Protein AF-A0A957TJF6-F1 (afdb_monomer)

Solvent-accessible surface area (backbone atoms only — not comparable to full-atom values): 23519 Å² total; per-residue (Å²): 133,83,86,75,73,80,84,75,69,76,79,88,81,85,84,75,92,87,77,94,77,68,100,72,81,91,83,87,74,95,51,61,73,60,54,48,29,37,73,72,65,77,35,87,83,84,80,86,85,70,67,63,93,74,73,89,81,64,52,61,76,82,64,78,47,99,86,59,90,54,90,77,88,86,82,89,82,79,79,76,86,76,82,63,62,46,22,22,39,26,22,47,29,30,62,87,41,94,77,83,53,68,22,58,54,36,74,93,80,65,28,49,10,58,31,30,16,44,34,97,56,64,94,92,58,68,7,4,36,34,18,37,18,65,65,37,48,30,36,46,18,89,48,82,47,39,31,92,40,22,67,53,80,65,27,79,92,51,39,20,21,24,40,29,36,93,92,59,44,78,42,72,43,47,68,54,61,85,28,78,52,17,69,67,53,67,67,62,75,64,49,56,56,33,64,50,74,44,37,36,28,34,22,27,33,67,81,38,78,56,57,57,33,20,36,32,29,37,32,22,26,76,61,71,24,46,28,54,54,70,40,84,28,73,57,54,99,90,41,74,61,43,67,7,25,10,54,22,30,74,56,39,78,42,62,39,72,75,31,45,71,57,33,61,37,75,42,82,43,67,38,43,31,22,29,33,80,44,64,84,51,66,30,54,29,40,41,36,38,23,71,54,69,76,45,66,49,72,97,78,49,59,50,40,72,25,22,44,34,65,86,45,96,70,33,39,38,66,26,26,29,32,36,39,43,76,43,52,45,63,77,86,44,47,78,36,45,77,43,79,46,78,46,79,67,47,91,57,83,82,70,58,92,95,53,86,82,45,65,48,77,46,80,44,70,58,60,51,70,39,91,75,92,81,85,88,82,88,86,76,80,78,88,65,100,62,82,89,77,87,82,84,82,80,132

Sequence (395 aa):
ELSLNWNNKPGVTWGGPVTTVAAVGDVGWPAKPLVSAWHEGTMPNYGLVLRGTSGNGAGVRADSKEWGVAPKLVITYSTPAQEGPRPDLGDAPDSTNHHSQNNTAYPGSGTLGQFPTVWEVPAGQAAGPRHRNATLEGWLGDYISPETEADQGPDLDGANNILRGAGGAVGDVADKDRGDDGWRNRTVKFFDCQRATLDIRVSKDVAATRNFMYLNVWFDGNRDGDWQDLSQCQASDDEPAQAGYEWIVQNYIIDMTAVPAGGSYDFAVNTQKVFNGTPNAPHWMRFMLSEEPATQPAEGGLPDGRGPHPTSTQQFYQFGETEDVIQKPPPAGEDGQLVLEKRVITPTSPVPYAGTVTYEIRLRNNGGSQPIQAQLRDLLDYPQHVLPHVENGTV

Foldseek 3Di:
DPPPPLPDQDDDDDDADDDDDDPDDDDDGPCVVVVVCCVVVVDPDPDDFAADPDDPDPGPPQPPPVPDDGDDDDDDDDDPPDAFWQKAWEWQFDDQCPPVAFAANDPVVSQTAHFQTWQPHPPPHFHTFIEGRGAQLKEWADDGFGDDTQQDDATPVGEHQAQADDVRHGHRDHDPSVGPGQFDCLQDFADAQDKDKTWGKMAGALPRDDQKWFKWKFKPQVSNNWRQDKDWDPDDPVGHIDIAGRRFGFRDIDGSVVHDHRGMDIDTDMTGRHHHPPRQAKIKMKIWIARDGFDADPPPGGRTNGHDHCPHPCNHGHYYHMYIDTRHHDHQKFQFDWDKDKDFPPPDPPADVVGDTDIDIDTDGHDIPDDDDDDDDDDDDDDDPDDDDDDDDDD

pLDDT: mean 82.38, std 15.99, range [28.92, 98.88]

Radius of gyration: 27.0 Å; Cα contacts (8 Å, |Δi|>4): 839; chains: 1; bounding box: 55×76×78 Å

Secondary structure (DSSP, 8-state):
-----GGGPPP--------PPPSSS------HHHHHHHHTTSS---------SSSSS--------TTS---------------S---B---S--S--TTS---EEETTTTEEP-----SS--TTSPPP--B--SS---EESS-----S-SSSS--TTSS-TTTB-TTS-B-S----S----SB--TT----TT---EEEEEEE--TT---SEEEEEEEE-SS-SS-S--EEEEPP-SSS--EEEESEEEEEEEEETTSSPTTSEEEEEEE--PBP-S-TTS-EEEEEEEESSPPPPPGGGPPP-S----TTSSS-SBSSEEEEEEEE-PPP--PPPEEEEEEEE--SSSSPPTT----EEEEEEEES-SS--------PPPSPPSS----SS---

Structure (mmCIF, N/CA/C/O backbone):
data_AF-A0A957TJF6-F1
#
_entry.id   AF-A0A957TJF6-F1
#
loop_
_atom_site.group_PDB
_atom_site.id
_atom_site.type_symbol
_atom_site.label_atom_id
_atom_site.label_alt_id
_atom_site.label_comp_id
_atom_site.label_asym_id
_atom_site.label_entity_id
_atom_site.label_seq_id
_atom_site.pdbx_PDB_ins_code
_atom_site.Cartn_x
_atom_site.Cartn_y
_atom_site.Cartn_z
_atom_site.occupancy
_atom_site.B_iso_or_equiv
_atom_site.auth_seq_id
_atom_site.auth_comp_id
_atom_site.auth_asym_id
_atom_site.auth_atom_id
_atom_site.pdbx_PDB_model_num
ATOM 1 N N . GLU A 1 1 ? -5.351 -17.019 -18.295 1.00 32.59 1 GLU A N 1
ATOM 2 C CA . GLU A 1 1 ? -5.226 -18.475 -18.070 1.00 32.59 1 GLU A CA 1
ATOM 3 C C . GLU A 1 1 ? -5.494 -19.239 -19.357 1.00 32.59 1 GLU A C 1
ATOM 5 O O . GLU A 1 1 ? -6.559 -19.083 -19.941 1.00 32.59 1 GLU A O 1
ATOM 10 N N . LEU A 1 2 ? -4.546 -20.061 -19.814 1.00 28.92 2 LEU A N 1
ATOM 11 C CA . LEU A 1 2 ? -4.870 -21.124 -20.765 1.00 28.92 2 LEU A CA 1
ATOM 12 C C . LEU A 1 2 ? -5.653 -22.179 -19.989 1.00 28.92 2 LEU A C 1
ATOM 14 O O . LEU A 1 2 ? -5.114 -22.783 -19.064 1.00 28.92 2 LEU A O 1
ATOM 18 N N . SER A 1 3 ? -6.919 -22.388 -20.344 1.00 33.62 3 SER A N 1
ATOM 19 C CA . SER A 1 3 ? -7.726 -23.479 -19.805 1.00 33.62 3 SER A CA 1
ATOM 20 C C . SER A 1 3 ? -7.056 -24.804 -20.173 1.00 33.62 3 SER A C 1
ATOM 22 O O . SER A 1 3 ? -7.211 -25.316 -21.283 1.00 33.62 3 SER A O 1
ATOM 24 N N . LEU A 1 4 ? -6.248 -25.345 -19.262 1.00 35.91 4 LEU A N 1
ATOM 25 C CA . LEU A 1 4 ? -5.581 -26.618 -19.476 1.00 35.91 4 LEU A CA 1
ATOM 26 C C . LEU A 1 4 ? -6.620 -27.719 -19.253 1.00 35.91 4 LEU A C 1
ATOM 28 O O . LEU A 1 4 ? -6.945 -28.079 -18.122 1.00 35.91 4 LEU A O 1
ATOM 32 N N . ASN A 1 5 ? -7.182 -28.244 -20.341 1.00 42.78 5 ASN A N 1
ATOM 33 C CA . ASN A 1 5 ? -8.010 -29.442 -20.266 1.00 42.78 5 ASN A CA 1
ATOM 34 C C . ASN A 1 5 ? -7.128 -30.610 -19.801 1.00 42.78 5 ASN A C 1
ATOM 36 O O . ASN A 1 5 ? -6.299 -31.118 -20.555 1.00 42.78 5 ASN A O 1
ATOM 40 N N . TRP A 1 6 ? -7.334 -31.057 -18.560 1.00 48.69 6 TRP A N 1
ATOM 41 C CA . TRP A 1 6 ? -6.608 -32.133 -17.862 1.00 48.69 6 TRP A CA 1
ATOM 42 C C . TRP A 1 6 ? -6.726 -33.538 -18.499 1.00 48.69 6 TRP A C 1
ATOM 44 O O . TRP A 1 6 ? -6.350 -34.543 -17.894 1.00 48.69 6 TRP A O 1
ATOM 54 N N . ASN A 1 7 ? -7.229 -33.632 -19.729 1.00 58.19 7 ASN A N 1
ATOM 55 C CA . ASN A 1 7 ? -7.625 -34.882 -20.376 1.00 58.19 7 ASN A CA 1
ATOM 56 C C . ASN A 1 7 ? -6.450 -35.623 -21.046 1.00 58.19 7 ASN A C 1
ATOM 58 O O . ASN A 1 7 ? -6.589 -36.801 -21.355 1.00 58.19 7 ASN A O 1
ATOM 62 N N . ASN A 1 8 ? -5.294 -34.966 -21.222 1.00 57.91 8 ASN A N 1
ATOM 63 C CA . ASN A 1 8 ? -4.116 -35.510 -21.920 1.00 57.91 8 ASN A CA 1
ATOM 64 C C . ASN A 1 8 ? -2.853 -35.582 -21.039 1.00 57.91 8 ASN A C 1
ATOM 66 O O . ASN A 1 8 ? -1.736 -35.492 -21.551 1.00 57.91 8 ASN A O 1
ATOM 70 N N . LYS A 1 9 ? -2.991 -35.715 -19.713 1.00 60.56 9 LYS A N 1
ATOM 71 C CA . LYS A 1 9 ? -1.807 -35.873 -18.853 1.00 60.56 9 LYS A CA 1
ATOM 72 C C . LYS A 1 9 ? -1.043 -37.155 -19.224 1.00 60.56 9 LYS A C 1
ATOM 74 O O . LYS A 1 9 ? -1.684 -38.178 -19.487 1.00 60.56 9 LYS A O 1
ATOM 79 N N . PRO A 1 10 ? 0.300 -37.145 -19.223 1.00 65.12 10 PRO A N 1
ATOM 80 C CA . PRO A 1 10 ? 1.053 -38.381 -19.366 1.00 65.12 10 PRO A CA 1
ATOM 81 C C . PRO A 1 10 ? 0.697 -39.351 -18.234 1.00 65.12 10 PRO A C 1
ATOM 83 O O . PRO A 1 10 ? 0.263 -38.952 -17.147 1.00 65.12 10 PRO A O 1
ATOM 86 N N . GLY A 1 11 ? 0.875 -40.646 -18.496 1.00 69.81 11 GLY A N 1
ATOM 87 C CA . GLY A 1 11 ? 0.770 -41.659 -17.451 1.00 69.81 11 GLY A CA 1
ATOM 88 C C . GLY A 1 11 ? 1.691 -41.309 -16.281 1.00 69.81 11 GLY A C 1
ATOM 89 O O . GLY A 1 11 ? 2.774 -40.762 -16.477 1.00 69.81 11 GLY A O 1
ATOM 90 N N . VAL A 1 12 ? 1.254 -41.603 -15.055 1.00 68.44 12 VAL A N 1
ATOM 91 C CA . VAL A 1 12 ? 2.081 -41.355 -13.870 1.00 68.44 12 VAL A CA 1
ATOM 92 C C . VAL A 1 12 ? 3.320 -42.245 -13.946 1.00 68.44 12 VAL A C 1
ATOM 94 O O . VAL A 1 12 ? 3.212 -43.470 -13.854 1.00 68.44 12 VAL A O 1
ATOM 97 N N . THR A 1 13 ? 4.490 -41.633 -14.110 1.00 68.25 13 THR A N 1
ATOM 98 C CA . THR A 1 13 ? 5.771 -42.337 -14.052 1.00 68.25 13 THR A CA 1
ATOM 99 C C . THR A 1 13 ? 6.161 -42.535 -12.594 1.00 68.25 13 THR A C 1
ATOM 101 O O . THR A 1 13 ? 6.355 -41.577 -11.848 1.00 68.25 13 THR A O 1
ATOM 104 N N . TRP A 1 14 ? 6.269 -43.792 -12.174 1.00 71.38 14 TRP A N 1
ATOM 105 C CA . TRP A 1 14 ? 6.708 -44.150 -10.826 1.00 71.38 14 TRP A CA 1
ATOM 106 C C . TRP A 1 14 ? 8.238 -44.247 -10.773 1.00 71.38 14 TRP A C 1
ATOM 108 O O . TRP A 1 14 ? 8.855 -44.720 -11.723 1.00 71.38 14 TRP A O 1
ATOM 118 N N . GLY A 1 15 ? 8.846 -43.826 -9.660 1.00 68.31 15 GLY A N 1
ATOM 119 C CA . GLY A 1 15 ? 10.309 -43.845 -9.494 1.00 68.31 15 GLY A CA 1
ATOM 120 C C . GLY A 1 15 ? 10.896 -42.723 -8.630 1.00 68.31 15 GLY A C 1
ATOM 121 O O . GLY A 1 15 ? 12.113 -42.616 -8.533 1.00 68.31 15 GLY A O 1
ATOM 122 N N . GLY A 1 16 ? 10.054 -41.882 -8.019 1.00 71.94 16 GLY A N 1
ATOM 123 C CA . GLY A 1 16 ? 10.491 -40.837 -7.090 1.00 71.94 16 GLY A CA 1
ATOM 124 C C . GLY A 1 16 ? 10.998 -41.369 -5.737 1.00 71.94 16 GLY A C 1
ATOM 125 O O . GLY A 1 16 ? 10.853 -42.559 -5.443 1.00 71.94 16 GLY A O 1
ATOM 126 N N . PRO A 1 17 ? 11.581 -40.490 -4.900 1.00 71.69 17 PRO A N 1
ATOM 127 C CA . PRO A 1 17 ? 12.091 -40.850 -3.579 1.00 71.69 17 PRO A CA 1
ATOM 128 C C . PRO A 1 17 ? 10.992 -41.433 -2.680 1.00 71.69 17 PRO A C 1
ATOM 130 O O . PRO A 1 17 ? 9.866 -40.935 -2.643 1.00 71.69 17 PRO A O 1
ATOM 133 N N . VAL A 1 18 ? 11.337 -42.483 -1.932 1.00 74.56 18 VAL A N 1
ATOM 134 C CA . VAL A 1 18 ? 10.442 -43.155 -0.980 1.00 74.56 18 VAL A CA 1
ATOM 135 C C . VAL A 1 18 ? 10.869 -42.795 0.438 1.00 74.56 18 VAL A C 1
ATOM 137 O O . VAL A 1 18 ? 12.027 -42.988 0.801 1.00 74.56 18 VAL A O 1
ATOM 140 N N . THR A 1 19 ? 9.920 -42.325 1.245 1.00 75.06 19 THR A N 1
ATOM 141 C CA . THR A 1 19 ? 10.135 -41.973 2.654 1.00 75.06 19 THR A CA 1
ATOM 142 C C . THR A 1 19 ? 9.130 -42.725 3.517 1.00 75.06 19 THR A C 1
ATOM 144 O O . THR A 1 19 ? 7.942 -42.764 3.193 1.00 75.06 19 THR A O 1
ATOM 147 N N . THR A 1 20 ? 9.591 -43.313 4.622 1.00 74.94 20 THR A N 1
ATOM 148 C CA . THR A 1 20 ? 8.703 -43.878 5.645 1.00 74.94 20 THR A CA 1
ATOM 149 C C . THR A 1 20 ? 8.064 -42.738 6.430 1.00 74.94 20 THR A C 1
ATOM 151 O O . THR A 1 20 ? 8.760 -41.955 7.071 1.00 74.94 20 THR A O 1
ATOM 154 N N . VAL A 1 21 ? 6.739 -42.649 6.371 1.00 68.44 21 VAL A N 1
ATOM 155 C CA . VAL A 1 21 ? 5.940 -41.620 7.048 1.00 68.44 21 VAL A CA 1
ATOM 156 C C . VAL A 1 21 ? 5.519 -42.151 8.422 1.00 68.44 21 VAL A C 1
ATOM 158 O O . VAL A 1 21 ? 5.038 -43.281 8.526 1.00 68.44 21 VAL A O 1
ATOM 161 N N . ALA A 1 22 ? 5.721 -41.364 9.481 1.00 69.31 22 ALA A N 1
ATOM 162 C CA . ALA A 1 22 ? 5.219 -41.686 10.818 1.00 69.31 22 ALA A CA 1
ATOM 163 C C . ALA A 1 22 ? 3.685 -41.547 10.884 1.00 69.31 22 ALA A C 1
ATOM 165 O O . ALA A 1 22 ? 3.072 -40.929 10.021 1.00 69.31 22 ALA A O 1
ATOM 166 N N . ALA A 1 23 ? 3.051 -42.096 11.925 1.00 60.78 23 ALA A N 1
ATOM 167 C CA . ALA A 1 23 ? 1.591 -42.036 12.076 1.00 60.78 23 ALA A CA 1
ATOM 168 C C . ALA A 1 23 ? 1.035 -40.602 12.241 1.00 60.78 23 ALA A C 1
ATOM 170 O O . ALA A 1 23 ? -0.146 -40.384 11.985 1.00 60.78 23 ALA A O 1
ATOM 171 N N . VAL A 1 24 ? 1.868 -39.644 12.673 1.00 66.44 24 VAL A N 1
ATOM 172 C CA . VAL A 1 24 ? 1.528 -38.224 12.873 1.00 66.44 24 VAL A CA 1
ATOM 173 C C . VAL A 1 24 ? 2.749 -37.362 12.527 1.00 66.44 24 VAL A C 1
ATOM 175 O O . VAL A 1 24 ? 3.867 -37.728 12.893 1.00 66.44 24 VAL A O 1
ATOM 178 N N . GLY A 1 25 ? 2.531 -36.218 11.870 1.00 70.81 25 GLY A N 1
ATOM 179 C CA . GLY A 1 25 ? 3.547 -35.193 11.594 1.00 70.81 25 GLY A CA 1
ATOM 180 C C . GLY A 1 25 ? 3.699 -34.847 10.110 1.00 70.81 25 GLY A C 1
ATOM 181 O O . GLY A 1 25 ? 3.215 -35.572 9.239 1.00 70.81 25 GLY A O 1
ATOM 182 N N . ASP A 1 26 ? 4.389 -33.739 9.838 1.00 74.88 26 ASP A N 1
ATOM 183 C CA . ASP A 1 26 ? 4.707 -33.302 8.479 1.00 74.88 26 ASP A CA 1
ATOM 184 C C . ASP A 1 26 ? 5.833 -34.149 7.883 1.00 74.88 26 ASP A C 1
ATOM 186 O O . ASP A 1 26 ? 6.818 -34.481 8.549 1.00 74.88 26 ASP A O 1
ATOM 190 N N . VAL A 1 27 ? 5.707 -34.475 6.597 1.00 77.00 27 VAL A N 1
ATOM 191 C CA . VAL A 1 27 ? 6.745 -35.175 5.838 1.00 77.00 27 VAL A CA 1
ATOM 192 C C . VAL A 1 27 ? 7.069 -34.386 4.582 1.00 77.00 27 VAL A C 1
ATOM 194 O O . VAL A 1 27 ? 6.180 -33.990 3.831 1.00 77.00 27 VAL A O 1
ATOM 197 N N . GLY A 1 28 ? 8.363 -34.165 4.359 1.00 83.25 28 GLY A N 1
ATOM 198 C CA . GLY A 1 28 ? 8.888 -33.541 3.153 1.00 83.25 28 GLY A CA 1
ATOM 199 C C . GLY A 1 28 ? 9.494 -34.568 2.200 1.00 83.25 28 GLY A C 1
ATOM 200 O O . GLY A 1 28 ? 10.088 -35.561 2.625 1.00 83.25 28 GLY A O 1
ATOM 201 N N . TRP A 1 29 ? 9.398 -34.288 0.902 1.00 84.06 29 TRP A N 1
ATOM 202 C CA . TRP A 1 29 ? 10.133 -35.004 -0.140 1.00 84.06 29 TRP A CA 1
ATOM 203 C C . TRP A 1 29 ? 11.056 -34.023 -0.863 1.00 84.06 29 TRP A C 1
ATOM 205 O O . TRP A 1 29 ? 10.594 -32.958 -1.280 1.00 84.06 29 TRP A O 1
ATOM 215 N N . PRO A 1 30 ? 12.348 -34.349 -1.046 1.00 83.06 30 PRO A N 1
ATOM 216 C CA . PRO A 1 30 ? 13.243 -33.494 -1.808 1.00 83.06 30 PRO A CA 1
ATOM 217 C C . PRO A 1 30 ? 12.815 -33.492 -3.280 1.00 83.06 30 PRO A C 1
ATOM 219 O O . PRO A 1 30 ? 12.955 -34.493 -3.980 1.00 83.06 30 PRO A O 1
ATOM 222 N N . ALA A 1 31 ? 12.306 -32.355 -3.753 1.00 85.88 31 ALA A N 1
ATOM 223 C CA . ALA A 1 31 ? 11.864 -32.175 -5.138 1.00 85.88 31 ALA A CA 1
ATOM 224 C C . ALA A 1 31 ? 12.868 -31.391 -6.004 1.00 85.88 31 ALA A C 1
ATOM 226 O O . ALA A 1 31 ? 12.611 -31.180 -7.185 1.00 85.88 31 ALA A O 1
ATOM 227 N N . LYS A 1 32 ? 14.021 -30.978 -5.449 1.00 85.00 32 LYS A N 1
ATOM 228 C CA . LYS A 1 32 ? 14.979 -30.082 -6.123 1.00 85.00 32 LYS A CA 1
ATOM 229 C C . LYS A 1 32 ? 15.366 -30.530 -7.542 1.00 85.00 32 LYS A C 1
ATOM 231 O O . LYS A 1 32 ? 15.212 -29.710 -8.434 1.00 85.00 32 LYS A O 1
ATOM 236 N N . PRO A 1 33 ? 15.794 -31.782 -7.808 1.00 87.19 33 PRO A N 1
ATOM 237 C CA . PRO A 1 33 ? 16.194 -32.176 -9.165 1.00 87.19 33 PRO A CA 1
ATOM 238 C C . PRO A 1 33 ? 15.061 -32.054 -10.189 1.00 87.19 33 PRO A C 1
ATOM 240 O O . PRO A 1 33 ? 15.291 -31.674 -11.331 1.00 87.19 33 PRO A O 1
ATOM 243 N N . LEU A 1 34 ? 13.831 -32.358 -9.767 1.00 84.44 34 LEU A N 1
ATOM 244 C CA . LEU A 1 34 ? 12.651 -32.303 -10.621 1.00 84.44 34 LEU A CA 1
ATOM 245 C C . LEU A 1 34 ? 12.246 -30.853 -10.908 1.00 84.44 34 LEU A C 1
ATOM 247 O O . LEU A 1 34 ? 12.017 -30.498 -12.057 1.00 84.44 34 LEU A O 1
ATOM 251 N N . VAL A 1 35 ? 12.239 -30.010 -9.872 1.00 84.56 35 VAL A N 1
ATOM 252 C CA . VAL A 1 35 ? 11.972 -28.572 -9.999 1.00 84.56 35 VAL A CA 1
ATOM 253 C C . VAL A 1 35 ? 13.046 -27.885 -10.852 1.00 84.56 35 VAL A C 1
ATOM 255 O O . VAL A 1 35 ? 12.704 -27.069 -11.701 1.00 84.56 35 VAL A O 1
ATOM 258 N N . SER A 1 36 ? 14.324 -28.249 -10.695 1.00 84.62 36 SER A N 1
ATOM 259 C CA . SER A 1 36 ? 15.413 -27.760 -11.551 1.00 84.62 36 SER A CA 1
ATOM 260 C C . SER A 1 36 ? 15.211 -28.167 -13.010 1.00 84.62 36 SER A C 1
ATOM 262 O O . SER A 1 36 ? 15.295 -27.314 -13.884 1.00 84.62 36 SER A O 1
ATOM 264 N N . ALA A 1 37 ? 14.852 -29.424 -13.286 1.00 82.94 37 ALA A N 1
ATOM 265 C CA . ALA A 1 37 ? 14.592 -29.877 -14.65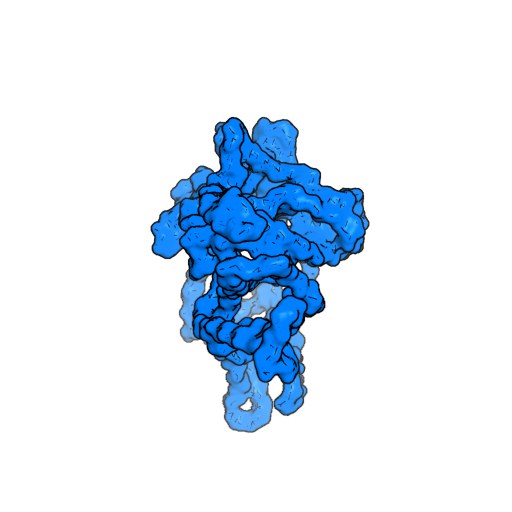2 1.00 82.94 37 ALA A CA 1
ATOM 266 C C . ALA A 1 37 ? 13.381 -29.176 -15.299 1.00 82.94 37 ALA A C 1
ATOM 268 O O . ALA A 1 37 ? 13.397 -28.887 -16.497 1.00 82.94 37 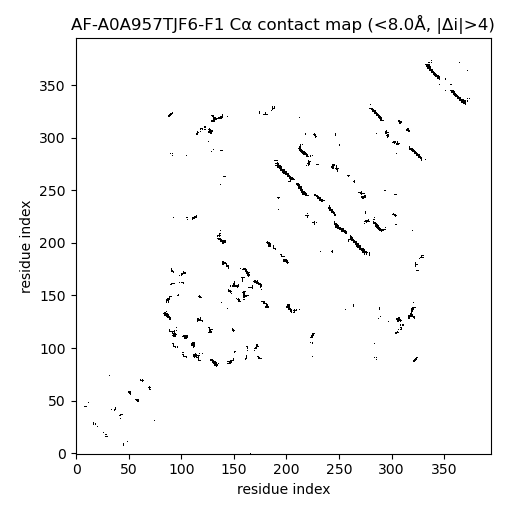ALA A O 1
ATOM 269 N N . TRP A 1 38 ? 12.342 -28.870 -14.511 1.00 87.00 38 TRP A N 1
ATOM 270 C CA . TRP A 1 38 ? 11.218 -28.043 -14.962 1.00 87.00 38 TRP A CA 1
ATOM 271 C C . TRP A 1 38 ? 11.653 -26.622 -15.304 1.00 87.00 38 TRP A C 1
ATOM 273 O O . TRP A 1 38 ? 11.283 -26.108 -16.356 1.00 87.00 38 TRP A O 1
ATOM 283 N N . HIS A 1 39 ? 12.448 -26.002 -14.431 1.00 81.31 39 HIS A N 1
ATOM 284 C CA . HIS A 1 39 ? 12.949 -24.644 -14.620 1.00 81.31 39 HIS A CA 1
ATOM 285 C C . HIS A 1 39 ? 13.881 -24.528 -15.835 1.00 81.31 39 HIS A C 1
ATOM 287 O O . HIS A 1 39 ? 13.751 -23.604 -16.629 1.00 81.31 39 HIS A O 1
ATOM 293 N N . GLU A 1 40 ? 14.773 -25.500 -16.027 1.00 85.50 40 GLU A N 1
ATOM 294 C CA . GLU A 1 40 ? 15.712 -25.560 -17.156 1.00 85.50 40 GLU A CA 1
ATOM 295 C C . GLU A 1 40 ? 15.038 -25.962 -18.481 1.00 85.50 40 GLU A C 1
ATOM 297 O O . GLU A 1 40 ? 15.697 -26.033 -19.518 1.00 85.50 40 GLU A O 1
ATOM 302 N N . GLY A 1 41 ? 13.739 -26.286 -18.465 1.00 84.06 41 GLY A N 1
ATOM 303 C CA . GLY A 1 41 ? 13.005 -26.763 -19.639 1.00 84.06 41 GLY A CA 1
ATOM 304 C C . GLY A 1 41 ? 13.446 -28.146 -20.133 1.00 84.06 41 GLY A C 1
ATOM 305 O O . GLY A 1 41 ? 13.025 -28.581 -21.205 1.00 84.06 41 GLY A O 1
ATOM 306 N N . THR A 1 42 ? 14.272 -28.863 -19.366 1.00 88.06 42 THR A N 1
ATOM 307 C CA . THR A 1 42 ? 14.723 -30.225 -19.695 1.00 88.06 42 THR A CA 1
ATOM 308 C C . THR A 1 42 ? 13.651 -31.271 -19.396 1.00 88.06 42 THR A C 1
ATOM 310 O O . THR A 1 42 ? 13.710 -32.388 -19.916 1.00 88.06 42 THR A O 1
ATOM 313 N N . MET A 1 43 ? 12.634 -30.908 -18.606 1.00 80.44 43 MET A N 1
ATOM 314 C CA . MET A 1 43 ? 11.448 -31.718 -18.371 1.00 80.44 43 MET A CA 1
ATOM 315 C C . MET A 1 43 ? 10.178 -30.850 -18.342 1.00 80.44 43 MET A C 1
ATOM 317 O O . MET A 1 43 ? 10.141 -29.850 -17.633 1.00 80.44 43 MET A O 1
ATOM 321 N N . PRO A 1 44 ? 9.100 -31.226 -19.045 1.00 76.88 44 PRO A N 1
ATOM 322 C CA . PRO A 1 44 ? 7.806 -30.560 -18.897 1.00 76.88 44 PRO A CA 1
ATOM 323 C C . PRO A 1 44 ? 7.217 -30.756 -17.487 1.00 76.88 44 PRO A C 1
ATOM 325 O O . PRO A 1 44 ? 7.281 -31.848 -16.916 1.00 76.88 44 PRO A O 1
ATOM 328 N N . ASN A 1 45 ? 6.608 -29.705 -16.934 1.00 80.94 45 ASN A N 1
ATOM 329 C CA . ASN A 1 45 ? 5.928 -29.765 -15.641 1.00 80.94 45 ASN A CA 1
ATOM 330 C C . ASN A 1 45 ? 4.495 -30.302 -15.798 1.00 80.94 45 ASN A C 1
ATOM 332 O O . ASN A 1 45 ? 3.633 -29.642 -16.375 1.00 80.94 45 ASN A O 1
ATOM 336 N N . TYR A 1 46 ? 4.238 -31.487 -15.243 1.00 75.94 46 TYR A N 1
ATOM 337 C CA . TYR A 1 46 ? 2.909 -32.111 -15.188 1.00 75.94 46 TYR A CA 1
ATOM 338 C C . TYR A 1 46 ? 2.397 -32.312 -13.750 1.00 75.94 46 TYR A C 1
ATOM 340 O O . TYR A 1 46 ? 1.426 -33.040 -13.532 1.00 75.94 46 TYR A O 1
ATOM 348 N N . GLY A 1 47 ? 3.051 -31.684 -12.768 1.00 75.25 47 GLY A N 1
ATOM 349 C CA . GLY A 1 47 ? 2.749 -31.818 -11.344 1.00 75.25 47 GLY A CA 1
ATOM 350 C C . GLY A 1 47 ? 3.437 -32.999 -10.648 1.00 75.25 47 GLY A C 1
ATOM 351 O O . GLY A 1 47 ? 4.277 -33.699 -11.214 1.00 75.25 47 GLY A O 1
ATOM 352 N N . LEU A 1 48 ? 3.076 -33.203 -9.376 1.00 75.94 48 LEU A N 1
ATOM 353 C CA . LEU A 1 48 ? 3.591 -34.260 -8.497 1.00 75.94 48 LEU A CA 1
ATOM 354 C C . LEU A 1 48 ? 2.464 -35.210 -8.090 1.00 75.94 48 LEU A C 1
ATOM 356 O O . LEU A 1 48 ? 1.329 -34.788 -7.881 1.00 75.94 48 LEU A O 1
ATOM 360 N N . VAL A 1 49 ? 2.790 -36.492 -7.914 1.00 72.75 49 VAL A N 1
ATOM 361 C CA . VAL A 1 49 ? 1.872 -37.490 -7.350 1.00 72.75 49 VAL A CA 1
ATOM 362 C C . VAL A 1 49 ? 2.562 -38.204 -6.195 1.00 72.75 49 VAL A C 1
ATOM 364 O O . VAL A 1 49 ? 3.658 -38.737 -6.357 1.00 72.75 49 VAL A O 1
ATOM 367 N N . LEU A 1 50 ? 1.898 -38.251 -5.040 1.00 73.50 50 LEU A N 1
ATOM 368 C CA . LEU A 1 50 ? 2.330 -39.026 -3.879 1.00 73.50 50 LEU A CA 1
ATOM 369 C C . LEU A 1 50 ? 1.552 -40.345 -3.808 1.00 73.50 50 LEU A C 1
ATOM 371 O O . LEU A 1 50 ? 0.349 -40.396 -4.070 1.00 73.50 50 LEU A O 1
ATOM 375 N N . ARG A 1 51 ? 2.238 -41.432 -3.448 1.00 71.25 51 ARG A N 1
ATOM 376 C CA . ARG A 1 51 ? 1.640 -42.767 -3.320 1.00 71.25 51 ARG A CA 1
ATOM 377 C C . ARG A 1 51 ? 2.232 -43.515 -2.126 1.00 71.25 51 ARG A C 1
ATOM 379 O O . ARG A 1 51 ? 3.445 -43.546 -1.956 1.00 71.25 51 ARG A O 1
ATOM 386 N N . GLY A 1 52 ? 1.369 -44.186 -1.361 1.00 69.12 52 GLY A N 1
ATOM 387 C CA . GLY A 1 52 ? 1.781 -45.155 -0.344 1.00 69.12 52 GLY A CA 1
ATOM 388 C C . GLY A 1 52 ? 2.275 -46.470 -0.961 1.00 69.12 52 GLY A C 1
ATOM 389 O O . GLY A 1 52 ? 1.723 -46.950 -1.955 1.00 69.12 52 GLY A O 1
ATOM 390 N N . THR A 1 53 ? 3.325 -47.053 -0.381 1.00 66.25 53 THR A N 1
ATOM 391 C CA . THR A 1 53 ? 3.983 -48.276 -0.881 1.00 66.25 53 THR A CA 1
ATOM 392 C C . THR A 1 53 ? 3.467 -49.574 -0.246 1.00 66.25 53 THR A C 1
ATOM 394 O O . THR A 1 53 ? 3.775 -50.648 -0.758 1.00 66.25 53 THR A O 1
ATOM 397 N N . SER A 1 54 ? 2.652 -49.509 0.814 1.00 59.34 54 SER A N 1
ATOM 398 C CA . SER A 1 54 ? 2.077 -50.672 1.508 1.00 59.34 54 SER A CA 1
ATOM 399 C C . SER A 1 54 ? 0.541 -50.605 1.579 1.00 59.34 54 SER A C 1
ATOM 401 O O . SER A 1 54 ? -0.036 -49.574 1.910 1.00 59.34 54 SER A O 1
ATOM 403 N N . GLY A 1 55 ? -0.128 -51.724 1.269 1.00 51.19 55 GLY A N 1
ATOM 404 C CA . GLY A 1 55 ? -1.595 -51.848 1.267 1.00 51.19 55 GLY A CA 1
ATOM 405 C C . GLY A 1 55 ? -2.246 -51.502 -0.080 1.00 51.19 55 GLY A C 1
ATOM 406 O O . GLY A 1 55 ? -1.715 -50.709 -0.851 1.00 51.19 55 GLY A O 1
ATOM 407 N N . ASN A 1 56 ? -3.374 -52.149 -0.394 1.00 49.59 56 ASN A N 1
ATOM 408 C CA . ASN A 1 56 ? -4.107 -52.061 -1.667 1.00 49.59 56 ASN A CA 1
ATOM 409 C C . ASN A 1 56 ? -4.326 -50.621 -2.166 1.00 49.59 56 ASN A C 1
ATOM 411 O O . ASN A 1 56 ? -5.351 -50.022 -1.865 1.00 49.59 56 ASN A O 1
ATOM 415 N N . GLY A 1 57 ? -3.397 -50.107 -2.978 1.00 46.78 57 GLY A N 1
ATOM 416 C CA . GLY A 1 57 ? -3.621 -49.146 -4.066 1.00 46.78 57 GLY A CA 1
ATOM 417 C C . GLY A 1 57 ? -4.263 -47.791 -3.750 1.00 46.78 57 GLY A C 1
ATOM 418 O O . GLY A 1 57 ? -4.372 -46.976 -4.664 1.00 46.78 57 GLY A O 1
ATOM 419 N N . ALA A 1 58 ? -4.673 -47.509 -2.517 1.00 45.22 58 ALA A N 1
ATOM 420 C CA . ALA A 1 58 ? -5.214 -46.219 -2.139 1.00 45.22 58 ALA A CA 1
ATOM 421 C C . ALA A 1 58 ? -4.045 -45.237 -2.079 1.00 45.22 58 ALA A C 1
ATOM 423 O O . ALA A 1 58 ? -3.304 -45.177 -1.099 1.00 45.22 58 ALA A O 1
ATOM 424 N N . GLY A 1 59 ? -3.839 -44.498 -3.173 1.00 48.56 59 GLY A N 1
ATOM 425 C CA . GLY A 1 59 ? -3.035 -43.286 -3.130 1.00 48.56 59 GLY A CA 1
ATOM 426 C C . GLY A 1 59 ? -3.473 -42.472 -1.918 1.00 48.56 59 GLY A C 1
ATOM 427 O O . GLY A 1 59 ? -4.672 -42.351 -1.658 1.00 48.56 59 GLY A O 1
ATOM 428 N N . VAL A 1 60 ? -2.509 -41.970 -1.149 1.00 49.69 60 VAL A N 1
ATOM 429 C CA . VAL A 1 60 ? -2.815 -41.001 -0.102 1.00 49.69 60 VAL A CA 1
ATOM 430 C C . VAL A 1 60 ? -3.431 -39.815 -0.834 1.00 49.69 60 VAL A C 1
ATOM 432 O O . VAL A 1 60 ? -2.739 -39.102 -1.560 1.00 49.69 60 VAL A O 1
ATOM 435 N N . ARG A 1 61 ? -4.756 -39.669 -0.737 1.00 48.88 61 ARG A N 1
ATOM 436 C CA . ARG A 1 61 ? -5.440 -38.471 -1.207 1.00 48.88 61 ARG A CA 1
ATOM 437 C C . ARG A 1 61 ? -5.011 -37.356 -0.271 1.00 48.88 61 ARG A C 1
ATOM 439 O O . ARG A 1 61 ? -5.500 -37.264 0.850 1.00 48.88 61 ARG A O 1
ATOM 446 N N . ALA A 1 62 ? -4.076 -36.536 -0.728 1.00 51.88 62 ALA A N 1
ATOM 447 C CA . ALA A 1 62 ? -3.943 -35.195 -0.201 1.00 51.88 62 ALA A CA 1
ATOM 448 C C . ALA A 1 62 ? -5.128 -34.404 -0.767 1.00 51.88 62 ALA A C 1
ATOM 450 O O . ALA A 1 62 ? -5.058 -33.853 -1.863 1.00 51.88 62 ALA A O 1
ATOM 451 N N . ASP A 1 63 ? -6.267 -34.475 -0.081 1.00 47.22 63 ASP A N 1
ATOM 452 C CA . ASP A 1 63 ? -7.416 -33.652 -0.425 1.00 47.22 63 ASP A CA 1
ATOM 453 C C . ASP A 1 63 ? -7.052 -32.199 -0.079 1.00 47.22 63 ASP A C 1
ATOM 455 O O . ASP A 1 63 ? -6.859 -31.867 1.090 1.00 47.22 63 ASP A O 1
ATOM 459 N N . SER A 1 64 ? -7.004 -31.315 -1.077 1.00 43.84 64 SER A N 1
ATOM 460 C CA . SER A 1 64 ? -7.042 -29.859 -0.889 1.00 43.84 64 SER A CA 1
ATOM 461 C C . SER A 1 64 ? -8.447 -29.422 -0.451 1.00 43.84 64 SER A C 1
ATOM 463 O O . SER A 1 64 ? -9.080 -28.589 -1.093 1.00 43.84 64 SER A O 1
ATOM 465 N N . LYS A 1 65 ? -9.008 -30.060 0.583 1.00 40.28 65 LYS A N 1
ATOM 466 C CA . LYS A 1 65 ? -10.264 -29.607 1.184 1.00 40.28 65 LYS A CA 1
ATOM 467 C C . LYS A 1 65 ? -9.987 -28.312 1.933 1.00 40.28 65 LYS A C 1
ATOM 469 O O . LYS A 1 65 ? -9.010 -28.232 2.671 1.00 40.28 65 LYS A O 1
ATOM 474 N N . GLU A 1 66 ? -10.899 -27.359 1.789 1.00 43.88 66 GLU A N 1
ATOM 475 C CA . GLU A 1 66 ? -10.853 -25.974 2.293 1.00 43.88 66 GLU A CA 1
ATOM 476 C C . GLU A 1 66 ? -10.645 -25.825 3.817 1.00 43.88 66 GLU A C 1
ATOM 478 O O . GLU A 1 66 ? -10.524 -24.715 4.317 1.00 43.88 66 GLU A O 1
ATOM 483 N N . TRP A 1 67 ? -10.560 -26.932 4.562 1.00 43.94 67 TRP A N 1
ATOM 484 C CA . TRP A 1 67 ? -10.496 -26.965 6.026 1.00 43.94 67 TRP A CA 1
ATOM 485 C C . TRP A 1 67 ? -9.282 -27.741 6.580 1.00 43.94 67 TRP A C 1
ATOM 487 O O . TRP A 1 67 ? -9.205 -27.964 7.786 1.00 43.94 67 TRP A O 1
ATOM 497 N N . GLY A 1 68 ? -8.347 -28.191 5.728 1.00 53.34 68 GLY A N 1
ATOM 498 C CA . GLY A 1 68 ? -7.130 -28.919 6.129 1.00 53.34 68 GLY A CA 1
ATOM 499 C C . GLY A 1 68 ? -5.830 -28.242 5.671 1.00 53.34 68 GLY A C 1
ATOM 500 O O . GLY A 1 68 ? -5.844 -27.378 4.798 1.00 53.34 68 GLY A O 1
ATOM 501 N N . VAL A 1 69 ? -4.683 -28.646 6.236 1.00 54.66 69 VAL A N 1
ATOM 502 C CA . VAL A 1 69 ? -3.362 -28.178 5.771 1.00 54.66 69 VAL A CA 1
ATOM 503 C C . VAL A 1 69 ? -3.094 -28.771 4.386 1.00 54.66 69 VAL A C 1
ATOM 505 O O . VAL A 1 69 ? -2.792 -29.956 4.251 1.00 54.66 69 VAL A O 1
ATOM 508 N N . ALA A 1 70 ? -3.250 -27.951 3.347 1.00 63.38 70 ALA A N 1
ATOM 509 C CA . ALA A 1 70 ? -2.993 -28.358 1.971 1.00 63.38 70 ALA A CA 1
ATOM 510 C C . ALA A 1 70 ? -1.507 -28.724 1.771 1.00 63.38 70 ALA A C 1
ATOM 512 O O . ALA A 1 70 ? -0.636 -28.086 2.372 1.00 63.38 70 ALA A O 1
ATOM 513 N N . PRO A 1 71 ? -1.186 -29.712 0.912 1.00 70.69 71 PRO A N 1
ATOM 514 C CA . PRO A 1 71 ? 0.198 -29.976 0.533 1.00 70.69 71 PRO A CA 1
ATOM 515 C C . PRO A 1 71 ? 0.807 -28.728 -0.123 1.00 70.69 71 PRO A C 1
ATOM 517 O O . PRO A 1 71 ? 0.187 -28.112 -0.988 1.00 70.69 71 PRO A O 1
ATOM 520 N N . LYS A 1 72 ? 2.033 -28.369 0.273 1.00 72.19 72 LYS A N 1
ATOM 521 C CA . LYS A 1 72 ? 2.765 -27.214 -0.266 1.00 72.19 72 LYS A CA 1
ATOM 522 C C . LYS A 1 72 ? 4.039 -27.672 -0.968 1.00 72.19 72 LYS A C 1
ATOM 524 O O . LYS A 1 72 ? 4.769 -28.513 -0.447 1.00 72.19 72 LYS A O 1
ATOM 529 N N . LEU A 1 73 ? 4.322 -27.089 -2.131 1.00 78.06 73 LEU A N 1
ATOM 530 C CA . LEU A 1 73 ? 5.645 -27.143 -2.746 1.00 78.06 73 LEU A CA 1
ATOM 531 C C . LEU A 1 73 ? 6.435 -25.928 -2.254 1.00 78.06 73 LEU A C 1
ATOM 533 O O . LEU A 1 73 ? 6.074 -24.799 -2.567 1.00 78.06 73 LEU A O 1
ATOM 537 N N . VAL A 1 74 ? 7.491 -26.163 -1.477 1.00 78.62 74 VAL A N 1
ATOM 538 C CA . VAL A 1 74 ? 8.380 -25.100 -0.991 1.00 78.62 74 VAL A CA 1
ATOM 539 C C . VAL A 1 74 ? 9.625 -25.073 -1.869 1.00 78.62 74 VAL A C 1
ATOM 541 O O . VAL A 1 74 ? 10.350 -26.067 -1.946 1.00 78.62 74 VAL A O 1
ATOM 544 N N . ILE A 1 75 ? 9.867 -23.948 -2.540 1.00 78.38 75 ILE A N 1
ATOM 545 C CA . ILE A 1 75 ? 11.052 -23.724 -3.372 1.00 78.38 75 ILE A CA 1
ATOM 546 C C . ILE A 1 75 ? 11.847 -22.590 -2.737 1.00 78.38 75 ILE A C 1
ATOM 548 O O . ILE A 1 75 ? 11.363 -21.469 -2.648 1.00 78.38 75 ILE A O 1
ATOM 552 N N . THR A 1 76 ? 13.074 -22.882 -2.316 1.00 76.50 76 THR A N 1
ATOM 553 C CA . THR A 1 76 ? 14.046 -21.853 -1.940 1.00 76.50 76 THR A CA 1
ATOM 554 C C . THR A 1 76 ? 14.985 -21.651 -3.117 1.00 76.50 76 THR A C 1
ATOM 556 O O . THR A 1 76 ? 15.689 -22.583 -3.517 1.00 76.50 76 THR A O 1
ATOM 559 N N . TYR A 1 77 ? 14.985 -20.452 -3.680 1.00 70.00 77 TYR A N 1
ATOM 560 C CA . TYR A 1 77 ? 15.892 -20.047 -4.743 1.00 70.00 77 TYR A CA 1
ATOM 561 C C . TYR A 1 77 ? 16.600 -18.757 -4.337 1.00 70.00 77 TYR A C 1
ATOM 563 O O . TYR A 1 77 ? 16.121 -18.010 -3.490 1.00 70.00 77 TYR A O 1
ATOM 571 N N . SER A 1 78 ? 17.763 -18.525 -4.930 1.00 54.50 78 SER A N 1
ATOM 572 C CA . SER A 1 78 ? 18.445 -17.239 -4.887 1.00 54.50 78 SER A CA 1
ATOM 573 C C . SER A 1 78 ? 18.467 -16.707 -6.307 1.00 54.50 78 SER A C 1
ATOM 575 O O . SER A 1 78 ? 18.961 -17.395 -7.207 1.00 54.50 78 SER A O 1
ATOM 577 N N . THR A 1 79 ? 17.956 -15.506 -6.522 1.00 51.84 79 THR A N 1
ATOM 578 C CA . THR A 1 79 ? 18.291 -14.760 -7.730 1.00 51.84 79 THR A CA 1
ATOM 579 C C . THR A 1 79 ? 19.758 -14.324 -7.633 1.00 51.84 79 THR A C 1
ATOM 581 O O . THR A 1 79 ? 20.272 -14.130 -6.524 1.00 51.84 79 THR A O 1
ATOM 584 N N . PRO A 1 80 ? 20.496 -14.235 -8.755 1.00 54.97 80 PRO A N 1
ATOM 585 C CA . PRO A 1 80 ? 21.790 -13.563 -8.750 1.00 54.97 80 PRO A CA 1
ATOM 586 C C . PRO A 1 80 ? 21.636 -12.186 -8.102 1.00 54.97 80 PRO A C 1
ATOM 588 O O . PRO A 1 80 ? 20.603 -11.543 -8.291 1.00 54.97 80 PRO A O 1
ATOM 591 N N . ALA A 1 81 ? 22.644 -11.735 -7.350 1.00 58.81 81 ALA A N 1
ATOM 592 C CA . ALA A 1 81 ? 22.645 -10.373 -6.834 1.00 58.81 81 ALA A CA 1
ATOM 593 C C . ALA A 1 81 ? 22.476 -9.419 -8.020 1.00 58.81 81 ALA A C 1
ATOM 595 O O . ALA A 1 81 ? 23.337 -9.347 -8.897 1.00 58.81 81 ALA A O 1
ATOM 596 N N . GLN A 1 82 ? 21.324 -8.758 -8.087 1.00 62.44 82 GLN A N 1
ATOM 597 C CA . GLN A 1 82 ? 21.051 -7.809 -9.147 1.00 62.44 82 GLN A CA 1
ATOM 598 C C . GLN A 1 82 ? 21.822 -6.538 -8.816 1.00 62.44 82 GLN A C 1
ATOM 600 O O . GLN A 1 82 ? 21.496 -5.846 -7.846 1.00 62.44 82 GLN A O 1
ATOM 605 N N . GLU A 1 83 ? 22.888 -6.302 -9.578 1.00 64.31 83 GLU A N 1
ATOM 606 C CA . GLU A 1 83 ? 23.684 -5.085 -9.503 1.00 64.31 83 GLU A CA 1
ATOM 607 C C . GLU A 1 83 ? 22.974 -3.954 -10.254 1.00 64.31 83 GLU A C 1
ATOM 609 O O . GLU A 1 83 ? 22.521 -4.133 -11.385 1.00 64.31 83 GLU A O 1
ATOM 614 N N . GLY A 1 84 ? 22.920 -2.774 -9.635 1.00 76.94 84 GLY A N 1
ATOM 615 C CA . GLY A 1 84 ? 22.380 -1.560 -10.242 1.00 76.94 84 GLY A CA 1
ATOM 616 C C . GLY A 1 84 ? 21.024 -1.116 -9.681 1.00 76.94 84 GLY A C 1
ATOM 617 O O . GLY A 1 84 ? 20.528 -1.703 -8.720 1.00 76.94 84 GLY A O 1
ATOM 618 N N . PRO A 1 85 ? 20.454 -0.037 -10.252 1.00 80.00 85 PRO A N 1
ATOM 619 C CA . PRO A 1 85 ? 19.173 0.517 -9.823 1.00 80.00 85 PRO A CA 1
ATOM 620 C C . PRO A 1 85 ? 18.041 -0.504 -9.915 1.00 80.00 85 PRO A C 1
ATOM 622 O O . PRO A 1 85 ? 17.963 -1.242 -10.898 1.00 80.00 85 PRO A O 1
ATOM 625 N N . ARG A 1 86 ? 17.155 -0.495 -8.916 1.00 87.12 86 ARG A N 1
ATOM 626 C CA . ARG A 1 86 ? 15.930 -1.305 -8.883 1.00 87.12 86 ARG A CA 1
ATOM 627 C C . ARG A 1 86 ? 14.704 -0.401 -8.937 1.00 87.12 86 ARG A C 1
ATOM 629 O O . ARG A 1 86 ? 14.066 -0.206 -7.905 1.00 87.12 86 ARG A O 1
ATOM 636 N N . PRO A 1 87 ? 14.471 0.259 -10.083 1.00 88.19 87 PRO A N 1
ATOM 637 C CA . PRO A 1 87 ? 13.338 1.150 -10.188 1.00 88.19 87 PRO A CA 1
ATOM 638 C C . PRO A 1 87 ? 12.047 0.384 -9.928 1.00 88.19 87 PRO A C 1
ATOM 640 O O . PRO A 1 87 ? 11.994 -0.805 -10.214 1.00 88.19 87 PRO A O 1
ATOM 643 N N . ASP A 1 88 ? 11.083 1.068 -9.343 1.00 90.25 88 ASP A N 1
ATOM 644 C CA . ASP A 1 88 ? 9.851 0.480 -8.835 1.00 90.25 88 ASP A CA 1
ATOM 645 C C . ASP A 1 88 ? 8.722 1.506 -8.972 1.00 90.25 88 ASP A C 1
ATOM 647 O O . ASP A 1 88 ? 8.974 2.713 -8.819 1.00 90.25 88 ASP A O 1
ATOM 651 N N . LEU A 1 89 ? 7.533 1.047 -9.347 1.00 90.62 89 LEU A N 1
ATOM 652 C CA . LEU A 1 89 ? 6.288 1.796 -9.420 1.00 90.62 89 LEU A CA 1
ATOM 653 C C . LEU A 1 89 ? 5.182 0.940 -8.780 1.00 90.62 89 LEU A C 1
ATOM 655 O O . LEU A 1 89 ? 5.393 -0.196 -8.395 1.00 90.62 89 LEU A O 1
ATOM 659 N N . GLY A 1 90 ? 3.983 1.505 -8.661 1.00 90.69 90 GLY A N 1
ATOM 660 C CA . GLY A 1 90 ? 2.820 0.699 -8.303 1.00 90.69 90 GLY A CA 1
ATOM 661 C C . GLY A 1 90 ? 2.297 -0.128 -9.482 1.00 90.69 90 GLY A C 1
ATOM 662 O O . GLY A 1 90 ? 2.716 0.039 -10.635 1.00 90.69 90 GLY A O 1
ATOM 663 N N . ASP A 1 91 ? 1.276 -0.936 -9.222 1.00 91.25 91 ASP A N 1
ATOM 664 C CA . ASP A 1 91 ? 0.583 -1.737 -10.229 1.00 91.25 91 ASP A CA 1
ATOM 665 C C . ASP A 1 91 ? -0.957 -1.646 -10.177 1.00 91.25 91 ASP A C 1
ATOM 667 O O . ASP A 1 91 ? -1.669 -2.413 -10.841 1.00 91.25 91 ASP A O 1
ATOM 671 N N . ALA A 1 92 ? -1.493 -0.643 -9.471 1.00 94.88 92 ALA A N 1
ATOM 672 C CA . ALA A 1 92 ? -2.922 -0.375 -9.433 1.00 94.88 92 ALA A CA 1
ATOM 673 C C . ALA A 1 92 ? -3.472 0.030 -10.822 1.00 94.88 92 ALA A C 1
ATOM 675 O O . ALA A 1 92 ? -2.784 0.679 -11.618 1.00 94.88 92 ALA A O 1
ATOM 676 N N . PRO A 1 93 ? -4.743 -0.286 -11.130 1.00 95.12 93 PRO A N 1
ATOM 677 C CA . PRO A 1 93 ? -5.383 0.066 -12.391 1.00 95.12 93 PRO A CA 1
ATOM 678 C C . PRO A 1 93 ? -5.367 1.563 -12.749 1.00 95.12 93 PRO A C 1
ATOM 680 O O . PRO A 1 93 ? -5.925 2.391 -12.038 1.00 95.12 93 PRO A O 1
ATOM 683 N N . ASP A 1 94 ? -4.823 1.901 -13.919 1.00 92.69 94 ASP A N 1
ATOM 684 C CA . ASP A 1 94 ? -4.700 3.285 -14.408 1.00 92.69 94 ASP A CA 1
ATOM 685 C C . ASP A 1 94 ? -5.439 3.534 -15.741 1.00 92.69 94 ASP A C 1
ATOM 687 O O . ASP A 1 94 ? -5.589 2.648 -16.587 1.00 92.69 94 ASP A O 1
ATOM 691 N N . SER A 1 95 ? -5.856 4.783 -15.946 1.00 87.88 95 SER A N 1
ATOM 692 C CA . SER A 1 95 ? -6.559 5.310 -17.115 1.00 87.88 95 SER A CA 1
ATOM 693 C C . SER A 1 95 ? -5.672 5.996 -18.166 1.00 87.88 95 SER A C 1
ATOM 695 O O . SER A 1 95 ? -6.189 6.286 -19.249 1.00 87.88 95 SER A O 1
ATOM 697 N N . THR A 1 96 ? -4.371 6.230 -17.914 1.00 85.19 96 THR A N 1
ATOM 698 C CA . THR A 1 96 ? -3.438 6.852 -18.891 1.00 85.19 96 THR A CA 1
ATOM 699 C C . THR A 1 96 ? -3.460 6.135 -20.242 1.00 85.19 96 THR A C 1
ATOM 701 O O . THR A 1 96 ? -3.531 6.765 -21.301 1.00 85.19 96 THR A O 1
ATOM 704 N N . ASN A 1 97 ? -3.500 4.800 -20.191 1.00 69.38 97 ASN A N 1
ATOM 705 C CA . ASN A 1 97 ? -3.877 3.941 -21.302 1.00 69.38 97 ASN A CA 1
ATOM 706 C C . ASN A 1 97 ? -2.990 4.061 -22.566 1.00 69.38 97 ASN A C 1
ATOM 708 O O . ASN A 1 97 ? -3.481 4.321 -23.672 1.00 69.38 97 ASN A O 1
ATOM 712 N N . HIS A 1 98 ? -1.686 3.774 -22.454 1.00 81.94 98 HIS A N 1
ATOM 713 C CA . HIS A 1 98 ? -0.799 3.750 -23.628 1.00 81.94 98 HIS A CA 1
ATOM 714 C C . HI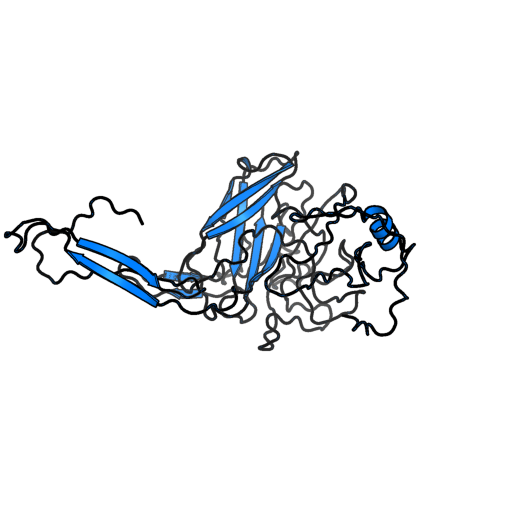S A 1 98 ? -1.149 2.662 -24.661 1.00 81.94 98 HIS A C 1
ATOM 716 O O . HIS A 1 98 ? -0.727 2.747 -25.817 1.00 81.94 98 HIS A O 1
ATOM 722 N N . HIS A 1 99 ? -1.954 1.660 -24.284 1.00 82.12 99 HIS A N 1
ATOM 723 C CA . HIS A 1 99 ? -2.347 0.538 -25.152 1.00 82.12 99 HIS A CA 1
ATOM 724 C C . HIS A 1 99 ? -3.756 0.641 -25.742 1.00 82.12 99 HIS A C 1
ATOM 726 O O . HIS A 1 99 ? -4.190 -0.279 -26.433 1.00 82.12 99 HIS A O 1
ATOM 732 N N . SER A 1 100 ? -4.481 1.738 -25.502 1.00 84.38 100 SER A N 1
ATOM 733 C CA . SER A 1 100 ? -5.905 1.875 -25.867 1.00 84.38 100 SER A CA 1
ATOM 734 C C . SER A 1 100 ? -6.810 0.741 -25.326 1.00 84.38 100 SER A C 1
ATOM 736 O O . SER A 1 100 ? -7.808 0.377 -25.947 1.00 84.38 100 SER A O 1
ATOM 738 N N . GLN A 1 101 ? -6.464 0.188 -24.164 1.00 86.94 101 GLN A N 1
ATOM 739 C CA . GLN A 1 101 ? -7.122 -0.877 -23.413 1.00 86.94 101 GLN A CA 1
ATOM 740 C C . GLN A 1 101 ? -7.639 -0.323 -22.074 1.00 86.94 101 GLN A C 1
ATOM 742 O O . GLN A 1 101 ? -6.939 0.412 -21.386 1.00 86.94 101 GLN A O 1
ATOM 747 N N . ASN A 1 102 ? -8.861 -0.683 -21.682 1.00 90.31 102 ASN A N 1
ATOM 748 C CA . ASN A 1 102 ? -9.347 -0.352 -20.340 1.00 90.31 102 ASN A CA 1
ATOM 749 C C . ASN A 1 102 ? -8.535 -1.099 -19.276 1.00 90.31 102 ASN A C 1
ATOM 751 O O . ASN A 1 102 ? -8.211 -2.270 -19.481 1.00 90.31 102 ASN A O 1
ATOM 755 N N . ASN A 1 103 ? -8.297 -0.435 -18.146 1.00 92.50 103 ASN A N 1
ATOM 756 C CA . ASN A 1 103 ? -7.799 -1.047 -16.922 1.00 92.50 103 ASN A CA 1
ATOM 757 C C . ASN A 1 103 ? -8.869 -0.903 -15.833 1.00 92.50 103 ASN A C 1
ATOM 759 O O . ASN A 1 103 ? -9.178 0.204 -15.387 1.00 92.50 103 ASN A O 1
ATOM 763 N N . THR A 1 104 ? -9.524 -1.999 -15.478 1.00 94.75 104 THR A N 1
ATOM 764 C CA . THR A 1 104 ? -10.724 -1.990 -14.640 1.00 94.75 104 THR A CA 1
ATOM 765 C C . THR A 1 104 ? -10.358 -2.215 -13.173 1.00 94.75 104 THR A C 1
ATOM 767 O O . THR A 1 104 ? -9.952 -3.313 -12.798 1.00 94.75 104 THR A O 1
ATOM 770 N N . ALA A 1 105 ? -10.589 -1.213 -12.318 1.00 95.81 105 ALA A N 1
ATOM 771 C CA . ALA A 1 105 ? -10.404 -1.315 -10.867 1.00 95.81 105 ALA A CA 1
ATOM 772 C C . ALA A 1 105 ? -11.348 -2.340 -10.230 1.00 95.81 105 ALA A C 1
ATOM 774 O O . ALA A 1 105 ? -10.921 -3.198 -9.453 1.00 95.81 105 ALA A O 1
ATOM 775 N N . TYR A 1 106 ? -12.633 -2.294 -10.600 1.00 95.81 106 TYR A N 1
ATOM 776 C CA . TYR A 1 106 ? -13.656 -3.177 -10.039 1.00 95.81 106 TYR A CA 1
ATOM 777 C C . TYR A 1 106 ? -14.518 -3.824 -11.127 1.00 95.81 106 TYR A C 1
ATOM 779 O O . TYR A 1 106 ? -15.555 -3.279 -11.520 1.00 95.81 106 TYR A O 1
ATOM 787 N N . PRO A 1 107 ? -14.166 -5.048 -11.566 1.00 91.94 107 PRO A N 1
ATOM 788 C CA . PRO A 1 107 ? -14.870 -5.736 -12.649 1.00 91.94 107 PRO A CA 1
ATOM 789 C C . PRO A 1 107 ? -16.364 -5.961 -12.399 1.00 91.94 107 PRO A C 1
ATOM 791 O O . PRO A 1 107 ? -17.159 -5.932 -13.334 1.00 91.94 107 PRO A O 1
ATOM 794 N N . GLY A 1 108 ? -16.769 -6.157 -11.139 1.00 89.62 108 GLY A N 1
ATOM 795 C CA . GLY A 1 108 ? -18.173 -6.385 -10.780 1.00 89.62 108 GLY A CA 1
ATOM 796 C C . GLY A 1 108 ? -19.093 -5.186 -11.045 1.00 89.62 108 GLY A C 1
ATOM 797 O O . GLY A 1 108 ? -20.271 -5.386 -11.334 1.00 89.62 108 GLY A O 1
ATOM 798 N N . SER A 1 109 ? -18.567 -3.962 -10.965 1.00 91.81 109 SER A N 1
ATOM 799 C CA . SER A 1 109 ? -19.289 -2.717 -11.268 1.00 91.81 109 SER A CA 1
ATOM 800 C C . SER A 1 109 ? -18.911 -2.120 -12.626 1.00 91.81 109 SER A C 1
ATOM 802 O O . SER A 1 109 ? -19.619 -1.243 -13.114 1.00 91.81 109 SER A O 1
ATOM 804 N N . GLY A 1 110 ? -17.823 -2.590 -13.245 1.00 93.69 110 GLY A N 1
ATOM 805 C CA . GLY A 1 110 ? -17.247 -1.982 -14.445 1.00 93.69 110 GLY A CA 1
ATOM 806 C C . GLY A 1 110 ? -16.532 -0.656 -14.164 1.00 93.69 110 GLY A C 1
ATOM 807 O O . GLY A 1 110 ? -16.346 0.133 -15.087 1.00 93.69 110 GLY A O 1
ATOM 808 N N . THR A 1 111 ? -16.168 -0.396 -12.904 1.00 96.56 111 THR A N 1
ATOM 809 C CA . THR A 1 111 ? -15.440 0.813 -12.504 1.00 96.56 111 THR A CA 1
ATOM 810 C C . THR A 1 111 ? -14.029 0.772 -13.082 1.00 96.56 111 THR A C 1
ATOM 812 O O . THR A 1 111 ? -13.279 -0.166 -12.802 1.00 96.56 111 THR A O 1
ATOM 815 N N . LEU A 1 112 ? -13.679 1.775 -13.886 1.00 96.56 112 LEU A N 1
ATOM 816 C CA . LEU A 1 112 ? -12.333 1.938 -14.435 1.00 96.56 112 LEU A CA 1
ATOM 817 C C . LEU A 1 112 ? -11.390 2.479 -13.364 1.00 96.56 112 LEU A C 1
ATOM 819 O O . LEU A 1 112 ? -11.815 3.273 -12.534 1.00 96.56 112 LEU A O 1
ATOM 823 N N . GLY A 1 113 ? -10.132 2.055 -13.401 1.00 95.88 113 GLY A N 1
ATOM 824 C CA . GLY A 1 113 ? -9.104 2.616 -12.537 1.00 95.88 113 GLY A CA 1
ATOM 825 C C . GLY A 1 113 ? -8.623 3.970 -13.036 1.00 95.88 113 GLY A C 1
ATOM 826 O O . GLY A 1 113 ? -8.454 4.172 -14.238 1.00 95.88 113 GLY A O 1
ATOM 827 N N . GLN A 1 114 ? -8.424 4.887 -12.101 1.00 96.19 114 GLN A N 1
ATOM 828 C CA . GLN A 1 114 ? -7.832 6.210 -12.279 1.00 96.19 114 GLN A CA 1
ATOM 829 C C . GLN A 1 114 ? -6.685 6.426 -11.279 1.00 96.19 114 GLN A C 1
ATOM 831 O O . GLN A 1 114 ? -6.312 7.562 -10.991 1.00 96.19 114 GLN A O 1
ATOM 836 N N . PHE A 1 115 ? -6.119 5.336 -10.755 1.00 96.56 115 PHE A N 1
ATOM 837 C CA . PHE A 1 115 ? -4.980 5.385 -9.852 1.00 96.56 115 PHE A CA 1
ATOM 838 C C . PHE A 1 115 ? -3.740 5.860 -10.627 1.00 96.56 115 PHE A C 1
ATOM 840 O O . PHE A 1 115 ? -3.438 5.292 -11.679 1.00 96.56 115 PHE A O 1
ATOM 847 N N . PRO A 1 116 ? -3.002 6.881 -10.151 1.00 95.81 116 PRO A N 1
ATOM 848 C CA . PRO A 1 116 ? -1.775 7.317 -10.808 1.00 95.81 116 PRO A CA 1
ATOM 849 C C . PRO A 1 116 ? -0.710 6.221 -10.708 1.00 95.81 116 PRO A C 1
ATOM 851 O O . PRO A 1 116 ? -0.027 6.114 -9.694 1.00 95.81 116 PRO A O 1
ATOM 854 N N . THR A 1 117 ? -0.567 5.392 -11.735 1.00 95.00 117 THR A N 1
ATOM 855 C CA . THR A 1 117 ? 0.358 4.244 -11.713 1.00 95.00 117 THR A CA 1
ATOM 856 C C . THR A 1 117 ? 1.429 4.371 -12.785 1.00 95.00 117 THR A C 1
ATOM 858 O O . THR A 1 117 ? 2.607 4.163 -12.507 1.00 95.00 117 THR A O 1
ATOM 861 N N 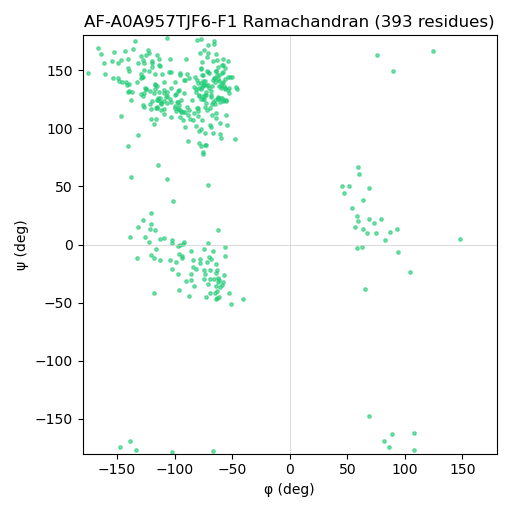. VAL A 1 118 ? 1.053 4.815 -13.984 1.00 94.50 118 VAL A N 1
ATOM 862 C CA . VAL A 1 118 ? 2.000 5.082 -15.070 1.00 94.50 118 VAL A CA 1
ATOM 863 C C . VAL A 1 118 ? 2.805 6.347 -14.772 1.00 94.50 118 VAL A C 1
ATOM 865 O O . VAL A 1 118 ? 2.245 7.387 -14.422 1.00 94.50 118 VAL A O 1
ATOM 868 N N . TRP A 1 119 ? 4.130 6.286 -14.903 1.00 95.00 119 TRP A N 1
ATOM 869 C CA . TRP A 1 119 ? 5.021 7.417 -14.624 1.00 95.00 119 TRP A CA 1
ATOM 870 C C . TRP A 1 119 ? 5.216 8.330 -15.837 1.00 95.00 119 TRP A C 1
ATOM 872 O O . TRP A 1 119 ? 5.159 9.557 -15.700 1.00 95.00 119 TRP A O 1
ATOM 882 N N . GLU A 1 120 ? 5.438 7.765 -17.025 1.00 93.81 120 GLU A N 1
ATOM 883 C CA . GLU A 1 120 ? 5.626 8.516 -18.266 1.00 93.81 120 GLU A CA 1
ATOM 884 C C . GLU A 1 120 ? 4.293 9.062 -18.795 1.00 93.81 120 GLU A C 1
ATOM 886 O O . GLU A 1 120 ? 3.703 8.549 -19.742 1.00 93.81 120 GLU A O 1
ATOM 891 N N . VAL A 1 121 ? 3.825 10.150 -18.186 1.00 93.69 121 VAL A N 1
ATOM 892 C CA . VAL A 1 121 ? 2.572 10.820 -18.554 1.00 93.69 121 VAL A CA 1
ATOM 893 C C . VAL A 1 121 ? 2.809 12.220 -19.143 1.00 93.69 121 VAL A C 1
ATOM 895 O O . VAL A 1 121 ? 3.823 12.873 -18.859 1.00 93.69 121 VAL A O 1
ATOM 898 N N . PRO A 1 122 ? 1.885 12.735 -19.980 1.00 92.00 122 PRO A N 1
ATOM 899 C CA . PRO A 1 122 ? 1.912 14.121 -20.432 1.00 92.00 122 PRO A CA 1
ATOM 900 C C . PRO A 1 122 ? 1.871 15.130 -19.278 1.00 92.00 122 PRO A C 1
ATOM 902 O O . PRO A 1 122 ? 1.192 14.934 -18.273 1.00 92.00 122 PRO A O 1
ATOM 905 N N . ALA A 1 123 ? 2.513 16.285 -19.480 1.00 88.62 123 ALA A N 1
ATOM 906 C CA . ALA A 1 123 ? 2.495 17.377 -18.509 1.00 88.62 123 ALA A CA 1
ATOM 907 C C . ALA A 1 123 ? 1.065 17.766 -18.094 1.00 88.62 123 ALA A C 1
ATOM 909 O O . ALA A 1 123 ? 0.208 18.030 -18.938 1.00 88.62 123 ALA A O 1
ATOM 910 N N . GLY A 1 124 ? 0.845 17.855 -16.781 1.00 85.69 124 GLY A N 1
ATOM 911 C CA . GLY A 1 124 ? -0.452 18.183 -16.187 1.00 85.69 124 GLY A CA 1
ATOM 912 C C . GLY A 1 124 ? -1.292 16.965 -15.797 1.00 85.69 124 GLY A C 1
ATOM 913 O O . GLY A 1 124 ? -2.323 17.152 -15.156 1.00 85.69 124 GLY A O 1
ATOM 914 N N . GLN A 1 125 ? -0.858 15.746 -16.128 1.00 91.81 125 GLN A N 1
ATOM 915 C CA . GLN A 1 125 ? -1.451 14.511 -15.609 1.00 91.81 125 GLN A CA 1
ATOM 916 C C . GLN A 1 125 ? -0.755 14.063 -14.316 1.00 91.81 125 GLN A C 1
ATOM 918 O O . GLN A 1 125 ? 0.348 14.515 -13.996 1.00 91.81 125 GLN A O 1
ATOM 923 N N . ALA A 1 126 ? -1.430 13.223 -13.534 1.00 94.00 126 ALA A N 1
ATOM 924 C CA . ALA A 1 126 ? -0.843 12.614 -12.348 1.00 94.00 126 ALA A CA 1
ATOM 925 C C . ALA A 1 126 ? 0.089 11.477 -12.788 1.00 94.00 126 ALA A C 1
ATOM 927 O O . ALA A 1 126 ? -0.327 10.606 -13.541 1.00 94.00 126 ALA A O 1
ATOM 928 N N . ALA A 1 127 ? 1.347 11.519 -12.349 1.00 96.06 127 ALA A N 1
ATOM 929 C CA . ALA A 1 127 ? 2.325 10.474 -12.631 1.00 96.06 127 ALA A CA 1
ATOM 930 C C . ALA A 1 127 ? 2.375 9.475 -11.474 1.00 96.06 127 ALA A C 1
ATOM 932 O O . ALA A 1 127 ? 2.232 9.868 -10.313 1.00 96.06 127 ALA A O 1
ATOM 933 N N . GLY A 1 128 ? 2.648 8.214 -11.785 1.00 96.06 128 GLY A N 1
ATOM 934 C CA . GLY A 1 128 ? 2.914 7.181 -10.797 1.00 96.06 128 GLY A CA 1
ATOM 935 C C . GLY A 1 128 ? 4.158 7.455 -9.940 1.00 96.06 128 GLY A C 1
ATOM 936 O O . GLY A 1 128 ? 5.082 8.162 -10.368 1.00 96.06 128 GLY A O 1
ATOM 937 N N . PRO A 1 129 ? 4.190 6.927 -8.706 1.00 96.19 129 PRO A N 1
ATOM 938 C CA . PRO A 1 129 ? 5.319 7.035 -7.788 1.00 96.19 129 PRO A CA 1
ATOM 939 C C . PRO A 1 129 ? 6.483 6.155 -8.230 1.00 96.19 129 PRO A C 1
ATOM 941 O O . PRO A 1 129 ? 6.660 5.038 -7.771 1.00 96.19 129 PRO A O 1
ATOM 944 N N . ARG A 1 130 ? 7.319 6.692 -9.119 1.00 96.06 130 ARG A N 1
ATOM 945 C CA . ARG A 1 130 ? 8.553 6.020 -9.519 1.00 96.06 130 ARG A CA 1
ATOM 946 C C . ARG A 1 130 ? 9.655 6.201 -8.479 1.00 96.06 130 ARG A C 1
ATOM 948 O O . ARG A 1 130 ? 10.038 7.334 -8.172 1.00 96.06 130 ARG A O 1
ATOM 955 N N . HIS A 1 131 ? 10.247 5.093 -8.051 1.00 96.31 131 HIS A N 1
ATOM 956 C CA . HIS A 1 131 ? 11.446 5.028 -7.219 1.00 96.31 131 HIS A CA 1
ATOM 957 C C . HIS A 1 131 ? 12.659 4.625 -8.062 1.00 96.31 131 HIS A C 1
ATOM 959 O O . HIS A 1 131 ? 12.539 3.916 -9.056 1.00 96.31 131 HIS A O 1
ATOM 965 N N . ARG A 1 132 ? 13.859 5.103 -7.710 1.00 94.38 132 ARG A N 1
ATOM 966 C CA . ARG A 1 132 ? 15.106 4.755 -8.420 1.00 94.38 132 ARG A CA 1
ATOM 967 C C . ARG A 1 132 ? 15.875 3.606 -7.767 1.00 94.38 132 ARG A C 1
ATOM 969 O O . ARG A 1 132 ? 16.507 2.824 -8.478 1.00 94.38 132 ARG A O 1
ATOM 976 N N . ASN A 1 133 ? 15.915 3.574 -6.434 1.00 93.44 133 ASN A N 1
ATOM 977 C CA . ASN A 1 133 ? 16.550 2.541 -5.606 1.00 93.44 133 ASN A CA 1
ATOM 978 C C . ASN A 1 133 ? 17.955 2.121 -6.049 1.00 93.44 133 ASN A C 1
ATOM 980 O O . ASN A 1 133 ? 18.267 0.941 -6.190 1.00 93.44 133 ASN A O 1
ATOM 984 N N . ALA A 1 134 ? 18.841 3.096 -6.259 1.00 90.44 134 ALA A N 1
ATOM 985 C CA . ALA A 1 134 ? 20.228 2.801 -6.622 1.00 90.44 134 ALA A CA 1
ATOM 986 C C . ALA A 1 134 ? 21.035 2.169 -5.471 1.00 90.44 134 ALA A C 1
ATOM 988 O O . ALA A 1 134 ? 21.973 1.420 -5.734 1.00 90.44 134 ALA A O 1
ATOM 989 N N . THR A 1 135 ? 20.695 2.488 -4.218 1.00 90.88 135 THR A N 1
ATOM 990 C CA . THR A 1 135 ? 21.407 2.015 -3.014 1.00 90.88 135 THR A CA 1
ATOM 991 C C . THR A 1 135 ? 20.519 1.261 -2.026 1.00 90.88 135 THR A C 1
ATOM 993 O O . THR A 1 135 ? 21.021 0.839 -0.992 1.00 90.88 135 THR A O 1
ATOM 996 N N . LEU A 1 136 ? 19.230 1.069 -2.342 1.00 93.12 136 LEU A N 1
ATOM 997 C CA . LEU A 1 136 ? 18.280 0.316 -1.510 1.00 93.12 136 LEU A CA 1
ATOM 998 C C . LEU A 1 136 ? 18.257 0.794 -0.042 1.00 93.12 136 LEU A C 1
ATOM 1000 O O . LEU A 1 136 ? 18.378 0.009 0.900 1.00 93.12 136 LEU A O 1
ATOM 1004 N N . GLU A 1 137 ? 18.117 2.113 0.142 1.00 96.56 137 GLU A N 1
ATOM 1005 C CA . GLU A 1 137 ? 18.083 2.753 1.469 1.00 96.56 137 GLU A CA 1
ATOM 1006 C C . GLU A 1 137 ? 16.908 2.291 2.334 1.00 96.56 137 GLU A C 1
ATOM 1008 O O . GLU A 1 137 ? 17.009 2.295 3.560 1.00 96.56 137 GLU A O 1
ATOM 1013 N N . GLY A 1 138 ? 15.808 1.906 1.694 1.00 96.81 138 GLY A N 1
ATOM 1014 C CA . GLY A 1 138 ? 14.649 1.296 2.317 1.00 96.81 138 GLY A CA 1
ATOM 1015 C C . GLY A 1 138 ? 13.634 0.884 1.261 1.00 96.81 138 GLY A C 1
ATOM 1016 O O . GLY A 1 138 ? 13.553 1.539 0.222 1.00 96.81 138 GLY A O 1
ATOM 1017 N N . TRP A 1 139 ? 12.908 -0.194 1.528 1.00 97.50 139 TRP A N 1
ATOM 1018 C CA . TRP A 1 139 ? 11.822 -0.709 0.693 1.00 97.50 139 TRP A CA 1
ATOM 1019 C C . TRP A 1 139 ? 10.815 -1.468 1.570 1.00 97.50 139 TRP A C 1
ATOM 1021 O O . TRP A 1 139 ? 11.084 -1.719 2.754 1.00 97.50 139 TRP A O 1
ATOM 1031 N N . LEU A 1 140 ? 9.636 -1.747 1.037 1.00 97.75 140 LEU A N 1
ATOM 1032 C CA . LEU A 1 140 ? 8.562 -2.463 1.705 1.00 97.75 140 LEU A CA 1
ATOM 1033 C C . LEU A 1 140 ? 8.826 -3.976 1.635 1.00 97.75 140 LEU A C 1
ATOM 1035 O O . LEU A 1 140 ? 9.382 -4.502 0.687 1.00 97.75 140 LEU A O 1
ATOM 1039 N N . GLY A 1 141 ? 8.522 -4.697 2.711 1.00 95.94 141 GLY A N 1
ATOM 1040 C CA . GLY A 1 141 ? 8.536 -6.158 2.646 1.00 95.94 141 GLY A CA 1
ATOM 1041 C C . GLY A 1 141 ? 9.920 -6.793 2.491 1.00 95.94 141 GLY A C 1
ATOM 1042 O O . GLY A 1 141 ? 10.881 -6.331 3.104 1.00 95.94 141 GLY A O 1
ATOM 1043 N N . ASP A 1 142 ? 10.015 -7.926 1.797 1.00 89.75 142 ASP A N 1
ATOM 1044 C CA . ASP A 1 142 ? 11.228 -8.742 1.648 1.00 89.75 142 ASP A CA 1
ATOM 1045 C C . ASP A 1 142 ? 11.771 -8.734 0.198 1.00 89.75 142 ASP A C 1
ATOM 1047 O O . ASP A 1 142 ? 12.922 -9.138 -0.025 1.00 89.75 142 ASP A O 1
ATOM 1051 N N . TYR A 1 143 ? 10.995 -8.259 -0.780 1.00 86.69 143 TYR A N 1
ATOM 1052 C CA . TYR A 1 143 ? 11.340 -8.284 -2.203 1.00 86.69 143 TYR A CA 1
ATOM 1053 C C . TYR A 1 143 ? 10.928 -6.986 -2.910 1.00 86.69 143 TYR A C 1
ATOM 1055 O O . TYR A 1 143 ? 9.952 -6.384 -2.522 1.00 86.69 143 TYR A O 1
ATOM 1063 N N . ILE A 1 144 ? 11.681 -6.595 -3.947 1.00 87.50 144 ILE A N 1
ATOM 1064 C CA . ILE A 1 144 ? 11.304 -5.525 -4.888 1.00 87.50 144 ILE A CA 1
ATOM 1065 C C . ILE A 1 144 ? 11.271 -6.149 -6.276 1.00 87.50 144 ILE A C 1
ATOM 1067 O O . ILE A 1 144 ? 12.247 -6.817 -6.657 1.00 87.50 144 ILE A O 1
ATOM 1071 N N . SER A 1 145 ? 10.209 -5.892 -7.031 1.00 83.19 145 SER A N 1
ATOM 1072 C CA . SER A 1 145 ? 10.034 -6.225 -8.449 1.00 83.19 145 SER A CA 1
ATOM 1073 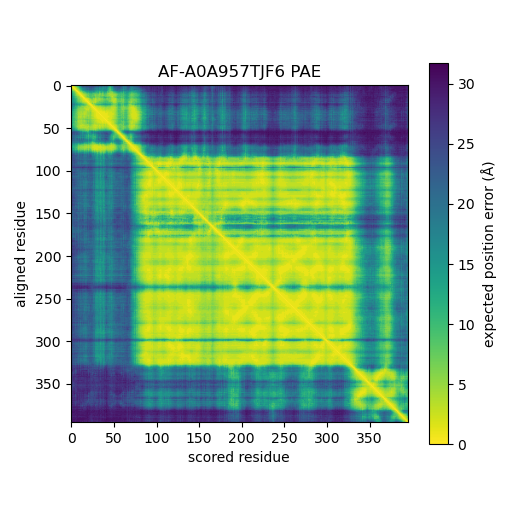C C . SER A 1 145 ? 10.508 -5.069 -9.333 1.00 83.19 145 SER A C 1
ATOM 1075 O O . SER A 1 145 ? 9.804 -4.088 -9.500 1.00 83.19 145 SER A O 1
ATOM 1077 N N . PRO A 1 146 ? 11.716 -5.127 -9.927 1.00 85.81 146 PRO A N 1
ATOM 1078 C CA . PRO A 1 146 ? 12.248 -3.974 -10.631 1.00 85.81 146 PRO A CA 1
ATOM 1079 C C . PRO A 1 146 ? 11.614 -3.782 -12.008 1.00 85.81 146 PRO A C 1
ATOM 1081 O O . PRO A 1 146 ? 11.620 -4.693 -12.844 1.00 85.81 146 PRO A O 1
ATOM 1084 N N . GLU A 1 147 ? 11.235 -2.545 -12.278 1.00 83.56 147 GLU A N 1
ATOM 1085 C CA . GLU A 1 147 ? 10.416 -2.133 -13.412 1.00 83.56 147 GLU A CA 1
ATOM 1086 C C . GLU A 1 147 ? 10.698 -0.678 -13.781 1.00 83.56 147 GLU A C 1
ATOM 1088 O O . GLU A 1 147 ? 11.022 0.179 -12.958 1.00 83.56 147 GLU A O 1
ATOM 1093 N N . THR A 1 148 ? 10.671 -0.386 -15.078 1.00 86.06 148 THR A N 1
ATOM 1094 C CA . THR A 1 148 ? 11.019 0.964 -15.555 1.00 86.06 148 THR A CA 1
ATOM 1095 C C . THR A 1 148 ? 9.785 1.827 -15.790 1.00 86.06 148 THR A C 1
ATOM 1097 O O . THR A 1 148 ? 9.910 3.052 -15.742 1.00 86.06 148 THR A O 1
ATOM 1100 N N . GLU A 1 149 ? 8.642 1.193 -16.048 1.00 88.69 149 GLU A N 1
ATOM 1101 C CA . GLU A 1 149 ? 7.346 1.807 -16.316 1.00 88.69 149 GLU A CA 1
ATOM 1102 C C . GLU A 1 149 ? 6.236 0.774 -16.073 1.00 88.69 149 GLU A C 1
ATOM 1104 O O . GLU A 1 149 ? 6.430 -0.396 -16.379 1.00 88.69 149 GLU A O 1
ATOM 1109 N N . ALA A 1 150 ? 5.065 1.205 -15.603 1.00 84.62 150 ALA A N 1
ATOM 1110 C CA . ALA A 1 150 ? 3.994 0.289 -15.213 1.00 84.62 150 ALA A CA 1
ATOM 1111 C C . ALA A 1 150 ? 3.271 -0.354 -16.411 1.00 84.62 150 ALA A C 1
ATOM 1113 O O . ALA A 1 150 ? 2.750 -1.466 -16.317 1.00 84.62 150 ALA A O 1
ATOM 1114 N N . ASP A 1 151 ? 3.194 0.336 -17.558 1.00 82.31 151 ASP A N 1
ATOM 1115 C CA . ASP A 1 151 ? 2.472 -0.160 -18.735 1.00 82.31 151 ASP A CA 1
ATOM 1116 C C . ASP A 1 151 ? 3.336 -0.323 -19.994 1.00 82.31 151 ASP A C 1
ATOM 1118 O O . ASP A 1 151 ? 2.912 -0.997 -20.937 1.00 82.31 151 ASP A O 1
ATOM 1122 N N . GLN A 1 152 ? 4.587 0.145 -20.032 1.00 81.69 152 GLN A N 1
ATOM 1123 C CA . GLN A 1 152 ? 5.483 0.014 -21.195 1.00 81.69 152 GLN A CA 1
ATOM 1124 C C . GLN A 1 152 ? 6.773 -0.763 -20.903 1.00 81.69 152 GLN A C 1
ATOM 1126 O O . GLN A 1 152 ? 7.242 -0.836 -19.783 1.00 81.69 152 GLN A O 1
ATOM 1131 N N . GLY A 1 153 ? 7.379 -1.337 -21.950 1.00 75.00 153 GLY A N 1
ATOM 1132 C CA . GLY A 1 153 ? 8.577 -2.180 -21.814 1.00 75.00 153 GLY A CA 1
ATOM 1133 C C . GLY A 1 153 ? 8.240 -3.620 -21.419 1.00 75.00 153 GLY A C 1
ATOM 1134 O O . GLY A 1 153 ? 7.103 -4.028 -21.637 1.00 75.00 153 GLY A O 1
ATOM 1135 N N . PRO A 1 154 ? 9.241 -4.430 -21.048 1.00 68.31 154 PRO A N 1
ATOM 1136 C CA . PRO A 1 154 ? 9.085 -5.614 -20.207 1.00 68.31 154 PRO A CA 1
ATOM 1137 C C . PRO A 1 154 ? 9.692 -5.387 -18.811 1.00 68.31 154 PRO A C 1
ATOM 1139 O O . PRO A 1 154 ? 10.810 -4.868 -18.718 1.00 68.31 154 PRO A O 1
ATOM 1142 N N . ASP A 1 155 ? 9.025 -5.873 -17.766 1.00 71.44 155 ASP A N 1
ATOM 1143 C CA . ASP A 1 155 ? 9.581 -5.893 -16.404 1.00 71.44 155 ASP A CA 1
ATOM 1144 C C . ASP A 1 155 ? 10.540 -7.068 -16.188 1.00 71.44 155 ASP A C 1
ATOM 1146 O O . ASP A 1 155 ? 10.740 -7.914 -17.074 1.00 71.44 155 ASP A O 1
ATOM 1150 N N . LEU A 1 156 ? 11.174 -7.133 -15.010 1.00 68.94 156 LEU A N 1
ATOM 1151 C CA . LEU A 1 156 ? 12.125 -8.202 -14.687 1.00 68.94 156 LEU A CA 1
ATOM 1152 C C . LEU A 1 156 ? 11.489 -9.598 -14.776 1.00 68.94 156 LEU A C 1
ATOM 1154 O O . LEU A 1 156 ? 12.156 -10.557 -15.178 1.00 68.94 156 LEU A O 1
ATOM 1158 N N . ASP A 1 157 ? 10.216 -9.719 -14.410 1.00 63.16 157 ASP A N 1
ATOM 1159 C CA . ASP A 1 157 ? 9.471 -10.977 -14.472 1.00 63.16 157 ASP A CA 1
ATOM 1160 C C . ASP A 1 157 ? 8.837 -11.239 -15.864 1.00 63.16 157 ASP A C 1
ATOM 1162 O O . ASP A 1 157 ? 8.343 -12.338 -16.150 1.00 63.16 157 ASP A O 1
ATOM 1166 N N . GLY A 1 158 ? 8.953 -10.253 -16.761 1.00 69.31 158 GLY A N 1
ATOM 1167 C CA . GLY A 1 158 ? 8.677 -10.307 -18.189 1.00 69.31 158 GLY A CA 1
ATOM 1168 C C . GLY A 1 158 ? 7.375 -9.646 -18.639 1.00 69.31 158 GLY A C 1
ATOM 1169 O O . GLY A 1 158 ? 7.282 -9.298 -19.819 1.00 69.31 158 GLY A O 1
ATOM 1170 N N . ALA A 1 159 ? 6.372 -9.496 -17.772 1.00 71.06 159 ALA A N 1
ATOM 1171 C CA . ALA A 1 159 ? 5.118 -8.822 -18.114 1.00 71.06 159 ALA A CA 1
ATOM 1172 C C . ALA A 1 159 ? 5.024 -7.505 -17.359 1.00 71.06 159 ALA A C 1
ATOM 1174 O O . ALA A 1 159 ? 5.480 -7.438 -16.236 1.00 71.06 159 ALA A O 1
ATOM 1175 N N . ASN A 1 160 ? 4.398 -6.503 -17.973 1.00 76.81 160 ASN A N 1
ATOM 1176 C CA . ASN A 1 160 ? 4.217 -5.231 -17.290 1.00 76.81 160 ASN A CA 1
ATOM 1177 C C . ASN A 1 160 ? 3.198 -5.362 -16.166 1.00 76.81 160 ASN A C 1
ATOM 1179 O O . ASN A 1 160 ? 2.218 -6.107 -16.330 1.00 76.81 160 ASN A O 1
ATOM 1183 N N . ASN A 1 161 ? 3.393 -4.582 -15.111 1.00 74.88 161 ASN A N 1
ATOM 1184 C CA . ASN A 1 161 ? 2.467 -4.407 -13.992 1.00 74.88 161 ASN A CA 1
ATOM 1185 C C . ASN A 1 161 ? 1.009 -4.327 -14.401 1.00 74.88 161 ASN A C 1
ATOM 1187 O O . ASN A 1 161 ? 0.143 -5.027 -13.870 1.00 74.88 161 ASN A O 1
ATOM 1191 N N . ILE A 1 162 ? 0.740 -3.522 -15.426 1.00 76.19 162 ILE A N 1
ATOM 1192 C CA . ILE A 1 162 ? -0.602 -3.359 -15.950 1.00 76.19 162 ILE A CA 1
ATOM 1193 C C . ILE A 1 162 ? -0.681 -3.591 -17.454 1.00 76.19 162 ILE A C 1
ATOM 1195 O O . ILE A 1 162 ? 0.282 -3.524 -18.220 1.00 76.19 162 ILE A O 1
ATOM 1199 N N . LEU A 1 163 ? -1.900 -3.885 -17.893 1.00 79.25 163 LEU A N 1
ATOM 1200 C CA . LEU A 1 163 ? -2.324 -3.984 -19.283 1.00 79.25 163 LEU A CA 1
ATOM 1201 C C . LEU A 1 163 ? -1.647 -5.078 -20.124 1.00 79.25 163 LEU A C 1
ATOM 1203 O O . LEU A 1 163 ? -2.036 -5.266 -21.276 1.00 79.25 163 LEU A O 1
ATOM 1207 N N . ARG A 1 164 ? -0.691 -5.853 -19.588 1.00 73.94 164 ARG A N 1
ATOM 1208 C CA . ARG A 1 164 ? -0.056 -6.990 -20.281 1.00 73.94 164 ARG A CA 1
ATOM 1209 C C . ARG A 1 164 ? -0.250 -8.313 -19.550 1.00 73.94 164 ARG A C 1
ATOM 1211 O O . ARG A 1 164 ? 0.216 -8.541 -18.446 1.00 73.94 164 ARG A O 1
ATOM 1218 N N . GLY A 1 165 ? -0.954 -9.237 -20.195 1.00 60.28 165 GLY A N 1
ATOM 1219 C CA . GLY A 1 165 ? -1.185 -10.630 -19.818 1.00 60.28 165 GLY A CA 1
ATOM 1220 C C . GLY A 1 165 ? 0.064 -11.519 -19.811 1.00 60.28 165 GLY A C 1
ATOM 1221 O O . GLY A 1 165 ? 1.126 -11.161 -20.313 1.00 60.28 165 GLY A O 1
ATOM 1222 N N . ALA A 1 166 ? -0.100 -12.749 -19.313 1.00 58.56 166 ALA A N 1
ATOM 1223 C CA . ALA A 1 166 ? 0.915 -13.793 -19.450 1.00 58.56 166 ALA A CA 1
ATOM 1224 C C . ALA A 1 166 ? 1.265 -14.009 -20.937 1.00 58.56 166 ALA A C 1
ATOM 1226 O O . ALA A 1 166 ? 0.377 -14.262 -21.754 1.00 58.56 166 ALA A O 1
ATOM 1227 N N . GLY A 1 167 ? 2.551 -13.898 -21.284 1.00 59.47 167 GLY A N 1
ATOM 1228 C CA . GLY A 1 167 ? 3.030 -13.954 -22.671 1.00 59.47 167 GLY A CA 1
ATOM 1229 C C . GLY A 1 167 ? 3.029 -12.609 -23.413 1.00 59.47 167 GLY A C 1
ATOM 1230 O O . GLY A 1 167 ? 3.202 -12.602 -24.629 1.00 59.47 167 GLY A O 1
ATOM 1231 N N . GLY A 1 168 ? 2.825 -11.487 -22.711 1.00 67.94 168 GLY A N 1
ATOM 1232 C CA . GLY A 1 168 ? 2.977 -10.125 -23.243 1.00 67.94 168 GLY A CA 1
ATOM 1233 C C . GLY A 1 168 ? 1.775 -9.581 -24.026 1.00 67.94 168 GLY A C 1
ATOM 1234 O O . GLY A 1 168 ? 1.851 -8.474 -24.566 1.00 67.94 168 GLY A O 1
ATOM 1235 N N . ALA A 1 169 ? 0.671 -10.333 -24.100 1.00 74.62 169 ALA A N 1
ATOM 1236 C CA . ALA A 1 169 ? -0.548 -9.913 -24.791 1.00 74.62 169 ALA A CA 1
ATOM 1237 C C . ALA A 1 169 ? -1.244 -8.775 -24.037 1.00 74.62 169 ALA A C 1
ATOM 1239 O O . ALA A 1 169 ? -1.411 -8.871 -22.827 1.00 74.62 169 ALA A O 1
ATOM 1240 N N . VAL A 1 170 ? -1.689 -7.732 -24.736 1.00 81.69 170 VAL A N 1
ATOM 1241 C CA . VAL A 1 170 ? -2.431 -6.634 -24.101 1.00 81.69 170 VAL A CA 1
ATOM 1242 C C . VAL A 1 170 ? -3.799 -7.132 -23.615 1.00 81.69 170 VAL A C 1
ATOM 1244 O O . VAL A 1 170 ? -4.467 -7.886 -24.326 1.00 81.69 170 VAL A O 1
ATOM 1247 N N . GLY A 1 171 ? -4.210 -6.744 -22.409 1.00 82.62 171 GLY A N 1
ATOM 1248 C CA . GLY A 1 171 ? -5.505 -7.099 -21.830 1.00 82.62 171 GLY A CA 1
ATOM 1249 C C . GLY A 1 171 ? -5.845 -6.258 -20.604 1.00 82.62 171 GLY A C 1
ATOM 1250 O O . GLY A 1 171 ? -4.999 -5.542 -20.099 1.00 82.62 171 GLY A O 1
ATOM 1251 N N . ASP A 1 172 ? -7.084 -6.344 -20.134 1.00 86.25 172 ASP A N 1
ATOM 1252 C CA . ASP A 1 172 ? -7.547 -5.663 -18.918 1.00 86.25 172 ASP A CA 1
ATOM 1253 C C . ASP A 1 172 ? -7.077 -6.441 -17.677 1.00 86.25 172 ASP A C 1
ATOM 1255 O O . ASP A 1 172 ? -7.718 -7.405 -17.249 1.00 86.25 172 ASP A O 1
ATOM 1259 N N . VAL A 1 173 ? -5.864 -6.130 -17.222 1.00 84.69 173 VAL A N 1
ATOM 1260 C CA . VAL A 1 173 ? -5.145 -6.838 -16.157 1.00 84.69 173 VAL A CA 1
ATOM 1261 C C . VAL A 1 173 ? -4.242 -5.865 -15.389 1.00 84.69 173 VAL A C 1
ATOM 1263 O O . VAL A 1 173 ? -3.629 -4.998 -16.006 1.00 84.69 173 VAL A O 1
ATOM 1266 N N . ALA A 1 174 ? -4.129 -6.067 -14.080 1.00 88.44 174 ALA A N 1
ATOM 1267 C CA . ALA A 1 174 ? -3.296 -5.332 -13.117 1.00 88.44 174 ALA A CA 1
ATOM 1268 C C . ALA A 1 174 ? -2.835 -6.306 -12.007 1.00 88.44 174 ALA A C 1
ATOM 1270 O O . ALA A 1 174 ? -3.166 -7.496 -12.140 1.00 88.44 174 ALA A O 1
ATOM 1271 N N . ASP A 1 175 ? -2.155 -5.833 -10.950 1.00 86.25 175 ASP A N 1
ATOM 1272 C CA . ASP A 1 175 ? -1.673 -6.655 -9.811 1.00 86.25 175 ASP A CA 1
ATOM 1273 C C . ASP A 1 175 ? -0.704 -7.766 -10.279 1.00 86.25 175 ASP A C 1
ATOM 1275 O O . ASP A 1 175 ? -1.072 -8.951 -10.353 1.00 86.25 175 ASP A O 1
ATOM 1279 N N . LYS A 1 176 ? 0.483 -7.399 -10.783 1.00 80.81 176 LYS A N 1
ATOM 1280 C CA . LYS A 1 176 ? 1.383 -8.334 -11.494 1.00 80.81 176 LYS A CA 1
ATOM 1281 C C . LYS A 1 176 ? 2.835 -8.330 -11.099 1.00 80.81 176 LYS A C 1
ATOM 1283 O O . LYS A 1 176 ? 3.514 -9.279 -11.503 1.00 80.81 176 LYS A O 1
ATOM 1288 N N . ASP A 1 177 ? 3.284 -7.368 -10.322 1.00 70.62 177 ASP A N 1
ATOM 1289 C CA . ASP A 1 177 ? 4.693 -7.247 -9.970 1.00 70.62 177 ASP A CA 1
ATOM 1290 C C . ASP A 1 177 ? 5.147 -8.393 -9.024 1.00 70.62 177 ASP A C 1
ATOM 1292 O O . ASP A 1 177 ? 6.309 -8.814 -9.010 1.00 70.62 177 ASP A O 1
ATOM 1296 N N . ARG A 1 178 ? 4.178 -9.016 -8.320 1.00 78.81 178 ARG A N 1
ATOM 1297 C CA . ARG A 1 178 ? 4.351 -10.056 -7.284 1.00 78.81 178 ARG A CA 1
ATOM 1298 C C . ARG A 1 178 ? 5.259 -9.605 -6.134 1.00 78.81 178 ARG A C 1
ATOM 1300 O O . ARG A 1 178 ? 5.728 -10.472 -5.384 1.00 78.81 178 ARG A O 1
ATOM 1307 N N . GLY A 1 179 ? 5.513 -8.303 -6.046 1.00 82.69 179 GLY A N 1
ATOM 1308 C CA . GLY A 1 179 ? 6.383 -7.633 -5.096 1.00 82.69 179 GLY A CA 1
ATOM 1309 C C . GLY A 1 179 ? 5.691 -7.309 -3.789 1.00 82.69 179 GLY A C 1
ATOM 1310 O O . GLY A 1 179 ? 6.357 -7.323 -2.766 1.00 82.69 179 GLY A O 1
ATOM 1311 N N . ASP A 1 180 ? 4.363 -7.166 -3.793 1.00 88.75 180 ASP A N 1
ATOM 1312 C CA . ASP A 1 180 ? 3.617 -6.738 -2.613 1.00 88.75 180 ASP A CA 1
ATOM 1313 C C . ASP A 1 180 ? 3.766 -7.671 -1.389 1.00 88.75 180 ASP A C 1
ATOM 1315 O O . ASP A 1 180 ? 2.979 -8.608 -1.171 1.00 88.75 180 ASP A O 1
ATOM 1319 N N . ASP A 1 181 ? 4.723 -7.423 -0.501 1.00 92.12 181 ASP A N 1
ATOM 1320 C CA . ASP A 1 181 ? 4.940 -8.241 0.695 1.00 92.12 181 ASP A CA 1
ATOM 1321 C C . ASP A 1 181 ? 5.265 -7.448 1.975 1.00 92.12 181 ASP A C 1
ATOM 1323 O O . ASP A 1 181 ? 5.439 -8.035 3.062 1.00 92.12 181 ASP A O 1
ATOM 1327 N N . GLY A 1 182 ? 5.187 -6.120 1.891 1.00 95.44 182 GLY A N 1
ATOM 1328 C CA . GLY A 1 182 ? 5.296 -5.154 2.973 1.00 95.44 182 GLY A CA 1
ATOM 1329 C C . GLY A 1 182 ? 4.123 -5.167 3.933 1.00 95.44 182 GLY A C 1
ATOM 1330 O O . GLY A 1 182 ? 4.326 -5.140 5.152 1.00 95.44 182 GLY A O 1
ATOM 1331 N N . TRP A 1 183 ? 2.888 -5.282 3.446 1.00 96.56 183 TRP A N 1
ATOM 1332 C CA . TRP A 1 183 ? 1.727 -5.343 4.338 1.00 96.56 183 TRP A CA 1
ATOM 1333 C C . TRP A 1 183 ? 1.513 -6.742 4.948 1.00 96.56 183 TRP A C 1
ATOM 1335 O O . TRP A 1 183 ? 1.120 -7.700 4.274 1.00 96.56 183 TRP A O 1
ATOM 1345 N N . ARG A 1 184 ? 1.737 -6.871 6.265 1.00 94.50 184 ARG A N 1
ATOM 1346 C CA . ARG A 1 184 ? 1.807 -8.162 6.977 1.00 94.50 184 ARG A CA 1
ATOM 1347 C C . ARG A 1 184 ? 0.475 -8.658 7.524 1.00 94.50 184 ARG A C 1
ATOM 1349 O O . ARG A 1 184 ? 0.254 -9.868 7.580 1.00 94.50 184 ARG A O 1
ATOM 1356 N N . ASN A 1 185 ? -0.426 -7.759 7.910 1.00 92.94 185 ASN A N 1
ATOM 1357 C CA . ASN A 1 185 ? -1.725 -8.106 8.489 1.00 92.94 185 ASN A CA 1
ATOM 1358 C C . ASN A 1 185 ? -2.888 -7.867 7.509 1.00 92.94 185 ASN A C 1
ATOM 1360 O O . ASN A 1 185 ? -3.874 -7.210 7.832 1.00 92.94 185 ASN A O 1
ATOM 1364 N N . ARG A 1 186 ? -2.814 -8.489 6.321 1.00 88.06 186 ARG A N 1
ATOM 1365 C CA . ARG A 1 186 ? -3.784 -8.348 5.207 1.00 88.06 186 ARG A CA 1
ATOM 1366 C C . ARG A 1 186 ? -5.252 -8.669 5.535 1.00 88.06 186 ARG A C 1
ATOM 1368 O O . ARG A 1 186 ? -6.139 -8.434 4.722 1.00 88.06 186 ARG A O 1
ATOM 1375 N N . THR A 1 187 ? -5.529 -9.229 6.711 1.00 83.62 187 THR A N 1
ATOM 1376 C CA . THR A 1 187 ? -6.884 -9.548 7.186 1.00 83.62 187 THR A CA 1
ATOM 1377 C C . THR A 1 187 ? -7.525 -8.432 8.013 1.00 83.62 187 THR A C 1
ATOM 1379 O O . THR A 1 187 ? -8.626 -8.631 8.529 1.00 83.62 187 THR A O 1
ATOM 1382 N N . VAL A 1 188 ? -6.853 -7.289 8.199 1.00 87.44 188 VAL A N 1
ATOM 1383 C CA . VAL A 1 188 ? -7.437 -6.129 8.887 1.00 87.44 188 VAL A CA 1
ATOM 1384 C C . VAL A 1 188 ? -8.736 -5.718 8.195 1.00 87.44 188 VAL A C 1
ATOM 1386 O O . VAL A 1 188 ? -8.824 -5.628 6.969 1.00 87.44 188 VAL A O 1
ATOM 1389 N N . LYS A 1 189 ? -9.763 -5.482 9.015 1.00 87.56 189 LYS A N 1
ATOM 1390 C CA . LYS A 1 189 ? -11.050 -4.947 8.579 1.00 87.56 189 LYS A CA 1
ATOM 1391 C C . LYS A 1 189 ? -11.062 -3.445 8.830 1.00 87.56 189 LYS A C 1
ATOM 1393 O O . LYS A 1 189 ? -10.895 -3.009 9.968 1.00 87.56 189 LYS A O 1
ATOM 1398 N N . PHE A 1 190 ? -11.289 -2.674 7.776 1.00 91.94 190 PHE A N 1
ATOM 1399 C CA . PHE A 1 190 ? -11.457 -1.230 7.866 1.00 91.94 190 PHE A CA 1
ATOM 1400 C C . PHE A 1 190 ? -12.922 -0.907 8.128 1.00 91.94 190 PHE A C 1
ATOM 1402 O O . PHE A 1 190 ? -13.782 -1.191 7.298 1.00 91.94 190 PHE A O 1
ATOM 1409 N N . PHE A 1 191 ? -13.217 -0.329 9.286 1.00 91.00 191 PHE A N 1
ATOM 1410 C CA . PHE A 1 191 ? -14.545 0.202 9.573 1.00 91.00 191 PHE A CA 1
ATOM 1411 C C . PHE A 1 191 ? -14.604 1.674 9.178 1.00 91.00 191 PHE A C 1
ATOM 1413 O O . PHE A 1 191 ? -13.640 2.413 9.390 1.00 91.00 191 PHE A O 1
ATOM 1420 N N . ASP A 1 192 ? -15.744 2.094 8.630 1.00 93.75 192 ASP A N 1
ATOM 1421 C CA . ASP A 1 192 ? -15.970 3.496 8.290 1.00 93.75 192 ASP A CA 1
ATOM 1422 C C . ASP A 1 192 ? -15.800 4.382 9.528 1.00 93.75 192 ASP A C 1
ATOM 1424 O O . ASP A 1 192 ? -16.262 4.056 10.629 1.00 93.75 192 ASP A O 1
ATOM 1428 N N . CYS A 1 193 ? -15.109 5.503 9.350 1.00 93.69 193 CYS A N 1
ATOM 1429 C CA . CYS A 1 193 ? -14.833 6.488 10.385 1.00 93.69 193 CYS A CA 1
ATOM 1430 C C . CYS A 1 193 ? -14.080 5.968 11.615 1.00 93.69 193 CYS A C 1
ATOM 1432 O O . CYS A 1 193 ? -14.138 6.572 12.694 1.00 93.69 193 CYS A O 1
ATOM 1434 N N . GLN A 1 194 ? -13.323 4.883 11.453 1.00 91.25 194 GLN A N 1
ATOM 1435 C CA . GLN A 1 194 ? -12.479 4.313 12.496 1.00 91.25 194 GLN A CA 1
ATOM 1436 C C . GLN A 1 194 ? -11.011 4.292 12.087 1.00 91.25 194 GLN A C 1
ATOM 1438 O O . GLN A 1 194 ? -10.672 4.333 10.907 1.00 91.25 194 GLN A O 1
ATOM 1443 N N . ARG A 1 195 ? -10.136 4.237 13.092 1.00 93.94 195 ARG A N 1
ATOM 1444 C CA . ARG A 1 195 ? -8.712 3.969 12.893 1.00 93.94 195 ARG A CA 1
ATOM 1445 C C . ARG A 1 195 ? -8.474 2.464 12.949 1.00 93.94 195 ARG A C 1
ATOM 1447 O O . ARG A 1 195 ? -9.123 1.767 13.726 1.00 93.94 195 ARG A O 1
ATOM 1454 N N . ALA A 1 196 ? -7.516 1.997 12.169 1.00 94.50 196 ALA A N 1
ATOM 1455 C CA . ALA A 1 196 ? -6.983 0.646 12.218 1.00 94.50 196 ALA A CA 1
ATOM 1456 C C . ALA A 1 196 ? -5.466 0.697 12.448 1.00 94.50 196 ALA A C 1
ATOM 1458 O O . ALA A 1 196 ? -4.841 1.753 12.324 1.00 94.50 196 ALA A O 1
ATOM 1459 N N . THR A 1 197 ? -4.880 -0.449 12.781 1.00 97.06 197 THR A N 1
ATOM 1460 C CA . THR A 1 197 ? -3.428 -0.615 12.892 1.00 97.06 197 THR A CA 1
ATOM 1461 C C . THR A 1 197 ? -2.956 -1.546 11.786 1.00 97.06 197 THR A C 1
ATOM 1463 O O . THR A 1 197 ? -3.465 -2.660 11.644 1.00 97.06 197 THR A O 1
ATOM 1466 N N . LEU A 1 198 ? -1.990 -1.084 11.003 1.00 97.88 198 LEU A N 1
ATOM 1467 C CA . LEU A 1 198 ? -1.358 -1.833 9.926 1.00 97.88 198 LEU A CA 1
ATOM 1468 C C . LEU A 1 198 ? 0.012 -2.309 10.391 1.00 97.88 198 LEU A C 1
ATOM 1470 O O . LEU A 1 198 ? 0.770 -1.524 10.956 1.00 97.88 198 LEU A O 1
ATOM 1474 N N . ASP A 1 199 ? 0.325 -3.573 10.131 1.00 98.00 199 ASP A N 1
ATOM 1475 C CA . ASP A 1 199 ? 1.650 -4.134 10.374 1.00 98.00 199 ASP A CA 1
ATOM 1476 C C . ASP A 1 199 ? 2.435 -4.063 9.064 1.00 98.00 199 ASP A C 1
ATOM 1478 O O . ASP A 1 199 ? 2.104 -4.767 8.105 1.00 98.00 199 ASP A O 1
ATOM 1482 N N . ILE A 1 200 ? 3.436 -3.186 9.015 1.00 98.50 200 ILE A N 1
ATOM 1483 C CA . ILE A 1 200 ? 4.194 -2.857 7.804 1.00 98.50 200 ILE A CA 1
ATOM 1484 C C . ILE A 1 200 ? 5.638 -3.285 7.973 1.00 98.50 200 ILE A C 1
ATOM 1486 O O . ILE A 1 200 ? 6.342 -2.781 8.847 1.00 98.50 200 ILE A O 1
ATOM 1490 N N . ARG A 1 201 ? 6.091 -4.193 7.118 1.00 98.56 201 ARG A N 1
ATOM 1491 C CA . ARG A 1 201 ? 7.493 -4.568 7.032 1.00 98.56 201 ARG A CA 1
ATOM 1492 C C . ARG A 1 201 ? 8.245 -3.556 6.194 1.00 98.56 201 ARG A C 1
ATOM 1494 O O . ARG A 1 201 ? 7.837 -3.249 5.081 1.00 98.56 201 ARG A O 1
ATOM 1501 N N . VAL A 1 202 ? 9.369 -3.099 6.725 1.00 98.62 202 VAL A N 1
ATOM 1502 C CA . VAL A 1 202 ? 10.342 -2.297 5.987 1.00 98.62 202 VAL A CA 1
ATOM 1503 C C . VAL A 1 202 ? 11.696 -2.979 6.076 1.00 98.62 202 VAL A C 1
ATOM 1505 O O . VAL A 1 202 ? 12.129 -3.380 7.162 1.00 98.62 202 VAL A O 1
ATOM 1508 N N . SER A 1 203 ? 12.365 -3.082 4.936 1.00 98.12 203 SER A N 1
ATOM 1509 C CA . SER A 1 203 ? 13.707 -3.636 4.791 1.00 98.12 203 SER A CA 1
ATOM 1510 C C . SER A 1 203 ? 14.707 -2.569 4.379 1.00 98.12 203 SER A C 1
ATOM 1512 O O . SER A 1 203 ? 14.329 -1.518 3.865 1.00 98.12 203 SER A O 1
ATOM 1514 N N . LYS A 1 204 ? 15.999 -2.825 4.610 1.00 96.75 204 LYS A N 1
ATOM 1515 C CA . LYS A 1 204 ? 17.082 -1.999 4.062 1.00 96.75 204 LYS A CA 1
ATOM 1516 C C . LYS A 1 204 ? 18.350 -2.796 3.792 1.00 96.75 204 LYS A C 1
ATOM 1518 O O . LYS A 1 204 ? 18.619 -3.810 4.441 1.00 96.75 204 LYS A O 1
ATOM 1523 N N . ASP A 1 205 ? 19.176 -2.287 2.883 1.00 95.25 205 ASP A N 1
ATOM 1524 C CA . ASP A 1 205 ? 20.456 -2.903 2.549 1.00 95.25 205 ASP A CA 1
ATOM 1525 C C . ASP A 1 205 ? 21.483 -2.726 3.681 1.00 95.25 205 ASP A C 1
ATOM 1527 O O . ASP A 1 205 ? 21.351 -1.874 4.566 1.00 95.25 205 ASP A O 1
ATOM 1531 N N . VAL A 1 206 ? 22.538 -3.542 3.672 1.00 95.06 206 VAL A N 1
ATOM 1532 C CA . VAL A 1 206 ? 23.638 -3.435 4.638 1.00 95.06 206 VAL A CA 1
ATOM 1533 C C . VAL A 1 206 ? 24.371 -2.091 4.547 1.00 95.06 206 VAL A C 1
ATOM 1535 O O . VAL A 1 206 ? 24.883 -1.608 5.557 1.00 95.06 206 VAL A O 1
ATOM 1538 N N . ALA A 1 207 ? 24.415 -1.485 3.358 1.00 94.31 207 ALA A N 1
ATOM 1539 C CA . ALA A 1 207 ? 25.074 -0.209 3.102 1.00 94.31 207 ALA A CA 1
ATOM 1540 C C . ALA A 1 207 ? 24.140 1.009 3.229 1.00 94.31 207 ALA A C 1
ATOM 1542 O O . ALA A 1 207 ? 24.607 2.133 3.038 1.00 94.31 207 ALA A O 1
ATOM 1543 N N . ALA A 1 208 ? 22.860 0.810 3.564 1.00 96.19 208 ALA A N 1
ATOM 1544 C CA . ALA A 1 208 ? 21.899 1.893 3.745 1.00 96.19 208 ALA A CA 1
ATOM 1545 C C . ALA A 1 208 ? 22.325 2.846 4.878 1.00 96.19 208 ALA A C 1
ATOM 1547 O O . ALA A 1 208 ? 22.741 2.429 5.963 1.00 96.19 208 ALA A O 1
ATOM 1548 N N . THR A 1 209 ? 22.199 4.146 4.630 1.00 96.75 209 THR A N 1
ATOM 1549 C CA . THR A 1 209 ? 22.628 5.235 5.518 1.00 96.75 209 THR A CA 1
ATOM 1550 C C . THR A 1 209 ? 21.488 6.127 5.998 1.00 96.75 209 THR A C 1
ATOM 1552 O O . THR A 1 209 ? 21.694 6.932 6.912 1.00 96.75 209 THR A O 1
ATOM 1555 N N . ARG A 1 210 ? 20.285 6.024 5.418 1.00 96.75 210 ARG A N 1
ATOM 1556 C CA . ARG A 1 210 ? 19.145 6.833 5.864 1.00 96.75 210 ARG A CA 1
ATOM 1557 C C . ARG A 1 210 ? 18.687 6.454 7.269 1.00 96.75 210 ARG A C 1
ATOM 1559 O O . ARG A 1 210 ? 18.595 5.286 7.632 1.00 96.75 210 ARG A O 1
ATOM 1566 N N . ASN A 1 211 ? 18.319 7.484 8.029 1.00 97.81 211 ASN A N 1
ATOM 1567 C CA . ASN A 1 211 ? 17.770 7.340 9.380 1.00 97.81 211 ASN A CA 1
ATOM 1568 C C . ASN A 1 211 ? 16.242 7.436 9.413 1.00 97.81 211 ASN A C 1
ATOM 1570 O O . ASN A 1 211 ? 15.638 7.056 10.407 1.00 97.81 211 ASN A O 1
ATOM 1574 N N . PHE A 1 212 ? 15.612 7.933 8.347 1.00 98.50 212 PHE A N 1
ATOM 1575 C CA . PHE A 1 212 ? 14.160 7.978 8.247 1.00 98.50 212 PHE A CA 1
ATOM 1576 C C . PHE A 1 212 ? 13.673 7.973 6.795 1.00 98.50 212 PHE A C 1
ATOM 1578 O O . PHE A 1 212 ? 14.408 8.371 5.878 1.00 98.50 212 PHE A O 1
ATOM 1585 N N . MET A 1 213 ? 12.418 7.559 6.631 1.00 98.62 213 MET A N 1
ATOM 1586 C CA . MET A 1 213 ? 11.628 7.613 5.396 1.00 98.62 213 MET A CA 1
ATOM 1587 C C . MET A 1 213 ? 10.164 7.930 5.731 1.00 98.62 213 MET A C 1
ATOM 1589 O O . MET A 1 213 ? 9.770 7.880 6.897 1.00 98.62 213 MET A O 1
ATOM 1593 N N . TYR A 1 214 ? 9.371 8.288 4.726 1.00 98.88 214 TYR A N 1
ATOM 1594 C CA . TYR A 1 214 ? 7.948 8.580 4.860 1.00 98.88 214 TYR A CA 1
ATOM 1595 C C . TYR A 1 214 ? 7.130 7.418 4.319 1.00 98.88 214 TYR A C 1
ATOM 1597 O O . TYR A 1 214 ? 7.293 7.039 3.167 1.00 98.88 214 TYR A O 1
ATOM 1605 N N . LEU A 1 215 ? 6.238 6.886 5.145 1.00 98.81 215 LEU A N 1
ATOM 1606 C CA . LEU A 1 215 ? 5.213 5.940 4.742 1.00 98.81 215 LEU A CA 1
ATOM 1607 C C . LEU A 1 215 ? 3.904 6.685 4.486 1.00 98.81 215 LEU A C 1
ATOM 1609 O O . LEU A 1 215 ? 3.447 7.488 5.308 1.00 98.81 215 LEU A O 1
ATOM 1613 N N . ASN A 1 216 ? 3.280 6.362 3.365 1.00 98.81 216 ASN A N 1
ATOM 1614 C CA . ASN A 1 216 ? 1.950 6.802 3.002 1.00 98.81 216 ASN A CA 1
ATOM 1615 C C . ASN A 1 216 ? 1.097 5.604 2.611 1.00 98.81 216 ASN A C 1
ATOM 1617 O O . ASN A 1 216 ? 1.610 4.656 2.022 1.00 98.81 216 ASN A O 1
ATOM 1621 N N . VAL A 1 217 ? -0.190 5.649 2.949 1.00 98.75 217 VAL A N 1
ATOM 1622 C CA . VAL A 1 217 ? -1.131 4.591 2.579 1.00 98.75 217 VAL A CA 1
ATOM 1623 C C . VAL A 1 217 ? -2.438 5.198 2.101 1.00 98.75 217 VAL A C 1
ATOM 1625 O O . VAL A 1 217 ? -2.989 6.057 2.797 1.00 98.75 217 VAL A O 1
ATOM 1628 N N . TRP A 1 218 ? -2.926 4.730 0.954 1.00 98.69 218 TRP A N 1
ATOM 1629 C CA . TRP A 1 218 ? -4.239 5.063 0.406 1.00 98.69 218 TRP A CA 1
ATOM 1630 C C . TRP A 1 218 ? -5.174 3.851 0.389 1.00 98.69 218 TRP A C 1
ATOM 1632 O O . TRP A 1 218 ? -4.716 2.710 0.365 1.00 98.69 218 TRP A O 1
ATOM 1642 N N . PHE A 1 219 ? -6.478 4.108 0.442 1.00 97.88 219 PHE A N 1
ATOM 1643 C CA . PHE A 1 219 ? -7.556 3.123 0.488 1.00 97.88 219 PHE A CA 1
ATOM 1644 C C . PHE A 1 219 ? -8.773 3.684 -0.254 1.00 97.88 219 PHE A C 1
ATOM 1646 O O . PHE A 1 219 ? -9.384 4.623 0.242 1.00 97.88 219 PHE A O 1
ATOM 1653 N N . ASP A 1 220 ? -9.110 3.115 -1.413 1.00 98.06 220 ASP A N 1
ATOM 1654 C CA . ASP A 1 220 ? -10.267 3.511 -2.237 1.00 98.06 220 ASP A CA 1
ATOM 1655 C C . ASP A 1 220 ? -11.534 2.948 -1.593 1.00 98.06 220 ASP A C 1
ATOM 1657 O O . ASP A 1 220 ? -11.945 1.826 -1.881 1.00 98.06 220 ASP A O 1
ATOM 1661 N N . GLY A 1 221 ? -12.090 3.665 -0.623 1.00 96.69 221 GLY A N 1
ATOM 1662 C CA . GLY A 1 221 ? -13.120 3.169 0.282 1.00 96.69 221 GLY A CA 1
ATOM 1663 C C . GLY A 1 221 ? -14.536 3.253 -0.268 1.00 96.69 221 GLY A C 1
ATOM 1664 O O . GLY A 1 221 ? -15.441 2.552 0.220 1.00 96.69 221 GLY A O 1
ATOM 1665 N N . ASN A 1 222 ? -14.756 4.091 -1.277 1.00 96.75 222 ASN A N 1
ATOM 1666 C CA . ASN A 1 222 ? -16.029 4.184 -1.987 1.00 96.75 222 ASN A CA 1
ATOM 1667 C C . ASN A 1 222 ? -16.078 3.301 -3.252 1.00 96.75 222 ASN A C 1
ATOM 1669 O O . ASN A 1 222 ? -17.179 3.015 -3.737 1.00 96.75 222 ASN A O 1
ATOM 1673 N N . ARG A 1 223 ? -14.929 2.767 -3.690 1.00 96.88 223 ARG A N 1
ATOM 1674 C CA . ARG A 1 223 ? -14.759 1.877 -4.845 1.00 96.88 223 ARG A CA 1
ATOM 1675 C C . ARG A 1 223 ? -15.111 2.541 -6.169 1.00 96.88 223 ARG A C 1
ATOM 1677 O O . ARG A 1 223 ? -15.719 1.896 -7.040 1.00 96.88 223 ARG A O 1
ATOM 1684 N N . ASP A 1 224 ? -14.769 3.811 -6.321 1.00 97.25 224 ASP A N 1
ATOM 1685 C CA . ASP A 1 224 ? -14.994 4.556 -7.558 1.00 97.25 224 ASP A CA 1
ATOM 1686 C C . ASP A 1 224 ? -13.773 4.616 -8.486 1.00 97.25 224 ASP A C 1
ATOM 1688 O O . ASP A 1 224 ? -13.914 5.037 -9.638 1.00 97.25 224 ASP A O 1
ATOM 1692 N N . GLY A 1 225 ? -12.657 4.018 -8.060 1.00 97.06 225 GLY A N 1
ATOM 1693 C CA . GLY A 1 225 ? -11.475 3.824 -8.886 1.00 97.06 225 GLY A CA 1
ATOM 1694 C C . GLY A 1 225 ? -10.438 4.931 -8.750 1.00 97.06 225 GLY A C 1
ATOM 1695 O O . GLY A 1 225 ? -9.535 4.971 -9.584 1.00 97.06 225 GLY A O 1
ATOM 1696 N N . ASP A 1 226 ? -10.535 5.796 -7.741 1.00 97.19 226 ASP A N 1
ATOM 1697 C CA . ASP A 1 226 ? -9.462 6.703 -7.344 1.00 97.19 226 ASP A CA 1
ATOM 1698 C C . ASP A 1 226 ? -9.234 6.697 -5.812 1.00 97.19 226 ASP A C 1
ATOM 1700 O O . ASP A 1 226 ? -9.763 5.845 -5.102 1.00 97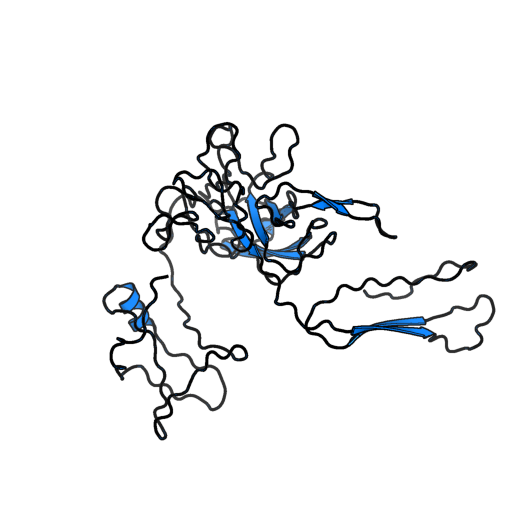.19 226 ASP A O 1
ATOM 1704 N N . TRP A 1 227 ? -8.315 7.532 -5.315 1.00 97.50 227 TRP A N 1
ATOM 1705 C CA . TRP A 1 227 ? -7.988 7.632 -3.879 1.00 97.50 227 TRP A CA 1
ATOM 1706 C C . TRP A 1 227 ? -8.190 9.040 -3.308 1.00 97.50 227 TRP A C 1
ATOM 1708 O O . TRP A 1 227 ? -7.641 9.379 -2.251 1.00 97.50 227 TRP A O 1
ATOM 1718 N N . GLN A 1 228 ? -8.867 9.908 -4.053 1.00 95.38 228 GLN A N 1
ATOM 1719 C CA . GLN A 1 228 ? -8.898 11.344 -3.792 1.00 95.38 228 GLN A CA 1
ATOM 1720 C C . GLN A 1 228 ? -10.191 11.764 -3.095 1.00 95.38 228 GLN A C 1
ATOM 1722 O O . GLN A 1 228 ? -10.671 12.872 -3.335 1.00 95.38 228 GLN A O 1
ATOM 1727 N N . ASP A 1 229 ? -10.704 10.940 -2.175 1.00 96.69 229 ASP A N 1
ATOM 1728 C CA . ASP A 1 229 ? -11.911 11.261 -1.422 1.00 96.69 229 ASP A CA 1
ATOM 1729 C C . ASP A 1 229 ? -11.748 11.449 0.086 1.00 96.69 229 ASP A C 1
ATOM 1731 O O . ASP A 1 229 ? -10.789 11.064 0.770 1.00 96.69 229 ASP A O 1
ATOM 1735 N N . LEU A 1 230 ? -12.791 12.083 0.616 1.00 96.31 230 LEU A N 1
ATOM 1736 C CA . LEU A 1 230 ? -13.054 12.238 2.029 1.00 96.31 230 LEU A CA 1
ATOM 1737 C C . LEU A 1 230 ? -14.542 12.072 2.319 1.00 96.31 230 LEU A C 1
ATOM 1739 O O . LEU A 1 230 ? -15.408 12.417 1.515 1.00 96.31 230 LEU A O 1
ATOM 1743 N N . SER A 1 231 ? -14.843 11.619 3.529 1.00 95.56 231 SER A N 1
ATOM 1744 C CA . SER A 1 231 ? -16.203 11.565 4.058 1.00 95.56 231 SER A CA 1
ATOM 1745 C C . SER A 1 231 ? -16.305 12.310 5.383 1.00 95.56 231 SER A C 1
ATOM 1747 O O . SER A 1 231 ? -15.307 12.624 6.033 1.00 95.56 231 SER A O 1
ATOM 1749 N N . GLN A 1 232 ? -17.528 12.632 5.802 1.00 94.81 232 GLN A N 1
ATOM 1750 C CA . GLN A 1 232 ? -17.753 13.252 7.102 1.00 94.81 232 GLN A CA 1
ATOM 1751 C C . GLN A 1 232 ? -18.049 12.192 8.163 1.00 94.81 232 GLN A C 1
ATOM 1753 O O . GLN A 1 232 ? -19.128 11.596 8.188 1.00 94.81 232 GLN A O 1
ATOM 1758 N N . CYS A 1 233 ? -17.142 12.064 9.125 1.00 93.50 233 CYS A N 1
ATOM 1759 C CA . CYS A 1 233 ? -17.378 11.301 10.337 1.00 93.50 233 CYS A CA 1
ATOM 1760 C C . CYS A 1 233 ? -18.215 12.101 11.323 1.00 93.50 233 CYS A C 1
ATOM 1762 O O . CYS A 1 233 ? -17.903 13.247 11.665 1.00 93.50 233 CYS A O 1
ATOM 1764 N N . GLN A 1 234 ? -19.284 11.469 11.801 1.00 90.25 234 GLN A N 1
ATOM 1765 C CA . GLN A 1 234 ? -20.158 12.064 12.801 1.00 90.25 234 GLN A CA 1
ATOM 1766 C C . GLN A 1 234 ? -19.400 12.289 14.112 1.00 90.25 234 GLN A C 1
ATOM 1768 O O . GLN A 1 234 ? -18.475 11.546 14.451 1.00 90.25 234 GLN A O 1
ATOM 1773 N N . ALA A 1 235 ? -19.799 13.329 14.844 1.00 85.81 235 ALA A N 1
ATOM 1774 C CA . ALA A 1 235 ? -19.312 13.530 16.200 1.00 85.81 235 ALA A CA 1
ATOM 1775 C C . ALA A 1 235 ? -19.743 12.350 17.083 1.00 85.81 235 ALA A C 1
ATOM 1777 O O . ALA A 1 235 ? -20.862 11.848 16.955 1.00 85.81 235 ALA A O 1
ATOM 1778 N N . SER A 1 236 ? -18.865 11.939 17.988 1.00 79.81 236 SER A N 1
ATOM 1779 C CA . SER A 1 236 ? -19.200 11.053 19.098 1.00 79.81 236 SER A CA 1
ATOM 1780 C C . SER A 1 236 ? -19.214 11.855 20.400 1.00 79.81 236 SER A C 1
ATOM 1782 O O . SER A 1 236 ? -18.932 13.054 20.411 1.00 79.81 236 SER A O 1
ATOM 1784 N N . ASP A 1 237 ? -19.551 11.207 21.514 1.00 73.75 237 ASP A N 1
ATOM 1785 C CA . ASP A 1 237 ? -19.462 11.860 22.824 1.00 73.75 237 ASP A CA 1
ATOM 1786 C C . ASP A 1 237 ? -18.008 12.221 23.202 1.00 73.75 237 ASP A C 1
ATOM 1788 O O . ASP A 1 237 ? -17.795 13.156 23.972 1.00 73.75 237 ASP A O 1
ATOM 1792 N N . ASP A 1 238 ? -17.024 11.511 22.635 1.00 77.19 238 ASP A N 1
ATOM 1793 C CA . ASP A 1 238 ? -15.599 11.629 22.976 1.00 77.19 238 ASP A CA 1
ATOM 1794 C C . ASP A 1 238 ? -14.795 12.447 21.956 1.00 77.19 238 ASP A C 1
ATOM 1796 O O . ASP A 1 238 ? -13.715 12.953 22.263 1.00 77.19 238 ASP A O 1
ATOM 1800 N N . GLU A 1 239 ? -15.301 12.585 20.729 1.00 79.81 239 GLU A N 1
ATOM 1801 C CA . GLU A 1 239 ? -14.592 13.249 19.643 1.00 79.81 239 GLU A CA 1
ATOM 1802 C C . GLU A 1 239 ? -15.531 14.125 18.800 1.00 79.81 239 GLU A C 1
ATOM 1804 O O . GLU A 1 239 ? -16.630 13.697 18.433 1.00 79.81 239 GLU A O 1
ATOM 1809 N N . PRO A 1 240 ? -15.097 15.337 18.402 1.00 87.06 240 PRO A N 1
ATOM 1810 C CA . PRO A 1 240 ? -15.861 16.146 17.464 1.00 87.06 240 PRO A CA 1
ATOM 1811 C C . PRO A 1 240 ? -15.960 15.451 16.100 1.00 87.06 240 PRO A C 1
ATOM 1813 O O . PRO A 1 240 ? -15.175 14.551 15.779 1.00 87.06 240 PRO A O 1
ATOM 1816 N N . ALA A 1 241 ? -16.902 15.921 15.279 1.00 89.31 241 ALA A N 1
ATOM 1817 C CA . ALA A 1 241 ? -16.979 15.528 13.878 1.00 89.31 241 ALA A CA 1
ATOM 1818 C C . ALA A 1 241 ? -15.619 15.764 13.200 1.00 89.31 241 ALA A C 1
ATOM 1820 O O . ALA A 1 241 ? -14.978 16.797 13.402 1.00 89.31 241 ALA A O 1
ATOM 1821 N N . GLN A 1 242 ? -15.179 14.782 12.424 1.00 93.00 242 GLN A N 1
ATOM 1822 C CA . GLN A 1 242 ? -13.871 14.743 11.765 1.00 93.00 242 GLN A CA 1
ATOM 1823 C C . GLN A 1 242 ? -14.058 14.256 10.328 1.00 93.00 242 GLN A C 1
ATOM 1825 O O . GLN A 1 242 ? -15.130 13.766 9.983 1.00 93.00 242 GLN A O 1
ATOM 1830 N N . ALA A 1 243 ? -13.035 14.378 9.491 1.00 94.38 243 ALA A N 1
ATOM 1831 C CA . ALA A 1 243 ? -13.052 13.731 8.186 1.00 94.38 243 ALA A CA 1
ATOM 1832 C C . ALA A 1 243 ? -12.635 12.254 8.310 1.00 94.38 243 ALA A C 1
ATOM 1834 O O . ALA A 1 243 ? -11.794 11.907 9.145 1.00 94.38 243 ALA A O 1
ATOM 1835 N N . GLY A 1 244 ? -13.256 11.407 7.494 1.00 96.81 244 GLY A N 1
ATOM 1836 C CA . GLY A 1 244 ? -12.728 10.116 7.075 1.00 96.81 244 GLY A CA 1
ATOM 1837 C C . GLY A 1 244 ? -11.942 10.320 5.785 1.00 96.81 244 GLY A C 1
ATOM 1838 O O . GLY A 1 244 ? -12.336 11.141 4.959 1.00 96.81 244 GLY A O 1
ATOM 1839 N N . TYR A 1 245 ? -10.825 9.621 5.635 1.00 98.06 245 TYR A N 1
ATOM 1840 C CA . TYR A 1 245 ? -9.882 9.813 4.538 1.00 98.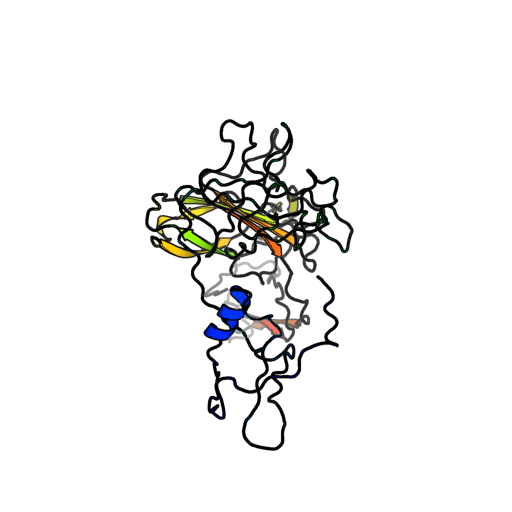06 245 TYR A CA 1
ATOM 1841 C C . TYR A 1 245 ? -9.685 8.520 3.763 1.00 98.06 245 TYR A C 1
ATOM 1843 O O . TYR A 1 245 ? -9.694 7.442 4.359 1.00 98.06 245 TYR A O 1
ATOM 1851 N N . GLU A 1 246 ? -9.404 8.653 2.474 1.00 97.88 246 GLU A N 1
ATOM 1852 C CA . GLU A 1 246 ? -8.792 7.588 1.678 1.00 97.88 246 GLU A CA 1
ATOM 1853 C C . GLU A 1 246 ? -7.267 7.609 1.785 1.00 97.88 246 GLU A C 1
ATOM 1855 O O . GLU A 1 246 ? -6.647 6.555 1.833 1.00 97.88 246 GLU A O 1
ATOM 1860 N N . TRP A 1 247 ? -6.645 8.777 1.987 1.00 98.44 247 TRP A N 1
ATOM 1861 C CA . TRP A 1 247 ? -5.249 8.879 2.434 1.00 98.44 247 TRP A CA 1
ATOM 1862 C C . TRP A 1 247 ? -5.136 8.559 3.933 1.00 98.44 247 TRP A C 1
ATOM 1864 O O . TRP A 1 247 ? -5.110 9.445 4.796 1.00 98.44 247 TRP A O 1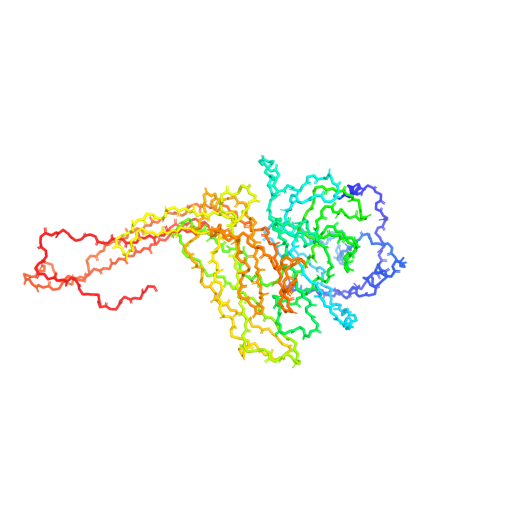
ATOM 1874 N N . ILE A 1 248 ? -5.143 7.267 4.252 1.00 98.31 248 ILE A N 1
ATOM 1875 C CA . ILE A 1 248 ? -5.291 6.739 5.610 1.00 98.31 248 ILE A CA 1
ATOM 1876 C C . ILE A 1 248 ? -3.996 6.736 6.428 1.00 98.31 248 ILE A C 1
ATOM 1878 O O . ILE A 1 248 ? -4.068 6.741 7.653 1.00 98.31 248 ILE A O 1
ATOM 1882 N N . VAL A 1 249 ? -2.815 6.781 5.812 1.00 98.69 249 VAL A N 1
ATOM 1883 C CA . VAL A 1 249 ? -1.540 7.025 6.513 1.00 98.69 249 VAL A CA 1
ATOM 1884 C C . VAL A 1 249 ? -0.837 8.170 5.806 1.00 98.69 249 VAL A C 1
ATOM 1886 O O . VAL A 1 249 ? -0.558 8.079 4.617 1.00 98.69 249 VAL A O 1
ATOM 1889 N N . GLN A 1 250 ? -0.572 9.252 6.538 1.00 98.06 250 GLN A N 1
ATOM 1890 C CA . GLN A 1 250 ? -0.196 10.539 5.952 1.00 98.06 250 GLN A CA 1
ATOM 1891 C C . GLN A 1 250 ? 1.203 10.946 6.402 1.00 98.06 250 GLN A C 1
ATOM 1893 O O . GLN A 1 250 ? 1.382 11.396 7.534 1.00 98.06 250 GLN A O 1
ATOM 1898 N N . ASN A 1 251 ? 2.187 10.792 5.514 1.00 98.44 251 ASN A N 1
ATOM 1899 C CA . ASN A 1 251 ? 3.592 11.136 5.734 1.00 98.44 251 ASN A CA 1
ATOM 1900 C C . ASN A 1 251 ? 4.127 10.628 7.082 1.00 98.44 251 ASN A C 1
ATOM 1902 O O . ASN A 1 251 ? 4.799 11.356 7.818 1.00 98.44 251 ASN A O 1
ATOM 1906 N N . TYR A 1 252 ? 3.796 9.384 7.425 1.00 98.69 252 TYR A N 1
ATOM 1907 C CA . TYR A 1 252 ? 4.217 8.776 8.677 1.00 98.69 252 TYR A CA 1
ATOM 1908 C C . TYR A 1 252 ? 5.727 8.543 8.648 1.00 98.69 252 TYR A C 1
ATOM 1910 O O . TYR A 1 252 ? 6.248 7.935 7.718 1.00 98.69 252 TYR A O 1
ATOM 1918 N N . ILE A 1 253 ? 6.447 9.025 9.658 1.00 98.62 253 ILE A N 1
ATOM 1919 C CA . ILE A 1 253 ? 7.904 8.888 9.704 1.00 98.62 253 ILE A CA 1
ATOM 1920 C C . ILE A 1 253 ? 8.258 7.483 10.191 1.00 98.62 253 ILE A C 1
ATOM 1922 O O . ILE A 1 253 ? 8.010 7.139 11.346 1.00 98.62 253 ILE A O 1
ATOM 1926 N N . ILE A 1 254 ? 8.884 6.701 9.318 1.00 98.50 254 ILE A N 1
ATOM 1927 C CA . ILE A 1 254 ? 9.512 5.429 9.659 1.00 98.50 254 ILE A CA 1
ATOM 1928 C C . ILE A 1 254 ? 10.923 5.706 10.169 1.00 98.50 254 ILE A C 1
ATOM 1930 O O . ILE A 1 254 ? 11.733 6.325 9.476 1.00 98.50 254 ILE A O 1
ATOM 1934 N N . ASP A 1 255 ? 11.221 5.237 11.379 1.00 98.31 255 ASP A N 1
ATOM 1935 C CA . ASP A 1 255 ? 12.567 5.276 11.948 1.00 98.31 255 ASP A CA 1
ATOM 1936 C C . ASP A 1 255 ? 13.420 4.145 11.358 1.00 98.31 255 ASP A C 1
ATOM 1938 O O . ASP A 1 255 ? 13.391 2.999 11.813 1.00 98.31 255 ASP A O 1
ATOM 1942 N N . MET A 1 256 ? 14.220 4.474 10.345 1.00 98.25 256 MET A N 1
ATOM 1943 C CA . MET A 1 256 ? 15.083 3.505 9.666 1.00 98.25 256 MET A CA 1
ATOM 1944 C C . MET A 1 256 ? 16.247 3.037 10.546 1.00 98.25 256 MET A C 1
ATOM 1946 O O . MET A 1 256 ? 16.925 2.068 10.195 1.00 98.25 256 MET A O 1
ATOM 1950 N N . THR A 1 257 ? 16.496 3.675 11.695 1.00 97.94 257 THR A N 1
ATOM 1951 C CA . THR A 1 257 ? 17.506 3.201 12.653 1.00 97.94 257 THR A CA 1
ATOM 1952 C C . THR A 1 257 ? 17.041 1.965 13.425 1.00 97.94 257 THR A C 1
ATOM 1954 O O . THR A 1 257 ? 17.884 1.184 13.869 1.00 97.94 257 THR A O 1
ATOM 1957 N N . ALA A 1 258 ? 15.724 1.737 13.514 1.00 97.81 258 ALA A N 1
ATOM 1958 C CA . ALA A 1 258 ? 15.141 0.530 14.098 1.00 97.81 258 ALA A CA 1
ATOM 1959 C C . ALA A 1 258 ? 15.287 -0.702 13.187 1.00 97.81 258 ALA A C 1
ATOM 1961 O O . ALA A 1 258 ? 15.329 -1.832 13.677 1.00 97.81 258 ALA A O 1
ATOM 1962 N N . VAL A 1 259 ? 15.405 -0.494 11.871 1.00 98.31 259 VAL A N 1
ATOM 1963 C CA . VAL A 1 259 ? 15.626 -1.570 10.899 1.00 98.31 259 VAL A CA 1
ATOM 1964 C C . VAL A 1 259 ? 17.090 -2.032 10.980 1.00 98.31 259 VAL A C 1
ATOM 1966 O O . VAL A 1 259 ? 17.998 -1.202 10.847 1.00 98.31 259 VAL A O 1
ATOM 1969 N N . PRO A 1 260 ? 17.380 -3.330 11.182 1.00 97.31 260 PRO A N 1
ATOM 1970 C CA . PRO A 1 260 ? 18.748 -3.842 11.131 1.00 97.31 260 PRO A CA 1
ATOM 1971 C C . PRO A 1 260 ? 19.384 -3.628 9.750 1.00 97.31 260 PRO A C 1
ATOM 1973 O O . PRO A 1 260 ? 18.709 -3.704 8.729 1.00 97.31 260 PRO A O 1
ATOM 1976 N N . ALA A 1 261 ? 20.693 -3.372 9.693 1.00 95.81 261 ALA A N 1
ATOM 1977 C CA . ALA A 1 261 ? 21.408 -3.293 8.415 1.00 95.81 261 ALA A CA 1
ATOM 1978 C C . ALA A 1 261 ? 21.347 -4.647 7.682 1.00 95.81 261 ALA A C 1
ATOM 1980 O O . ALA A 1 261 ? 21.730 -5.667 8.258 1.00 95.81 261 ALA A O 1
ATOM 1981 N N . GLY A 1 262 ? 20.873 -4.653 6.432 1.00 94.06 262 GLY A N 1
ATOM 1982 C CA . GLY A 1 262 ? 20.658 -5.880 5.656 1.00 94.06 262 GLY A CA 1
ATOM 1983 C C . GLY A 1 262 ? 19.512 -6.751 6.181 1.00 94.06 262 GLY A C 1
ATOM 1984 O O . GLY A 1 262 ? 19.522 -7.962 5.965 1.00 94.06 262 GLY A O 1
ATOM 1985 N N . GLY A 1 263 ? 18.577 -6.166 6.931 1.00 95.56 263 GLY A N 1
ATOM 1986 C CA . GLY A 1 263 ? 17.443 -6.863 7.527 1.00 95.56 263 GLY A CA 1
ATOM 1987 C C . GLY A 1 263 ? 16.151 -6.061 7.432 1.00 95.56 263 GLY A C 1
ATOM 1988 O O . GLY A 1 263 ? 16.084 -5.041 6.747 1.00 95.56 263 GLY A O 1
ATOM 1989 N N . SER A 1 264 ? 15.139 -6.546 8.149 1.00 97.75 264 SER A N 1
ATOM 1990 C CA . SER A 1 264 ? 13.775 -6.028 8.120 1.00 97.75 264 SER A CA 1
ATOM 1991 C C . SER A 1 264 ? 13.203 -5.814 9.522 1.00 97.75 264 SER A C 1
ATOM 1993 O O . SER A 1 264 ? 13.668 -6.412 10.501 1.00 97.75 264 SER A O 1
ATOM 1995 N N . TYR A 1 265 ? 12.222 -4.918 9.634 1.00 98.25 265 TYR A N 1
ATOM 1996 C CA . TYR A 1 265 ? 11.483 -4.648 10.867 1.00 98.25 265 TYR A CA 1
ATOM 1997 C C . TYR A 1 265 ? 10.005 -4.382 10.567 1.00 98.25 265 TYR A C 1
ATOM 1999 O O . TYR A 1 265 ? 9.684 -3.690 9.601 1.00 98.25 265 TYR A O 1
ATOM 2007 N N . ASP A 1 266 ? 9.122 -4.913 11.416 1.00 98.44 266 ASP A N 1
ATOM 2008 C CA . ASP A 1 266 ? 7.673 -4.752 11.291 1.00 98.44 266 ASP A CA 1
ATOM 2009 C C . ASP A 1 266 ? 7.206 -3.599 12.200 1.00 98.44 266 ASP A C 1
ATOM 2011 O O . ASP A 1 266 ? 7.341 -3.652 13.425 1.00 98.44 266 ASP A O 1
ATOM 2015 N N . PHE A 1 267 ? 6.660 -2.546 11.597 1.00 98.38 267 PHE A N 1
ATOM 2016 C CA . PHE A 1 267 ? 6.119 -1.370 12.270 1.00 98.38 267 PHE A CA 1
ATOM 2017 C C . PHE A 1 267 ? 4.603 -1.486 12.419 1.00 98.38 267 PHE A C 1
ATOM 2019 O O . PHE A 1 267 ? 3.899 -1.735 11.444 1.00 98.38 267 PHE A O 1
ATOM 2026 N N . ALA A 1 268 ? 4.094 -1.224 13.623 1.00 98.00 268 ALA A N 1
ATOM 2027 C CA . ALA A 1 268 ? 2.665 -1.049 13.861 1.00 98.00 268 ALA A CA 1
ATOM 2028 C C . ALA A 1 268 ? 2.281 0.418 13.606 1.00 98.00 268 ALA A C 1
ATOM 2030 O O . ALA A 1 268 ? 2.630 1.309 14.386 1.00 98.00 268 ALA A O 1
ATOM 2031 N N . VAL A 1 269 ? 1.571 0.675 12.509 1.00 98.12 269 VAL A N 1
ATOM 2032 C CA . VAL A 1 269 ? 1.224 2.020 12.034 1.00 98.12 269 VAL A CA 1
ATOM 2033 C C . VAL A 1 269 ? -0.276 2.246 12.165 1.00 98.12 269 VAL A C 1
ATOM 2035 O O . VAL A 1 269 ? -1.083 1.517 11.595 1.00 98.12 269 VAL A O 1
ATOM 2038 N N . ASN A 1 270 ? -0.664 3.279 12.910 1.00 97.81 270 ASN A N 1
ATOM 2039 C CA . ASN A 1 270 ? -2.068 3.653 13.048 1.00 97.81 270 ASN A CA 1
ATOM 2040 C C . ASN A 1 270 ? -2.518 4.525 11.881 1.00 97.81 270 ASN A C 1
ATOM 2042 O O . ASN A 1 270 ? -1.846 5.494 11.521 1.00 97.81 270 ASN A O 1
ATOM 2046 N N . THR A 1 271 ? -3.697 4.224 11.352 1.00 98.19 271 THR A N 1
ATOM 2047 C CA . THR A 1 271 ? -4.330 5.039 10.322 1.00 98.19 271 THR A CA 1
ATOM 2048 C C . THR A 1 271 ? -4.988 6.290 10.911 1.00 98.19 271 THR A C 1
ATOM 2050 O O . THR A 1 271 ? -5.281 6.388 12.108 1.00 98.19 271 THR A O 1
ATOM 2053 N N . GLN A 1 272 ? -5.303 7.243 10.039 1.00 96.94 272 GLN A N 1
ATOM 2054 C CA . GLN A 1 272 ? -6.375 8.207 10.247 1.00 96.94 272 GLN A CA 1
ATOM 2055 C C . GLN A 1 272 ? -7.737 7.501 10.250 1.00 96.94 272 GLN A C 1
ATOM 2057 O O . GLN A 1 272 ? -7.831 6.289 10.032 1.00 96.94 272 GLN A O 1
ATOM 2062 N N . LYS A 1 273 ? -8.809 8.250 10.532 1.00 95.94 273 LYS A N 1
ATOM 2063 C CA . LYS A 1 273 ? -10.162 7.720 10.343 1.00 95.94 273 LYS A CA 1
ATOM 2064 C C . LYS A 1 273 ? -10.338 7.374 8.871 1.00 95.94 273 LYS A C 1
ATOM 2066 O O . LYS A 1 273 ? -10.146 8.237 8.020 1.00 95.94 273 LYS A O 1
ATOM 2071 N N . VAL A 1 274 ? -10.667 6.123 8.596 1.00 96.88 274 VAL A N 1
ATOM 2072 C CA . VAL A 1 274 ? -10.808 5.619 7.232 1.00 96.88 274 VAL A CA 1
ATOM 2073 C C . VAL A 1 274 ? -12.179 5.996 6.691 1.00 96.88 274 VAL A C 1
ATOM 2075 O O . VAL A 1 274 ? -13.176 5.831 7.391 1.00 96.88 274 VAL A O 1
ATOM 2078 N N . PHE A 1 275 ? -12.239 6.502 5.464 1.00 97.31 275 PHE A N 1
ATOM 2079 C CA . PHE A 1 275 ? -13.484 6.516 4.707 1.00 97.31 275 PHE A CA 1
ATOM 2080 C C . PHE A 1 275 ? -13.695 5.119 4.120 1.00 97.31 275 PHE A C 1
ATOM 2082 O O . PHE A 1 275 ? -12.863 4.649 3.358 1.00 97.31 275 PHE A O 1
ATOM 2089 N N . ASN A 1 276 ? -14.772 4.427 4.497 1.00 96.06 276 ASN A N 1
ATOM 2090 C CA . ASN A 1 276 ? -15.123 3.130 3.925 1.00 96.06 276 ASN A CA 1
ATOM 2091 C C . ASN A 1 276 ? -16.634 3.007 3.708 1.00 96.06 276 ASN A C 1
ATOM 2093 O O . ASN A 1 276 ? -17.359 2.434 4.524 1.00 96.06 276 ASN A O 1
ATOM 2097 N N . GLY A 1 277 ? -17.114 3.505 2.568 1.00 94.25 277 GLY A N 1
ATOM 2098 C CA . GLY A 1 277 ? -18.523 3.399 2.186 1.00 94.25 277 GLY A CA 1
ATOM 2099 C C . GLY A 1 277 ? -18.976 1.971 1.855 1.00 94.25 277 GLY A C 1
ATOM 2100 O O . GLY A 1 277 ? -20.177 1.717 1.740 1.00 94.25 277 GLY A O 1
ATOM 2101 N N . THR A 1 278 ? -18.046 1.022 1.698 1.00 92.94 278 THR A N 1
ATOM 2102 C CA . THR A 1 278 ? -18.336 -0.337 1.213 1.00 92.94 278 THR A CA 1
ATOM 2103 C C . THR A 1 278 ? -17.575 -1.436 1.983 1.00 92.94 278 THR A C 1
ATOM 2105 O O . THR A 1 278 ? -16.905 -2.271 1.377 1.00 92.94 278 THR A O 1
ATOM 2108 N N . PRO A 1 279 ? -17.736 -1.558 3.316 1.00 88.75 279 PRO A N 1
ATOM 2109 C CA . PRO A 1 279 ? -16.825 -2.307 4.202 1.00 88.75 279 PRO A CA 1
ATOM 2110 C C . PRO A 1 279 ? -16.757 -3.831 4.020 1.00 88.75 279 PRO A C 1
ATOM 2112 O O . PRO A 1 279 ? -15.949 -4.494 4.669 1.00 88.75 279 PRO A O 1
ATOM 2115 N N . ASN A 1 280 ? -17.606 -4.400 3.164 1.00 86.38 280 ASN A N 1
ATOM 2116 C CA . ASN A 1 280 ? -17.637 -5.834 2.858 1.00 86.38 280 ASN A CA 1
ATOM 2117 C C . ASN A 1 280 ? -17.215 -6.143 1.410 1.00 86.38 280 ASN A C 1
ATOM 2119 O O . ASN A 1 280 ? -17.329 -7.287 0.971 1.00 86.38 280 ASN A O 1
ATOM 2123 N N . ALA A 1 281 ? -16.784 -5.136 0.653 1.00 90.81 281 ALA A N 1
ATOM 2124 C CA . ALA A 1 281 ? -16.295 -5.277 -0.712 1.00 90.81 281 ALA A CA 1
ATOM 2125 C C . ALA A 1 281 ? -14.760 -5.174 -0.739 1.00 90.81 281 ALA A C 1
ATOM 2127 O O . ALA A 1 281 ? -14.189 -4.687 0.228 1.00 90.81 281 ALA A O 1
ATOM 2128 N N . PRO A 1 282 ? -14.083 -5.666 -1.790 1.00 93.00 282 PRO A N 1
ATOM 2129 C CA . PRO A 1 282 ? -12.645 -5.487 -1.930 1.00 93.00 282 PRO A CA 1
ATOM 2130 C C . PRO A 1 282 ? -12.289 -4.063 -2.368 1.00 93.00 282 PRO A C 1
ATOM 2132 O O . PRO A 1 282 ? -13.007 -3.492 -3.194 1.00 93.00 282 PRO A O 1
ATOM 2135 N N . HIS A 1 283 ? -11.161 -3.548 -1.887 1.00 95.94 283 HIS A N 1
ATOM 2136 C CA . HIS A 1 283 ? -10.689 -2.179 -2.119 1.00 95.94 283 HIS A CA 1
ATOM 2137 C C . HIS A 1 283 ? -9.248 -2.180 -2.611 1.00 95.94 283 HIS A C 1
ATOM 2139 O O . HIS A 1 283 ? -8.439 -2.984 -2.147 1.00 95.94 283 HIS A O 1
ATOM 2145 N N . TRP A 1 284 ? -8.923 -1.272 -3.525 1.00 97.69 284 TRP A N 1
ATOM 2146 C CA . TRP A 1 284 ? -7.535 -0.999 -3.883 1.00 97.69 284 TRP A CA 1
ATOM 2147 C C . TRP A 1 284 ? -6.862 -0.154 -2.810 1.00 97.69 284 TRP A C 1
ATOM 2149 O O . TRP A 1 284 ? -7.423 0.831 -2.320 1.00 97.69 284 TRP A O 1
ATOM 2159 N N . MET A 1 285 ? -5.645 -0.541 -2.452 1.00 97.94 285 MET A N 1
ATOM 2160 C CA . MET A 1 285 ? -4.801 0.180 -1.515 1.00 97.94 285 MET A CA 1
ATOM 2161 C C . MET A 1 285 ? -3.428 0.402 -2.117 1.00 97.94 285 MET A C 1
ATOM 2163 O O . MET A 1 285 ? -2.921 -0.486 -2.789 1.00 97.94 285 MET A O 1
ATOM 2167 N N . ARG A 1 286 ? -2.811 1.531 -1.778 1.00 98.31 286 ARG A N 1
ATOM 2168 C CA . ARG A 1 286 ? -1.408 1.813 -2.086 1.00 98.31 286 ARG A CA 1
ATOM 2169 C C . ARG A 1 286 ? -0.620 1.979 -0.815 1.00 98.31 286 ARG A C 1
ATOM 2171 O O . ARG A 1 286 ? -1.045 2.747 0.043 1.00 98.31 286 ARG A O 1
ATOM 2178 N N . PHE A 1 287 ? 0.538 1.352 -0.729 1.00 98.56 287 PHE A N 1
ATOM 2179 C CA . PHE A 1 287 ? 1.557 1.602 0.277 1.00 98.56 287 PHE A CA 1
ATOM 2180 C C . PHE A 1 287 ? 2.749 2.227 -0.427 1.00 98.56 287 PHE A C 1
ATOM 2182 O O . PHE A 1 287 ? 3.293 1.641 -1.345 1.00 98.56 287 PHE A O 1
ATOM 2189 N N . MET A 1 288 ? 3.162 3.417 -0.005 1.00 98.50 288 MET A N 1
ATOM 2190 C CA . MET A 1 288 ? 4.302 4.107 -0.600 1.00 98.50 288 MET A CA 1
ATOM 2191 C C . MET A 1 288 ? 5.287 4.489 0.493 1.00 98.50 288 MET A C 1
ATOM 2193 O O . MET A 1 288 ? 4.965 5.277 1.390 1.00 98.50 288 MET A O 1
ATOM 2197 N N . LEU A 1 289 ? 6.495 3.947 0.401 1.00 98.69 289 LEU A N 1
ATOM 2198 C CA . LEU A 1 289 ? 7.638 4.362 1.196 1.00 98.69 289 LEU A CA 1
ATOM 2199 C C . LEU A 1 289 ? 8.503 5.282 0.336 1.00 98.69 289 LEU A C 1
ATOM 2201 O O . LEU A 1 289 ? 8.863 4.915 -0.770 1.00 98.69 289 LEU A O 1
ATOM 2205 N N . SER A 1 290 ? 8.872 6.462 0.822 1.00 98.50 290 SER A N 1
ATOM 2206 C CA . SER A 1 290 ? 9.669 7.421 0.045 1.00 98.50 290 SER A CA 1
ATOM 2207 C C . SER A 1 290 ? 10.615 8.227 0.923 1.00 98.50 290 SER A C 1
ATOM 2209 O O . SER A 1 290 ? 10.443 8.358 2.137 1.00 98.50 290 SER A O 1
ATOM 2211 N N . GLU A 1 291 ? 11.659 8.795 0.325 1.00 97.94 291 GLU A N 1
ATOM 2212 C CA . GLU A 1 291 ? 12.608 9.620 1.067 1.00 97.94 291 GLU A CA 1
ATOM 2213 C C . GLU A 1 291 ? 12.129 11.046 1.367 1.00 97.94 291 GLU A C 1
ATOM 2215 O O . GLU A 1 291 ? 12.731 11.746 2.188 1.00 97.94 291 GLU A O 1
ATOM 2220 N N . GLU A 1 292 ? 11.043 11.447 0.713 1.00 97.75 292 GLU A N 1
ATOM 2221 C CA . GLU A 1 292 ? 10.350 12.723 0.848 1.00 97.75 292 GLU A CA 1
ATOM 2222 C C . GLU A 1 292 ? 8.849 12.494 1.080 1.00 97.75 292 GLU A C 1
ATOM 2224 O O . GLU A 1 292 ? 8.355 11.401 0.802 1.00 97.75 292 GLU A O 1
ATOM 2229 N N . PRO A 1 293 ? 8.107 13.494 1.588 1.00 98.00 293 PRO A N 1
ATOM 2230 C CA . PRO A 1 293 ? 6.654 13.413 1.692 1.00 98.00 293 PRO A CA 1
ATOM 2231 C C . PRO A 1 293 ? 5.963 13.071 0.362 1.00 98.00 293 PRO A C 1
ATOM 2233 O O . PRO A 1 293 ? 6.493 13.326 -0.723 1.00 98.00 293 PRO A O 1
ATOM 2236 N N . ALA A 1 294 ? 4.740 12.544 0.449 1.00 97.00 294 ALA A N 1
ATOM 2237 C CA . ALA A 1 294 ? 3.914 12.251 -0.715 1.00 97.00 294 ALA A CA 1
ATOM 2238 C C . ALA A 1 294 ? 3.699 13.497 -1.576 1.00 97.00 294 ALA A C 1
ATOM 2240 O O . ALA A 1 294 ? 3.350 14.568 -1.060 1.00 97.00 294 ALA A O 1
ATOM 2241 N N . THR A 1 295 ? 3.852 13.336 -2.890 1.00 96.31 295 THR A N 1
ATOM 2242 C CA . THR A 1 295 ? 3.585 14.405 -3.851 1.00 96.31 295 THR A CA 1
ATOM 2243 C C . THR A 1 295 ? 2.114 14.790 -3.770 1.00 96.31 295 THR A C 1
ATOM 2245 O O . THR A 1 295 ? 1.229 13.948 -3.865 1.00 96.31 295 THR A O 1
ATOM 2248 N N . GLN A 1 296 ? 1.851 16.077 -3.565 1.00 94.44 296 GLN A N 1
ATOM 2249 C CA . GLN A 1 296 ? 0.489 16.587 -3.452 1.00 94.44 296 GLN A CA 1
ATOM 2250 C C . GLN A 1 296 ? 0.007 17.114 -4.809 1.00 94.44 296 GLN A C 1
ATOM 2252 O O . GLN A 1 296 ? 0.808 17.691 -5.557 1.00 94.44 296 GLN A O 1
ATOM 2257 N N . PRO A 1 297 ? -1.289 16.978 -5.131 1.00 92.88 297 PRO A N 1
ATOM 2258 C CA . PRO A 1 297 ? -1.874 17.652 -6.279 1.00 92.88 297 PRO A CA 1
ATOM 2259 C C . PRO A 1 297 ? -1.679 19.170 -6.214 1.00 92.88 297 PRO A C 1
ATOM 2261 O O . PRO A 1 297 ? -1.608 19.779 -5.142 1.00 92.88 297 PRO A O 1
ATOM 2264 N N . ALA A 1 298 ? -1.631 19.805 -7.384 1.00 86.38 298 ALA A N 1
ATOM 2265 C CA . ALA A 1 298 ? -1.632 21.260 -7.467 1.00 86.38 298 ALA A CA 1
ATOM 2266 C C . ALA A 1 298 ? -2.946 21.848 -6.911 1.00 86.38 298 ALA A C 1
ATOM 2268 O O . ALA A 1 298 ? -3.974 21.176 -6.851 1.00 86.38 298 ALA A O 1
ATOM 2269 N N . GLU A 1 299 ? -2.907 23.124 -6.519 1.00 82.94 299 GLU A N 1
ATOM 2270 C CA . GLU A 1 299 ? -4.097 23.927 -6.179 1.00 82.94 299 GLU A CA 1
ATOM 2271 C C . GLU A 1 299 ? -4.975 23.384 -5.030 1.00 82.94 299 GLU A C 1
ATOM 2273 O O . GLU A 1 299 ? -6.119 23.799 -4.874 1.00 82.94 299 GLU A O 1
ATOM 2278 N N . GLY A 1 300 ? -4.428 22.519 -4.170 1.00 78.25 300 GLY A N 1
ATOM 2279 C CA . GLY A 1 300 ? -5.140 22.005 -2.995 1.00 78.25 300 GLY A CA 1
ATOM 2280 C C . GLY A 1 300 ? -6.129 20.878 -3.300 1.00 78.25 300 GLY A C 1
ATOM 2281 O O . GLY A 1 300 ? -7.045 20.664 -2.507 1.00 78.25 300 GLY A O 1
ATOM 2282 N N . GLY A 1 301 ? -5.953 20.175 -4.426 1.00 90.19 301 GLY A N 1
ATOM 2283 C CA . GLY A 1 301 ? -6.650 18.915 -4.690 1.00 90.19 301 GLY A CA 1
ATOM 2284 C C . GLY A 1 301 ? -6.370 17.854 -3.618 1.00 90.19 301 GLY A C 1
ATOM 2285 O O . GLY A 1 301 ? -5.388 17.949 -2.874 1.00 90.19 301 GLY A O 1
ATOM 2286 N N . LEU A 1 302 ? -7.248 16.852 -3.532 1.00 95.50 302 LEU A N 1
ATOM 2287 C CA . LEU A 1 302 ? -7.122 15.785 -2.544 1.00 95.50 302 LEU A CA 1
ATOM 2288 C C . LEU A 1 302 ? -6.012 14.794 -2.937 1.00 95.50 302 LEU A C 1
ATOM 2290 O O . LEU A 1 302 ? -5.895 14.463 -4.113 1.00 95.50 302 LEU A O 1
ATOM 2294 N N . PRO A 1 303 ? -5.176 14.350 -1.981 1.00 96.56 303 PRO A N 1
ATOM 2295 C CA . PRO A 1 303 ? -4.052 13.458 -2.254 1.00 96.56 303 PRO A CA 1
ATOM 2296 C C . PRO A 1 303 ? -4.514 12.152 -2.899 1.00 96.56 303 PRO A C 1
ATOM 2298 O O . PRO A 1 303 ? -5.308 11.435 -2.310 1.00 96.56 303 PRO A O 1
ATOM 2301 N N . ASP A 1 304 ? -3.937 11.810 -4.044 1.00 96.38 304 ASP A N 1
ATOM 2302 C CA . ASP A 1 304 ? -4.381 10.727 -4.932 1.00 96.38 304 ASP A CA 1
ATOM 2303 C C . ASP A 1 304 ? -3.308 9.645 -5.144 1.00 96.38 304 ASP A C 1
ATOM 2305 O O . ASP A 1 304 ? -3.344 8.909 -6.122 1.00 96.38 304 ASP A O 1
ATOM 2309 N N . GLY A 1 305 ? -2.291 9.587 -4.281 1.00 96.75 305 GLY A N 1
ATOM 2310 C CA . GLY A 1 305 ? -1.219 8.592 -4.385 1.00 96.75 305 GLY A CA 1
ATOM 2311 C C . GLY A 1 305 ? -0.196 8.838 -5.499 1.00 96.75 305 GLY A C 1
ATOM 2312 O O . GLY A 1 305 ? 0.618 7.950 -5.756 1.00 96.75 305 GLY A O 1
ATOM 2313 N N . ARG A 1 306 ? -0.203 10.007 -6.159 1.00 97.31 306 ARG A N 1
ATOM 2314 C CA . ARG A 1 306 ? 0.758 10.343 -7.225 1.00 97.31 306 ARG A CA 1
ATOM 2315 C C . ARG A 1 306 ? 2.204 10.489 -6.735 1.00 97.31 306 ARG A C 1
ATOM 2317 O O . ARG A 1 306 ? 2.474 10.843 -5.586 1.00 97.31 306 ARG A O 1
ATOM 2324 N N . GLY A 1 307 ? 3.134 10.328 -7.670 1.00 96.88 307 GLY A N 1
ATOM 2325 C CA . GLY A 1 307 ? 4.558 10.603 -7.506 1.00 96.88 307 GLY A CA 1
ATOM 2326 C C . GLY A 1 307 ? 5.039 11.917 -8.127 1.00 96.88 307 GLY A C 1
ATOM 2327 O O . GLY A 1 307 ? 4.261 12.665 -8.733 1.00 96.88 307 GLY A O 1
ATOM 2328 N N . PRO A 1 308 ? 6.353 12.197 -8.032 1.00 96.75 308 PRO A N 1
ATOM 2329 C CA . PRO A 1 308 ? 6.983 13.288 -8.753 1.00 96.75 308 PRO A CA 1
ATOM 2330 C C . PRO A 1 308 ? 6.823 13.097 -10.262 1.00 96.75 308 PRO A C 1
ATOM 2332 O O . PRO A 1 308 ? 7.216 12.083 -10.830 1.00 96.75 308 PRO A O 1
ATOM 2335 N N . HIS A 1 309 ? 6.279 14.112 -10.929 1.00 96.38 309 HIS A N 1
ATOM 2336 C CA . HIS A 1 309 ? 6.071 14.073 -12.375 1.00 96.38 309 HIS A CA 1
ATOM 2337 C C . HIS A 1 309 ? 7.415 14.012 -13.130 1.00 96.38 309 HIS A C 1
ATOM 2339 O O . HIS A 1 309 ? 8.335 14.737 -12.729 1.00 96.38 309 HIS A O 1
ATOM 2345 N N . PRO A 1 310 ? 7.547 13.284 -14.260 1.00 95.19 310 PRO A N 1
ATOM 2346 C CA . PRO A 1 310 ? 8.800 13.164 -15.027 1.00 95.19 310 PRO A CA 1
ATOM 2347 C C . PRO A 1 310 ? 9.384 14.506 -15.496 1.00 95.19 310 PRO A C 1
ATOM 2349 O O . PRO A 1 310 ? 10.591 14.650 -15.692 1.00 95.19 310 PRO A O 1
ATOM 2352 N N . THR A 1 311 ? 8.533 15.521 -15.659 1.00 94.06 311 THR A N 1
ATOM 2353 C CA . THR A 1 311 ? 8.942 16.887 -16.036 1.00 94.06 311 THR A CA 1
ATOM 2354 C C . THR A 1 311 ? 9.126 17.835 -14.846 1.00 94.06 311 THR A C 1
ATOM 2356 O O . THR A 1 311 ? 9.408 19.015 -15.054 1.00 94.06 311 THR A O 1
ATOM 2359 N N . SER A 1 312 ? 8.910 17.372 -13.612 1.00 93.00 312 SER A N 1
ATOM 2360 C CA . SER A 1 312 ? 9.196 18.153 -12.403 1.00 93.00 312 SER A CA 1
ATOM 2361 C C . SER A 1 312 ? 10.705 18.219 -12.145 1.00 93.00 312 SER A C 1
ATOM 2363 O O . SER A 1 312 ? 11.479 17.469 -12.731 1.00 93.00 312 SER A O 1
ATOM 2365 N N . THR A 1 313 ? 11.150 19.101 -11.248 1.00 91.94 313 THR A N 1
ATOM 2366 C CA . THR A 1 313 ? 12.571 19.183 -10.863 1.00 91.94 313 THR A CA 1
ATOM 2367 C C . THR A 1 313 ? 13.074 17.894 -10.203 1.00 91.94 313 THR A C 1
ATOM 2369 O O . THR A 1 313 ? 14.245 17.556 -10.349 1.00 91.94 313 THR A O 1
ATOM 2372 N N . GLN A 1 314 ? 12.204 17.190 -9.475 1.00 93.31 314 GLN A N 1
ATOM 2373 C CA . GLN A 1 314 ? 12.542 15.962 -8.754 1.00 93.31 314 GLN A CA 1
ATOM 2374 C C . GLN A 1 314 ? 12.495 14.722 -9.654 1.00 93.31 314 GLN A C 1
ATOM 2376 O O . GLN A 1 314 ? 13.345 13.850 -9.513 1.00 93.31 314 GLN A O 1
ATOM 2381 N N . GLN A 1 315 ? 11.558 14.682 -10.609 1.00 94.94 315 GLN A N 1
ATOM 2382 C CA . GLN A 1 315 ? 11.344 13.622 -11.611 1.00 94.94 315 GLN A CA 1
ATOM 2383 C C . GLN A 1 315 ? 10.921 12.248 -11.074 1.00 94.94 315 GLN A C 1
ATOM 2385 O O . GLN A 1 315 ? 10.120 11.588 -11.725 1.00 94.94 315 GLN A O 1
ATOM 2390 N N . PHE A 1 316 ? 11.465 11.808 -9.941 1.00 96.31 316 PHE A N 1
ATOM 2391 C CA . PHE A 1 316 ? 11.209 10.525 -9.285 1.00 96.31 316 PHE A CA 1
ATOM 2392 C C . PHE A 1 316 ? 11.716 10.567 -7.834 1.00 96.31 316 PHE A C 1
ATOM 2394 O O . PHE A 1 316 ? 12.549 11.408 -7.481 1.00 96.31 316 PHE A O 1
ATOM 2401 N N . TYR A 1 317 ? 11.270 9.625 -7.008 1.00 97.75 317 TYR A N 1
ATOM 2402 C CA . TYR A 1 317 ? 11.862 9.368 -5.697 1.00 97.75 317 TYR A CA 1
ATOM 2403 C C . TYR A 1 317 ? 13.209 8.647 -5.852 1.00 97.75 317 TYR A C 1
ATOM 2405 O O . TYR A 1 317 ? 13.373 7.735 -6.666 1.00 97.75 317 TYR A O 1
ATOM 2413 N N . GLN A 1 318 ? 14.223 9.052 -5.092 1.00 96.88 318 GLN A N 1
ATOM 2414 C CA . GLN A 1 318 ? 15.527 8.388 -5.100 1.00 96.88 318 GLN A CA 1
ATOM 2415 C C . GLN A 1 318 ? 15.466 7.009 -4.439 1.00 96.88 318 GLN A C 1
ATOM 2417 O O . GLN A 1 318 ? 16.198 6.111 -4.869 1.00 96.88 318 GLN A O 1
ATOM 2422 N N . PHE A 1 319 ? 14.627 6.847 -3.414 1.00 96.81 319 PHE A N 1
ATOM 2423 C CA . PHE A 1 319 ? 14.574 5.658 -2.569 1.00 96.81 319 PHE A CA 1
ATOM 2424 C C . PHE A 1 319 ? 13.131 5.282 -2.221 1.00 96.81 319 PHE A C 1
ATOM 2426 O O . PHE A 1 319 ? 12.241 6.132 -2.243 1.00 96.81 319 PHE A O 1
ATOM 2433 N N . GLY A 1 320 ? 12.917 4.031 -1.827 1.00 96.88 320 GLY A N 1
ATOM 2434 C CA . GLY A 1 320 ? 11.619 3.547 -1.373 1.00 96.88 320 GLY A CA 1
ATOM 2435 C C . GLY A 1 320 ? 10.959 2.613 -2.370 1.00 96.88 320 GLY A C 1
ATOM 2436 O O . GLY A 1 320 ? 11.634 2.064 -3.224 1.00 96.88 320 GLY A O 1
ATOM 2437 N N . GLU A 1 321 ? 9.664 2.410 -2.241 1.00 96.06 321 GLU A N 1
ATOM 2438 C CA . GLU A 1 321 ? 8.904 1.443 -3.035 1.00 96.06 321 GLU A CA 1
ATOM 2439 C C . GLU A 1 321 ? 7.424 1.795 -2.957 1.00 96.06 321 GLU A C 1
ATOM 2441 O O . GLU A 1 321 ? 6.989 2.442 -1.990 1.00 96.06 321 GLU A O 1
ATOM 2446 N N . THR A 1 322 ? 6.673 1.364 -3.963 1.00 96.69 322 THR A N 1
ATOM 2447 C CA . THR A 1 322 ? 5.220 1.416 -3.995 1.00 96.69 322 THR A CA 1
ATOM 2448 C C . THR A 1 322 ? 4.652 0.011 -4.167 1.00 96.69 322 THR A C 1
ATOM 2450 O O . THR A 1 322 ? 4.894 -0.620 -5.175 1.00 96.69 322 THR A O 1
ATOM 2453 N N . GLU A 1 323 ? 3.833 -0.432 -3.215 1.00 96.19 323 GLU A N 1
ATOM 2454 C CA . GLU A 1 323 ? 3.054 -1.673 -3.316 1.00 96.19 323 GLU A CA 1
ATOM 2455 C C . GLU A 1 323 ? 1.569 -1.334 -3.485 1.00 96.19 323 GLU A C 1
ATOM 2457 O O . GLU A 1 323 ? 1.024 -0.527 -2.717 1.00 96.19 323 GLU A O 1
ATOM 2462 N N . ASP A 1 324 ? 0.892 -1.975 -4.433 1.00 96.00 324 ASP A N 1
ATOM 2463 C CA . ASP A 1 324 ? -0.521 -1.751 -4.735 1.00 96.00 324 ASP A CA 1
ATOM 2464 C C . ASP A 1 324 ? -1.320 -3.041 -4.551 1.00 96.00 324 ASP A C 1
ATOM 2466 O O . ASP A 1 324 ? -1.296 -3.966 -5.343 1.00 96.00 324 ASP A O 1
ATOM 2470 N N . VAL A 1 325 ? -2.125 -3.102 -3.495 1.00 94.12 325 VAL A N 1
ATOM 2471 C CA . VAL A 1 325 ? -2.780 -4.347 -3.090 1.00 94.12 325 VAL A CA 1
ATOM 2472 C C . VAL A 1 325 ? -4.288 -4.253 -3.182 1.00 94.12 325 VAL A C 1
ATOM 2474 O O . VAL A 1 325 ? -4.914 -3.311 -2.689 1.00 94.12 325 VAL A O 1
ATOM 2477 N N . ILE A 1 326 ? -4.911 -5.317 -3.690 1.00 92.69 326 ILE A N 1
ATOM 2478 C CA . ILE A 1 326 ? -6.349 -5.504 -3.516 1.00 92.69 326 ILE A CA 1
ATOM 2479 C C . ILE A 1 326 ? -6.645 -6.101 -2.135 1.00 92.69 326 ILE A C 1
ATOM 2481 O O . ILE A 1 326 ? -6.514 -7.306 -1.875 1.00 92.69 326 ILE A O 1
ATOM 2485 N N . GLN A 1 327 ? -7.086 -5.247 -1.216 1.00 91.75 327 GLN A N 1
ATOM 2486 C CA . GLN A 1 327 ? -7.608 -5.678 0.068 1.00 91.75 327 GLN A CA 1
ATOM 2487 C C . GLN A 1 327 ? -8.909 -6.434 -0.167 1.00 91.75 327 GLN A C 1
ATOM 2489 O O . GLN A 1 327 ? -9.851 -5.933 -0.775 1.00 91.75 327 GLN A O 1
ATOM 2494 N N . LYS A 1 328 ? -8.959 -7.679 0.301 1.00 88.06 328 LYS A N 1
ATOM 2495 C CA . LYS A 1 328 ? -10.183 -8.475 0.319 1.00 88.06 328 LYS A CA 1
ATOM 2496 C C . LYS A 1 328 ? -10.594 -8.593 1.775 1.00 88.06 328 LYS A C 1
ATOM 2498 O O . LYS A 1 328 ? -9.868 -9.253 2.526 1.00 88.06 328 LYS A O 1
ATOM 2503 N N . PRO A 1 329 ? -11.715 -7.981 2.197 1.00 75.25 329 PRO A N 1
ATOM 2504 C CA . PRO A 1 329 ? -12.166 -8.158 3.561 1.00 75.25 329 PRO A CA 1
ATOM 2505 C C . PRO A 1 329 ? -12.339 -9.656 3.817 1.00 75.25 329 PRO A C 1
ATOM 2507 O O . PRO A 1 329 ? -12.751 -10.392 2.908 1.00 75.25 329 PRO A O 1
ATOM 2510 N N . PRO A 1 330 ? -11.991 -10.137 5.026 1.00 69.88 330 PRO A N 1
ATOM 2511 C CA . PRO A 1 330 ? -12.226 -11.528 5.369 1.00 69.88 330 PRO A CA 1
ATOM 2512 C C . PRO A 1 330 ? -13.693 -11.863 5.075 1.00 69.88 330 PRO A C 1
ATOM 2514 O O . PRO A 1 330 ? -14.551 -10.989 5.263 1.00 69.88 330 PRO A O 1
ATOM 2517 N N . PRO A 1 331 ? -13.997 -13.092 4.605 1.00 66.94 331 PRO A N 1
ATOM 2518 C CA . PRO A 1 331 ? -15.369 -13.496 4.351 1.00 66.94 331 PRO A CA 1
ATOM 2519 C C . PRO A 1 331 ? -16.237 -13.102 5.532 1.00 66.94 331 PRO A C 1
ATOM 2521 O O . PRO A 1 331 ? -15.831 -13.289 6.684 1.00 66.94 331 PRO A O 1
ATOM 2524 N N . ALA A 1 332 ? -17.408 -12.547 5.235 1.00 64.19 332 ALA A N 1
ATOM 2525 C CA . ALA A 1 332 ? -18.388 -12.250 6.253 1.00 64.19 332 ALA A CA 1
ATOM 2526 C C . ALA A 1 332 ? -18.662 -13.545 7.035 1.00 64.19 332 ALA A C 1
ATOM 2528 O O . ALA A 1 332 ? -19.301 -14.465 6.530 1.00 64.19 332 ALA A O 1
ATOM 2529 N N . GLY A 1 333 ? -18.095 -13.656 8.234 1.00 66.31 333 GLY A N 1
ATOM 2530 C CA . GLY A 1 333 ? -18.430 -14.718 9.168 1.00 66.31 333 GLY A CA 1
ATOM 2531 C C . GLY A 1 333 ? -19.868 -14.576 9.668 1.00 66.31 333 GLY A C 1
ATOM 2532 O O . GLY A 1 333 ? -20.593 -13.656 9.286 1.00 66.31 333 GLY A O 1
ATOM 2533 N N . GLU A 1 334 ? -20.273 -15.463 10.566 1.00 73.44 334 GLU A N 1
ATOM 2534 C CA . GLU A 1 334 ? -21.559 -15.316 11.243 1.00 73.44 334 GLU A CA 1
ATOM 2535 C C . GLU A 1 334 ? -21.470 -14.174 12.255 1.00 73.44 334 GLU A C 1
ATOM 2537 O O . GLU A 1 334 ? -20.478 -14.069 12.993 1.00 73.44 334 GLU A O 1
ATOM 2542 N N . ASP A 1 335 ? -22.502 -13.336 12.305 1.00 69.19 335 ASP A N 1
ATOM 2543 C CA . ASP A 1 335 ? -22.624 -12.328 13.348 1.00 69.19 335 ASP A CA 1
ATOM 2544 C C . ASP A 1 335 ? -22.787 -13.033 14.696 1.00 69.19 335 ASP A C 1
ATOM 2546 O O . ASP A 1 335 ? -23.668 -13.870 14.908 1.00 69.19 335 ASP A O 1
ATOM 2550 N N . GLY A 1 336 ? -21.904 -12.701 15.626 1.00 74.56 336 GLY A N 1
ATOM 2551 C CA . GLY A 1 336 ? -22.084 -13.050 17.023 1.00 74.56 336 GLY A CA 1
ATOM 2552 C C . GLY A 1 336 ? -23.110 -12.145 17.697 1.00 74.56 336 GLY A C 1
ATOM 2553 O O . GLY A 1 336 ? -23.368 -11.017 17.274 1.00 74.56 336 GLY A O 1
ATOM 2554 N N . GLN A 1 337 ? -23.708 -12.619 18.785 1.00 83.75 337 GLN A N 1
ATOM 2555 C CA . GLN A 1 337 ? -24.555 -11.758 19.598 1.00 83.75 337 GLN A CA 1
ATOM 2556 C C . GLN A 1 337 ? -23.691 -11.053 20.642 1.00 83.75 337 GLN A C 1
ATOM 2558 O O . GLN A 1 337 ? -23.226 -11.687 21.592 1.00 83.75 337 GLN A O 1
ATOM 2563 N N . LEU A 1 338 ? -23.520 -9.734 20.527 1.00 83.81 338 LEU A N 1
ATOM 2564 C CA . LEU A 1 338 ? -22.995 -8.959 21.649 1.00 83.81 338 LEU A CA 1
ATOM 2565 C C . LEU A 1 338 ? -23.998 -9.015 22.797 1.00 83.81 338 LEU A C 1
ATOM 2567 O O . LEU A 1 338 ? -25.151 -8.602 22.663 1.00 83.81 338 LEU A O 1
ATOM 2571 N N . VAL A 1 339 ? -23.554 -9.529 23.936 1.00 85.62 339 VAL A N 1
ATOM 2572 C CA . VAL A 1 339 ? -24.336 -9.523 25.164 1.00 85.62 339 VAL A CA 1
ATOM 2573 C C . VAL A 1 339 ? -23.643 -8.636 26.173 1.00 85.62 339 VAL A C 1
ATOM 2575 O O . VAL A 1 339 ? -22.464 -8.816 26.485 1.00 85.62 339 VAL A O 1
ATOM 2578 N N . LEU A 1 340 ? -24.416 -7.687 26.687 1.00 85.50 340 LEU A N 1
ATOM 2579 C CA . LEU A 1 340 ? -23.993 -6.783 27.730 1.00 85.50 340 LEU A CA 1
ATOM 2580 C C . LEU A 1 340 ? -24.664 -7.159 29.047 1.00 85.50 340 LEU A C 1
ATOM 2582 O O . LEU A 1 340 ? -25.889 -7.164 29.150 1.00 85.50 340 LEU A O 1
ATOM 2586 N N . GLU A 1 341 ? -23.858 -7.453 30.060 1.00 85.25 341 GLU A N 1
ATOM 2587 C CA . GLU A 1 341 ? -24.329 -7.695 31.419 1.00 85.25 341 GLU A CA 1
ATOM 2588 C C . GLU A 1 341 ? -23.778 -6.604 32.339 1.00 85.25 341 GLU A C 1
ATOM 2590 O O . GLU A 1 341 ? -22.567 -6.484 32.513 1.00 85.25 341 GLU A O 1
ATOM 2595 N N . LYS A 1 342 ? -24.667 -5.814 32.948 1.00 83.00 342 LYS A N 1
ATOM 2596 C CA . LYS A 1 342 ? -24.326 -4.865 34.015 1.00 83.00 342 LYS A CA 1
ATOM 2597 C C . LYS A 1 342 ? -24.891 -5.392 35.325 1.00 83.00 342 LYS A C 1
ATOM 2599 O O . LYS A 1 342 ? -26.096 -5.622 35.429 1.00 83.00 342 LYS A O 1
ATOM 2604 N N . ARG A 1 343 ? -24.040 -5.580 36.334 1.00 84.25 343 ARG A N 1
ATOM 2605 C CA . ARG A 1 343 ? -24.474 -6.001 37.674 1.00 84.25 343 ARG A CA 1
ATOM 2606 C C . ARG A 1 343 ? -23.848 -5.146 38.759 1.00 84.25 343 ARG A C 1
ATOM 2608 O O . ARG A 1 343 ? -22.667 -4.821 38.698 1.00 84.25 343 ARG A O 1
ATOM 2615 N N . VAL A 1 344 ? -24.635 -4.818 39.778 1.00 83.25 344 VAL A N 1
ATOM 2616 C CA . VAL A 1 344 ? -24.124 -4.187 40.998 1.00 83.25 344 VAL A CA 1
ATOM 2617 C C . VAL A 1 344 ? -23.398 -5.256 41.808 1.00 83.25 344 VAL A C 1
ATOM 2619 O O . VAL A 1 344 ? -23.971 -6.304 42.101 1.00 83.25 344 VAL A O 1
ATOM 2622 N N . ILE A 1 345 ? -22.138 -4.996 42.145 1.00 86.38 345 ILE A N 1
ATOM 2623 C CA . ILE A 1 345 ? -21.308 -5.876 42.978 1.00 86.38 345 ILE A CA 1
ATOM 2624 C C . ILE A 1 345 ? -21.043 -5.278 44.363 1.00 86.38 345 ILE A C 1
ATOM 2626 O O . ILE A 1 345 ? -20.313 -5.869 45.157 1.00 86.38 345 ILE A O 1
ATOM 2630 N N . THR A 1 346 ? -21.658 -4.134 44.681 1.00 84.81 346 THR A N 1
ATOM 2631 C CA . THR A 1 346 ? -21.652 -3.585 46.038 1.00 84.81 346 THR A CA 1
ATOM 2632 C C . THR A 1 346 ? -22.234 -4.612 47.020 1.00 84.81 346 THR A C 1
ATOM 2634 O O . THR A 1 346 ? -23.370 -5.051 46.834 1.00 84.81 346 THR A O 1
ATOM 2637 N N . PRO A 1 347 ? -21.499 -4.994 48.079 1.00 84.12 347 PRO A N 1
ATOM 2638 C CA . PRO A 1 347 ? -21.922 -6.055 48.997 1.00 84.12 347 PRO A CA 1
ATOM 2639 C C . PRO A 1 347 ? -23.085 -5.647 49.914 1.00 84.12 347 PRO A C 1
ATOM 2641 O O . PRO A 1 347 ? -23.709 -6.503 50.537 1.00 84.12 347 PRO A O 1
ATOM 2644 N N . THR A 1 348 ? -23.381 -4.351 50.021 1.00 80.94 348 THR A N 1
ATOM 2645 C CA . THR A 1 348 ? -24.458 -3.803 50.849 1.00 80.94 348 THR A CA 1
ATOM 2646 C C . THR A 1 348 ? -25.618 -3.324 49.979 1.00 80.94 348 THR A C 1
ATOM 2648 O O . THR A 1 348 ? -25.438 -2.527 49.063 1.00 80.94 348 THR A O 1
ATOM 2651 N N . SER A 1 349 ? -26.829 -3.803 50.276 1.00 81.38 349 SER A N 1
ATOM 2652 C CA . SER A 1 349 ? -28.069 -3.355 49.638 1.00 81.38 349 SER A CA 1
ATOM 2653 C C . SER A 1 349 ? -29.168 -3.202 50.699 1.00 81.38 349 SER A C 1
ATOM 2655 O O . SER A 1 349 ? -29.423 -4.170 51.421 1.00 81.38 349 SER A O 1
ATOM 2657 N N . PRO A 1 350 ? -29.810 -2.023 50.831 1.00 81.44 350 PRO A N 1
ATOM 2658 C CA . PRO A 1 350 ? -29.597 -0.802 50.046 1.00 81.44 350 PRO A CA 1
ATOM 2659 C C . PRO A 1 350 ? -28.262 -0.108 50.377 1.00 81.44 350 PRO A C 1
ATOM 2661 O O . PRO A 1 350 ? -27.781 -0.170 51.508 1.00 81.44 350 PRO A O 1
ATOM 2664 N N . VAL A 1 351 ? -27.665 0.564 49.390 1.00 77.75 351 VAL A N 1
ATOM 2665 C CA . VAL A 1 351 ? -26.445 1.362 49.595 1.00 77.75 351 VAL A CA 1
ATOM 2666 C C . VAL A 1 351 ? -26.819 2.641 50.360 1.00 77.75 351 VAL A C 1
ATOM 2668 O O . VAL A 1 351 ? -27.759 3.326 49.949 1.00 77.75 351 VAL A O 1
ATOM 2671 N N . PRO A 1 352 ? -26.138 2.978 51.474 1.00 80.06 352 PRO A N 1
ATOM 2672 C CA . PRO A 1 352 ? -26.396 4.216 52.204 1.00 80.06 352 PRO A CA 1
ATOM 2673 C C . PRO A 1 352 ? -26.221 5.458 51.323 1.00 80.06 352 PRO A C 1
ATOM 2675 O O . PRO A 1 352 ? -25.444 5.453 50.369 1.00 80.06 352 PRO A O 1
ATOM 2678 N N . TYR A 1 353 ? -26.902 6.549 51.677 1.00 77.81 353 TYR A N 1
ATOM 2679 C CA . TYR A 1 353 ? -26.703 7.845 51.026 1.00 77.81 353 TYR A CA 1
ATOM 2680 C C . TYR A 1 353 ? -25.214 8.242 51.044 1.00 77.81 353 TYR A C 1
ATOM 2682 O O . TYR A 1 353 ? -24.565 8.129 52.083 1.00 77.81 353 TYR A O 1
ATOM 2690 N N . ALA A 1 354 ? -24.694 8.689 49.893 1.00 75.19 354 ALA A N 1
ATOM 2691 C CA . ALA A 1 354 ? -23.273 8.967 49.634 1.00 75.19 354 ALA A CA 1
ATOM 2692 C C . ALA A 1 354 ? -22.316 7.752 49.707 1.00 75.19 354 ALA A C 1
ATOM 2694 O O . ALA A 1 354 ? -21.100 7.930 49.732 1.00 75.19 354 ALA A O 1
ATOM 2695 N N . GLY A 1 355 ? -22.837 6.521 49.726 1.00 72.06 355 GLY A N 1
ATOM 2696 C CA . GLY A 1 355 ? -22.031 5.307 49.606 1.00 72.06 355 GLY A CA 1
ATOM 2697 C C . GLY A 1 355 ? -21.586 5.029 48.167 1.00 72.06 355 GLY A C 1
ATOM 2698 O O . GLY A 1 355 ? -22.271 5.386 47.209 1.00 72.06 355 GLY A O 1
ATOM 2699 N N . THR A 1 356 ? -20.448 4.353 48.012 1.00 73.81 356 THR A N 1
ATOM 2700 C CA . THR A 1 356 ? -19.941 3.924 46.702 1.00 73.81 356 THR A CA 1
ATOM 2701 C C . THR A 1 356 ? -20.775 2.770 46.151 1.00 73.81 356 THR A C 1
ATOM 2703 O O . THR A 1 356 ? -20.968 1.749 46.816 1.00 73.81 356 THR A O 1
ATOM 2706 N N . VAL A 1 357 ? -21.239 2.912 44.907 1.00 75.56 357 VAL A N 1
ATOM 2707 C CA . VAL A 1 357 ? -21.812 1.809 44.133 1.00 75.56 357 VAL A CA 1
ATOM 2708 C C . VAL A 1 357 ? -20.741 1.285 43.186 1.00 75.56 357 VAL A C 1
ATOM 2710 O O . VAL A 1 357 ? -20.325 1.992 42.276 1.00 75.56 357 VAL A O 1
ATOM 2713 N N . THR A 1 358 ? -20.316 0.041 43.379 1.00 78.38 358 THR A N 1
ATOM 2714 C CA . THR A 1 358 ? -19.443 -0.653 42.435 1.00 78.38 358 THR A CA 1
ATOM 2715 C C . THR A 1 358 ? -20.305 -1.554 41.569 1.00 78.38 358 THR A C 1
ATOM 2717 O O . THR A 1 358 ? -21.110 -2.347 42.067 1.00 78.38 358 THR A O 1
ATOM 2720 N N . TYR A 1 359 ? -20.137 -1.448 40.261 1.00 75.81 359 TYR A N 1
ATOM 2721 C CA . TYR A 1 359 ? -20.777 -2.324 39.296 1.00 75.81 359 TYR A CA 1
ATOM 2722 C C . TYR A 1 359 ? -19.727 -2.932 38.376 1.00 75.81 359 TYR A C 1
ATOM 2724 O O . TYR A 1 359 ? -18.678 -2.351 38.123 1.00 75.81 359 TYR A O 1
ATOM 2732 N N . GLU A 1 360 ? -20.021 -4.130 37.899 1.00 81.19 360 GLU A N 1
ATOM 2733 C CA . GLU A 1 360 ? -19.247 -4.809 36.876 1.00 81.19 360 GLU A CA 1
ATOM 2734 C C . GLU A 1 360 ? -20.052 -4.762 35.581 1.00 81.19 360 GLU A C 1
ATOM 2736 O O . GLU A 1 360 ? -21.249 -5.076 35.574 1.00 81.19 360 GLU A O 1
ATOM 2741 N N . ILE A 1 361 ? -19.389 -4.368 34.499 1.00 79.38 361 ILE A N 1
ATOM 2742 C CA . ILE A 1 361 ? -19.928 -4.440 33.149 1.00 79.38 361 ILE A CA 1
ATOM 2743 C C . ILE A 1 361 ? -19.133 -5.499 32.397 1.00 79.38 361 ILE A C 1
ATOM 2745 O O . ILE A 1 361 ? -17.916 -5.395 32.271 1.00 79.38 361 ILE A O 1
ATOM 2749 N N . ARG A 1 362 ? -19.819 -6.529 31.908 1.00 80.38 362 ARG A N 1
ATOM 2750 C CA . ARG A 1 362 ? -19.240 -7.571 31.064 1.00 80.38 362 ARG A CA 1
ATOM 2751 C C . ARG A 1 362 ? -19.818 -7.445 29.670 1.00 80.38 362 ARG A C 1
ATOM 2753 O O . ARG A 1 362 ? -21.016 -7.644 29.473 1.00 80.38 362 ARG A O 1
ATOM 2760 N N . LEU A 1 363 ? -18.953 -7.141 28.715 1.00 80.75 363 LEU A N 1
ATOM 2761 C CA . LEU A 1 363 ? -19.248 -7.286 27.301 1.00 80.75 363 LEU A CA 1
ATOM 2762 C C . LEU A 1 363 ? -18.721 -8.649 26.849 1.00 80.75 363 LEU A C 1
ATOM 2764 O O . LEU A 1 363 ? -17.543 -8.951 27.029 1.00 80.75 363 LEU A O 1
ATOM 2768 N N . ARG A 1 364 ? -19.593 -9.478 26.277 1.00 81.62 364 ARG A N 1
ATOM 2769 C CA . ARG A 1 364 ? -19.206 -10.753 25.665 1.00 81.62 364 ARG A CA 1
ATOM 2770 C C . ARG A 1 364 ? -19.734 -10.835 24.244 1.00 81.62 364 ARG A C 1
ATOM 2772 O O . ARG A 1 364 ? -20.854 -10.404 23.979 1.00 81.62 364 ARG A O 1
ATOM 2779 N N . ASN A 1 365 ? -18.954 -11.442 23.360 1.00 81.81 365 ASN A N 1
ATOM 2780 C CA . ASN A 1 365 ? -19.438 -11.883 22.062 1.00 81.81 365 ASN A CA 1
ATOM 2781 C C . ASN A 1 365 ? -19.900 -13.347 22.177 1.00 81.81 365 ASN A C 1
ATOM 2783 O O . ASN A 1 365 ? -19.079 -14.248 22.355 1.00 81.81 365 ASN A O 1
ATOM 2787 N N . ASN A 1 366 ? -21.213 -13.582 22.157 1.00 81.25 366 ASN A N 1
ATOM 2788 C CA . ASN A 1 366 ? -21.799 -14.918 22.204 1.00 81.25 366 ASN A CA 1
ATOM 2789 C C . ASN A 1 366 ? -21.930 -15.486 20.786 1.00 81.25 366 ASN A C 1
ATOM 2791 O O . ASN A 1 366 ? -22.974 -15.358 20.145 1.00 81.25 366 ASN A O 1
ATOM 2795 N N . GLY A 1 367 ? -20.877 -16.165 20.335 1.00 77.12 367 GLY A N 1
ATOM 2796 C CA . GLY A 1 367 ? -20.844 -16.855 19.047 1.00 77.12 367 GLY A CA 1
AT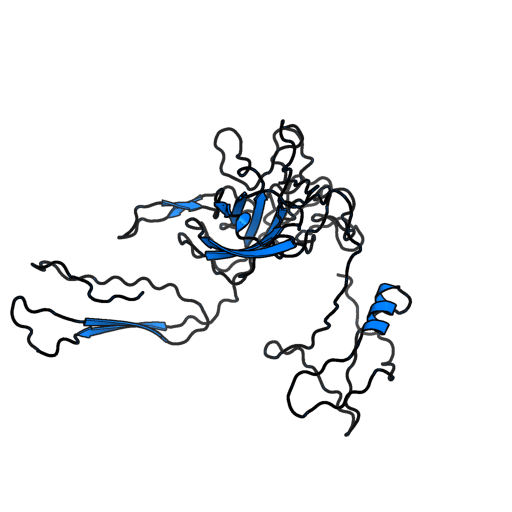OM 2797 C C . GLY A 1 367 ? -20.375 -15.970 17.896 1.00 77.12 367 GLY A C 1
ATOM 2798 O O . GLY A 1 367 ? -19.753 -14.935 18.111 1.00 77.12 367 GLY A O 1
ATOM 2799 N N . GLY A 1 368 ? -20.662 -16.418 16.675 1.00 70.81 368 GLY A N 1
ATOM 2800 C CA . GLY A 1 368 ? -20.189 -15.781 15.451 1.00 70.81 368 GLY A CA 1
ATOM 2801 C C . GLY A 1 368 ? -18.719 -16.056 15.134 1.00 70.81 368 GLY A C 1
ATOM 2802 O O . GLY A 1 368 ? -17.943 -16.505 15.978 1.00 70.81 368 GLY A O 1
ATOM 2803 N N . SER A 1 369 ? -18.344 -15.799 13.887 1.00 70.75 369 SER A N 1
ATOM 2804 C CA . SER A 1 369 ? -16.951 -15.800 13.421 1.00 70.75 369 SER A CA 1
ATOM 2805 C C . SER A 1 369 ? -16.499 -14.418 12.944 1.00 70.75 369 SER A C 1
ATOM 2807 O O . SER A 1 369 ? -15.324 -14.244 12.626 1.00 70.75 369 SER A O 1
ATOM 2809 N N . GLN A 1 370 ? -17.399 -13.425 12.928 1.00 69.38 370 GLN A N 1
ATOM 2810 C CA . GLN A 1 370 ? -17.047 -12.041 12.618 1.00 69.38 370 GLN A CA 1
ATOM 2811 C C . GLN A 1 370 ? -16.421 -11.321 13.813 1.00 69.38 370 GLN A C 1
ATOM 2813 O O . GLN A 1 370 ? -16.951 -11.391 14.928 1.00 69.38 370 GLN A O 1
ATOM 2818 N N . PRO A 1 371 ? -15.371 -10.520 13.575 1.00 67.00 371 PRO A N 1
ATOM 2819 C CA . PRO A 1 371 ? -15.059 -9.393 14.437 1.00 67.00 371 PRO A CA 1
ATOM 2820 C C . PRO A 1 371 ? -16.267 -8.453 14.487 1.00 67.00 371 PRO A C 1
ATOM 2822 O O . PRO A 1 371 ? -16.732 -7.976 13.449 1.00 67.00 371 PRO A O 1
ATOM 2825 N N . ILE A 1 372 ? -16.767 -8.181 15.691 1.00 67.38 372 ILE A N 1
ATOM 2826 C CA . ILE A 1 372 ? -17.857 -7.232 15.907 1.00 67.38 372 ILE A CA 1
ATOM 2827 C C . ILE A 1 372 ? -17.300 -6.001 16.600 1.00 67.38 372 ILE A C 1
ATOM 2829 O O . ILE A 1 372 ? -16.619 -6.096 17.621 1.00 67.38 372 ILE A O 1
ATOM 2833 N N . GLN A 1 373 ? -17.631 -4.841 16.047 1.00 66.44 373 GLN A N 1
ATOM 2834 C CA . GLN A 1 373 ? -17.370 -3.563 16.677 1.00 66.44 373 GLN A CA 1
ATOM 2835 C C . GLN A 1 373 ? -18.375 -3.342 17.812 1.00 66.44 373 GLN A C 1
ATOM 2837 O O . GLN A 1 373 ? -19.587 -3.435 17.617 1.00 66.44 373 GLN A O 1
ATOM 2842 N N . ALA A 1 374 ? -17.872 -3.026 19.001 1.00 66.56 374 ALA A N 1
ATOM 2843 C CA . ALA A 1 374 ? -18.695 -2.699 20.152 1.00 66.56 374 ALA A CA 1
ATOM 2844 C C . ALA A 1 374 ? -18.212 -1.389 20.767 1.00 66.56 374 ALA A C 1
ATOM 2846 O O . ALA A 1 374 ? -17.031 -1.241 21.070 1.00 66.56 374 ALA A O 1
ATOM 2847 N N . GLN A 1 375 ? -19.135 -0.459 20.990 1.00 66.06 375 GLN A N 1
ATOM 2848 C CA . GLN A 1 375 ? -18.895 0.712 21.823 1.00 66.06 375 GLN A CA 1
ATOM 2849 C C . GLN A 1 375 ? -19.776 0.600 23.058 1.00 66.06 375 GLN A C 1
ATOM 2851 O O . GLN A 1 375 ? -20.974 0.323 22.957 1.00 66.06 375 GLN A O 1
ATOM 2856 N N . LEU A 1 376 ? -19.177 0.802 24.228 1.00 66.25 376 LEU A N 1
ATOM 2857 C CA . LEU A 1 376 ? -19.901 0.780 25.482 1.00 66.25 376 LEU A CA 1
ATOM 2858 C C . LEU A 1 376 ? -20.137 2.198 25.981 1.00 66.25 376 LEU A C 1
ATOM 2860 O O . LEU A 1 376 ? -19.187 2.935 26.224 1.00 66.25 376 LEU A O 1
ATOM 2864 N N . ARG A 1 377 ? -21.406 2.547 26.186 1.00 66.81 377 ARG A N 1
ATOM 2865 C CA . ARG A 1 377 ? -21.805 3.797 26.828 1.00 66.81 377 ARG A CA 1
ATOM 2866 C C . ARG A 1 377 ? -22.595 3.483 28.088 1.00 66.81 377 ARG A C 1
ATOM 2868 O O . ARG A 1 377 ? -23.619 2.807 28.018 1.00 66.81 377 ARG A O 1
ATOM 2875 N N . ASP A 1 378 ? -22.132 3.992 29.225 1.00 66.69 378 ASP A N 1
ATOM 2876 C CA . ASP A 1 378 ? -22.880 3.938 30.478 1.00 66.69 378 ASP A CA 1
ATOM 2877 C C . ASP A 1 378 ? -23.498 5.309 30.767 1.00 66.69 378 ASP A C 1
ATOM 2879 O O . ASP A 1 378 ? -22.791 6.277 31.043 1.00 66.69 378 ASP A O 1
ATOM 2883 N N . LEU A 1 379 ? -24.823 5.403 30.658 1.00 63.72 379 LEU A N 1
ATOM 2884 C CA . LEU A 1 379 ? -25.577 6.609 30.987 1.00 63.72 379 LEU A CA 1
ATOM 2885 C C . LEU A 1 379 ? -26.104 6.485 32.416 1.00 63.72 379 LEU A C 1
ATOM 2887 O O . LEU A 1 379 ? -26.903 5.602 32.724 1.00 63.72 379 LEU A O 1
ATOM 2891 N N . LEU A 1 380 ? -25.645 7.378 33.287 1.00 63.12 380 LEU A N 1
ATOM 2892 C CA . LEU A 1 380 ? -26.143 7.500 34.650 1.00 63.12 380 LEU A CA 1
ATOM 2893 C C . LEU A 1 380 ? -27.191 8.615 34.698 1.00 63.12 380 LEU A C 1
ATOM 2895 O O . LEU A 1 380 ? -26.894 9.759 34.352 1.00 63.12 380 LEU A O 1
ATOM 2899 N N . ASP A 1 381 ? -28.407 8.288 35.137 1.00 58.31 381 ASP A N 1
ATOM 2900 C CA . ASP A 1 381 ? -29.477 9.277 35.274 1.00 58.31 381 ASP A CA 1
ATOM 2901 C C . ASP A 1 381 ? -29.089 10.359 36.297 1.00 58.31 381 ASP A C 1
ATOM 2903 O O . ASP A 1 381 ? -28.703 10.079 37.437 1.00 58.31 381 ASP A O 1
ATOM 2907 N N . TYR A 1 382 ? -29.178 11.619 35.865 1.00 49.12 382 TYR A N 1
ATOM 2908 C CA . TYR A 1 382 ? -28.917 12.805 36.681 1.00 49.12 382 TYR A CA 1
ATOM 2909 C C . TYR A 1 382 ? -30.109 13.108 37.620 1.00 49.12 382 TYR A C 1
ATOM 2911 O O . TYR A 1 382 ? -31.254 12.859 37.238 1.00 49.12 382 TYR A O 1
ATOM 2919 N N . PRO A 1 383 ? -29.891 13.727 38.805 1.00 51.09 383 PRO A N 1
ATOM 2920 C CA . PRO A 1 383 ? -28.630 14.279 39.288 1.00 51.09 383 PRO A CA 1
ATOM 2921 C C . PRO A 1 383 ? -27.854 13.328 40.201 1.00 51.09 383 PRO A C 1
ATOM 2923 O O . PRO A 1 383 ? -28.293 12.993 41.300 1.00 51.09 383 PRO A O 1
ATOM 2926 N N . GLN A 1 384 ? -26.637 12.973 39.785 1.00 54.00 384 GLN A N 1
ATOM 2927 C CA . GLN A 1 384 ? -25.646 12.408 40.693 1.00 54.00 384 GLN A CA 1
ATOM 2928 C C . GLN A 1 384 ? -24.834 13.556 41.301 1.00 54.00 384 GLN A C 1
ATOM 2930 O O . GLN A 1 384 ? -24.183 14.319 40.595 1.00 54.00 384 GLN A O 1
ATOM 2935 N N . HIS A 1 385 ? -24.884 13.705 42.627 1.00 51.31 385 HIS A N 1
ATOM 2936 C CA . HIS A 1 385 ? -24.126 14.726 43.367 1.00 51.31 385 HIS A CA 1
ATOM 2937 C C . HIS A 1 385 ? -22.608 14.454 43.418 1.00 51.31 385 HIS A C 1
ATOM 2939 O O . HIS A 1 385 ? -21.871 15.216 44.040 1.00 51.31 385 HIS A O 1
ATOM 2945 N N . VAL A 1 386 ? -22.136 13.373 42.791 1.00 52.34 386 VAL A N 1
ATOM 2946 C CA . VAL A 1 386 ? -20.741 12.925 42.812 1.00 52.34 386 VAL A CA 1
ATOM 2947 C C . VAL A 1 386 ? -20.380 12.419 41.417 1.00 52.34 386 VAL A C 1
ATOM 2949 O O . VAL A 1 386 ? -21.136 11.647 40.832 1.00 52.34 386 VAL A O 1
ATOM 2952 N N . LEU A 1 387 ? -19.241 12.868 40.886 1.00 51.19 387 LEU A N 1
ATOM 2953 C CA . LEU A 1 387 ? -18.707 12.386 39.612 1.00 51.19 387 LEU A CA 1
ATOM 2954 C C . LEU A 1 387 ? -18.260 10.921 39.772 1.00 51.19 387 LEU A C 1
ATOM 2956 O O . LEU A 1 387 ? -17.561 10.622 40.745 1.00 51.19 387 LEU A O 1
ATOM 2960 N N . PRO A 1 388 ? -18.632 10.008 38.859 1.00 53.12 388 PRO A N 1
ATOM 2961 C CA . PRO A 1 388 ? -18.117 8.645 38.886 1.00 53.12 388 PRO A CA 1
ATOM 2962 C C . PRO A 1 388 ? -16.588 8.656 38.745 1.00 53.12 388 PRO A C 1
ATOM 2964 O O . PRO A 1 388 ? -16.032 9.383 37.924 1.00 53.12 388 PRO A O 1
ATOM 2967 N N . HIS A 1 389 ? -15.910 7.846 39.557 1.00 51.75 389 HIS A N 1
ATOM 2968 C CA . HIS A 1 389 ? -14.463 7.646 39.506 1.00 51.75 389 HIS A CA 1
ATOM 2969 C C . HIS A 1 389 ? -14.184 6.194 39.109 1.00 51.75 389 HIS A C 1
ATOM 2971 O O . HIS A 1 389 ? -14.673 5.268 39.757 1.00 51.75 389 HIS A O 1
ATOM 2977 N N . VAL A 1 390 ? -13.415 5.991 38.038 1.00 51.62 390 VAL A N 1
ATOM 2978 C CA . VAL A 1 390 ? -13.027 4.657 37.562 1.00 51.62 390 VAL A CA 1
ATOM 2979 C C . VAL A 1 390 ? -11.804 4.196 38.352 1.00 51.62 390 VAL A C 1
ATOM 2981 O O . VAL A 1 390 ? -10.702 4.696 38.148 1.00 51.62 390 VAL A O 1
ATOM 2984 N N . GLU A 1 391 ? -11.982 3.235 39.257 1.00 45.66 391 GLU A N 1
ATOM 2985 C CA . GLU A 1 391 ? -10.866 2.529 39.892 1.00 45.66 391 GLU A CA 1
ATOM 2986 C C . GLU A 1 391 ? -10.586 1.229 39.120 1.00 45.66 391 GLU A C 1
ATOM 2988 O O . GLU A 1 391 ? -11.410 0.318 39.114 1.00 45.66 391 GLU A O 1
ATOM 2993 N N . ASN A 1 392 ? -9.410 1.135 38.487 1.00 42.94 392 ASN A N 1
ATOM 2994 C CA . ASN A 1 392 ? -8.875 -0.072 37.827 1.00 42.94 392 ASN A CA 1
ATOM 2995 C C . ASN A 1 392 ? -9.591 -0.543 36.543 1.00 42.94 392 ASN A C 1
ATOM 2997 O O . ASN A 1 392 ? -9.861 -1.733 36.375 1.00 42.94 392 ASN A O 1
ATOM 3001 N N . GLY A 1 393 ? -9.852 0.361 35.596 1.00 42.34 393 GLY A N 1
ATOM 3002 C CA . GLY A 1 393 ? -10.217 -0.040 34.234 1.00 42.34 393 GLY A CA 1
ATOM 3003 C C . GLY A 1 393 ? -9.002 -0.582 33.475 1.00 42.34 393 GLY A C 1
ATOM 3004 O O . GLY A 1 393 ? -8.017 0.132 33.315 1.00 42.34 393 GLY A O 1
ATOM 3005 N N . THR A 1 394 ? -9.070 -1.827 33.002 1.00 37.00 394 THR A N 1
ATOM 3006 C CA . THR A 1 394 ? -8.208 -2.312 31.909 1.00 37.00 394 THR A CA 1
ATOM 3007 C C . THR A 1 394 ? -9.130 -2.479 30.709 1.00 37.00 394 THR A C 1
ATOM 3009 O O . THR A 1 394 ? -10.110 -3.218 30.820 1.00 37.00 394 THR A O 1
ATOM 3012 N N . VAL A 1 395 ? -8.884 -1.714 29.643 1.00 36.12 395 VAL A N 1
ATOM 3013 C CA . VAL A 1 395 ? -9.582 -1.864 28.355 1.00 36.12 395 VAL A CA 1
ATOM 3014 C C . VAL A 1 395 ? -8.944 -3.006 27.588 1.00 36.12 395 VAL A C 1
ATOM 3016 O O . VAL A 1 395 ? -7.691 -3.029 27.550 1.00 36.12 395 VAL A O 1
#

Mean predicted aligned error: 13.26 Å

Nearest PDB structures (foldseek):
  4n2c-assembly1_A-2  TM=3.837E-01  e=3.237E-02  Homo sapiens
  4n2i-assembly1_A  TM=3.373E-01  e=9.217E-02  Homo sapiens
  2z65-assembly3_C  TM=3.650E-01  e=2.625E-01  Homo sapiens